Protein AF-V6JW39-F1 (afdb_monomer)

Mean predicted aligned error: 12.96 Å

Foldseek 3Di:
DDDDDDPPPPPPDPDPQPAAQQDAQDDADPPDFDPPVVLVVLLCCLDPPHPFQAAEEEAAQLQCLVNSVSNSLVVCVVSFVRGEEADEQPLQPPPDDGHALLVVLLVNVVSRRDDSVPADPDLQSSLVVQQVSCEPGQYEYEYEADPEQVRCVSVDHPHSNHHYYYYYLFDHVPHPRYDYDYGDADDLVRLLVLLCVLLVHDDPDVLLVVLSSLQCVLVLNRNLLSNQLSPVNNPDDCVVDGSNNSSVVLVPDPQNLVVSADPPRNPPLSSLVSLLVPDDPLLNLLLLLVLLQQFFKDFLLLSCLLSVHDSVVSVVSQVRCCRSNQWPDPDVRITGGRPSSSSSSPVVCVVPPDPVSSVSSLVSSLVLLLLLLLQLVVQQDLADAFPDDNRDDDPSHDDQPHNVSSLVVCVVCVRSLVSSLVVCVVPPLQSNLSSLLSCLSVCLVPHPLVVNLVSLVSQLVSCVVVVVLSSNLSSLQSNLSSCVSVVVLVSSLVSLVSSLVSCVVVVVLSSNLSSLQSNLVSCVVVVNLVSSQVSLVSSLVSCVVVVPPSSNVSSVVSNVVSCVVVVVPPDPDPPPDDDDDDDDDDDDDDDDDDDDDDDDDDDDDDDDDDDDDDDDDDDDDDDDDDDDDDDDDDDDDDDDDDDDDDD

Radius of gyration: 35.72 Å; Cα contacts (8 Å, |Δi|>4): 847; chains: 1; bounding box: 88×74×133 Å

Secondary structure (DSSP, 8-state):
-PPP--------PPPPPPPP--B-PPPP-TT--S-HHHHHHHHHTTSTT----EEEEEESTTS-HHHHHHHHHHHHGGG-TTEEEEEE--TT-TT-PPPPHHHHHHHHHHHTT--GGGS-SSHHHHHHHHHHHTTT--EEEEEEEE--HHHHTTT----TT-EEEEEESS--TT-TTEEEEEEPPPPHHHHHHHHHHHHT----SHHHHHHHHHHHHHTTT-HHHHHHHHHHHHHS-TTT--HHHHHHHHHH-S-HHHHHSBTTB-HHHHHHHHHHHTS-HHHHHHHHHHHT--SS-EEHHHHHHHHT--HHHHHHHHHHHHHTTSSEEEETTEEE--HHHHHHHHHHHHHHS-HHHHHHHHHHHHHHHHHHHHHHHHHH-SSPPTT-------TTSPP--SHHHHHHHHHHTHHHHHHHHHHHHHH-HHHHHHHHHHTHHHHHHH--HHHHHHHHHHHHHHHHHTT-HHHHHHHHHHHHHHHHHTT-HHHHHHHHHHHHHHHHHTT-HHHHHHHHHHHHHHHHHTT-HHHHHHHHHHHHHHHHHTT-HHHHHHHHHHHHHHHHHHT--S--PPPSS---------PPPP--PPPPPPPS-------PPPPPPPP-----------PPPPPPPPPPPP--PPP----

Sequence (647 aa):
MPARDLYLYRQEAPLPARPVVTRGLPQDVVGFTGRRRELERLLAAAGPGRVVNIHTVDGMPGVGKTALVTRAAHLLAEHFPDGQFFYDLHAHTPDLPTAQPVDVLAVLLTGLGIAPRHLPRSLEGRSHLWRDQLTGKRVLLVLDDAAGHAQIQPLVPASPGCLTLVTSRRRLIALDGADPVSLAPLTPDEAAELFTSRSRRAPTDSSEQDAVAETVCLCGYLPLAIVLLAGRLRHKDPATWSLARFAAEFAEAQDRLGELDDGDNRAVYTAFTLSYRDLPADQQRLFRRIGLHPGPDIDAYAAAALDDAPLAATRRRLEALYTAHLLDETAPGRYQSHDLLRAYARTLTTEHDTPDNRAQAIDRLLEYYQHTAQSADQHLARTSRPGSPPAERQATAPDLPDRAAALAWLRTERDNLLACIDTATHQQAPRAVHLTAAIAAFLLQDGPWPQAATLHQRAAATAHHNNDQLGEATALHDLGRVRYLAADYEQATRLQERALALYEGLGNRLGQANALNELGRVRYMAGDYVQATPLQERALALYEELGNRLGQANALNDLGRVRYLTGDYQLVQPPSGAGLGPVRGARIPARAGPRPPRSGPRAIRGWRLRASDPPSGAGPGPVRRARIPARAGPCPPRSGPCAVRDR

pLDDT: mean 81.3, std 21.7, range [23.61, 98.19]

Solvent-accessible surface area (backbone atoms only — not comparable to full-atom values): 37041 Å² total; per-residue (Å²): 138,79,87,81,84,79,84,72,82,72,74,75,70,78,74,78,77,64,79,64,61,45,76,48,68,74,84,73,62,84,86,78,65,68,62,62,68,62,47,51,55,62,55,56,53,73,45,93,85,68,89,52,47,32,37,36,33,23,30,39,75,52,49,45,54,69,54,52,54,47,44,46,48,64,76,44,41,83,80,20,79,72,17,33,45,54,44,78,30,34,50,76,41,88,100,48,77,56,58,51,52,57,57,54,47,49,54,54,44,36,26,72,48,48,57,78,91,74,54,55,90,49,52,67,52,37,32,49,52,52,34,58,77,37,58,94,36,25,30,36,39,37,40,34,43,41,79,48,47,85,53,45,64,62,71,60,69,81,32,91,53,29,40,37,42,33,26,23,47,36,64,63,84,83,41,85,72,50,51,78,46,74,48,66,58,49,53,74,67,41,29,39,51,46,29,27,66,59,29,72,48,77,67,88,51,70,64,30,44,50,22,43,52,50,44,32,53,76,40,53,24,26,51,47,49,36,50,45,48,17,47,56,56,47,76,46,59,69,93,82,50,45,61,44,59,51,28,52,56,56,69,69,43,90,55,52,71,58,69,54,18,65,88,88,46,49,63,66,61,49,46,49,48,44,63,49,66,76,41,56,73,70,46,43,50,44,51,28,46,56,30,69,52,70,30,77,56,44,38,43,46,57,47,11,40,34,59,72,44,61,53,74,60,34,43,55,40,52,53,50,37,34,41,47,41,61,27,45,73,83,46,98,72,32,37,27,53,52,65,68,55,30,52,51,20,40,52,50,33,65,75,73,44,56,72,66,63,51,52,53,24,51,49,37,32,53,49,49,52,34,53,52,32,40,54,30,27,68,55,60,43,87,59,88,67,69,92,63,71,82,74,74,84,57,95,68,59,85,89,61,92,44,49,67,51,21,51,52,48,53,64,72,40,40,63,35,53,53,32,46,33,56,54,22,54,79,77,38,52,71,56,19,35,52,39,53,58,23,42,41,46,54,36,70,74,70,46,63,50,71,61,45,37,52,51,25,51,51,26,21,54,50,19,52,78,69,70,34,59,68,51,19,23,50,23,28,38,54,30,13,53,39,29,44,75,69,69,37,43,69,61,15,44,56,30,21,53,53,17,27,54,42,19,57,77,67,67,36,58,62,42,32,22,55,27,30,36,51,43,14,52,42,32,42,76,72,67,40,52,80,68,12,50,64,29,22,52,55,16,27,53,44,19,57,76,69,66,36,61,64,50,31,53,50,27,51,52,54,45,51,55,48,29,66,73,73,66,55,81,78,77,86,72,73,78,92,82,73,95,74,81,88,85,85,87,79,89,80,86,86,89,80,83,88,78,82,84,80,89,75,93,73,87,80,76,82,85,79,82,84,78,85,83,81,89,88,82,90,84,92,82,91,81,82,91,79,89,81,84,84,85,84,81,86,82,84,88,86,86,84,87,84,89,79,89,85,137

Nearest PDB structures (foldseek):
  4a1s-assembly1_B  TM=4.987E-01  e=1.065E-06  Drosophila melanogaster
  5a7d-assembly4_D  TM=5.130E-01  e=2.273E-06  Drosophila melanogaster
  3sf4-assembly2_B  TM=4.438E-01  e=1.371E-06  Homo sapiens
  3sf4-assembly3_C  TM=4.220E-01  e=1.111E-06  Homo sapiens
  6hc2-assembly4_S  TM=4.145E-01  e=3.051E-06  Homo sapiens

Structure (mmCIF, N/CA/C/O backbone):
data_AF-V6JW39-F1
#
_entry.id   AF-V6JW39-F1
#
loop_
_atom_site.group_PDB
_atom_site.id
_atom_site.type_symbol
_atom_site.label_atom_id
_atom_site.label_alt_id
_atom_site.label_comp_id
_atom_site.label_asym_id
_atom_site.label_entity_id
_atom_site.label_seq_id
_atom_site.pdbx_PDB_ins_code
_atom_site.Cartn_x
_atom_site.Cartn_y
_atom_site.Cartn_z
_atom_site.occupancy
_atom_site.B_iso_or_equiv
_atom_site.auth_seq_id
_atom_site.auth_comp_id
_atom_site.auth_asym_id
_atom_site.auth_atom_id
_atom_site.pdbx_PDB_model_num
ATOM 1 N N . MET A 1 1 ? 33.779 27.671 -85.781 1.00 38.88 1 MET A N 1
ATOM 2 C CA . MET A 1 1 ? 34.057 26.263 -85.430 1.00 38.88 1 MET A CA 1
ATOM 3 C C . MET A 1 1 ? 34.553 26.216 -83.992 1.00 38.88 1 MET A C 1
ATOM 5 O O . MET A 1 1 ? 35.622 26.764 -83.752 1.00 38.88 1 MET A O 1
ATOM 9 N N . PRO A 1 2 ? 33.775 25.670 -83.042 1.00 49.56 2 PRO A N 1
ATOM 10 C CA . PRO A 1 2 ? 34.191 25.502 -81.656 1.00 49.56 2 PRO A CA 1
ATOM 11 C C . PRO A 1 2 ? 34.794 24.111 -81.402 1.00 49.56 2 PRO A C 1
ATOM 13 O O . PRO A 1 2 ? 34.637 23.186 -82.200 1.00 49.56 2 PRO A O 1
ATOM 16 N N . ALA A 1 3 ? 35.516 24.017 -80.287 1.00 37.28 3 ALA A N 1
ATOM 17 C CA . ALA A 1 3 ? 36.207 22.839 -79.787 1.00 37.28 3 ALA A CA 1
ATOM 18 C C . ALA A 1 3 ? 35.264 21.635 -79.613 1.00 37.28 3 ALA A C 1
ATOM 20 O O . ALA A 1 3 ? 34.188 21.756 -79.032 1.00 37.28 3 ALA A O 1
ATOM 21 N N . ARG A 1 4 ? 35.695 20.478 -80.125 1.00 42.97 4 ARG A N 1
ATOM 22 C CA . ARG A 1 4 ? 35.029 19.186 -79.950 1.00 42.97 4 ARG A CA 1
ATOM 23 C C . ARG A 1 4 ? 35.234 18.657 -78.531 1.00 42.97 4 ARG A C 1
ATOM 25 O O . ARG A 1 4 ? 36.365 18.472 -78.093 1.00 42.97 4 ARG A O 1
ATOM 32 N N . ASP A 1 5 ? 34.100 18.416 -77.888 1.00 47.91 5 ASP A N 1
ATOM 33 C CA . ASP A 1 5 ? 33.760 17.351 -76.946 1.00 47.91 5 ASP A CA 1
ATOM 34 C C . ASP A 1 5 ? 34.879 16.413 -76.478 1.00 47.91 5 ASP A C 1
ATOM 36 O O . ASP A 1 5 ? 35.378 15.569 -77.222 1.00 47.91 5 ASP A O 1
ATOM 40 N N . LEU A 1 6 ? 35.138 16.467 -75.172 1.00 40.25 6 LEU A N 1
ATOM 41 C CA . LEU A 1 6 ? 35.666 15.356 -74.383 1.00 40.25 6 LEU A CA 1
ATOM 42 C C . LEU A 1 6 ? 34.997 15.387 -72.999 1.00 40.25 6 LEU A C 1
ATOM 44 O O . LEU A 1 6 ? 35.626 15.613 -71.969 1.00 40.25 6 LEU A O 1
ATOM 48 N N . TYR A 1 7 ? 33.679 15.159 -72.977 1.00 40.34 7 TYR A N 1
ATOM 49 C CA . TYR A 1 7 ? 32.986 14.712 -71.767 1.00 40.34 7 TYR A CA 1
ATOM 50 C C . TYR A 1 7 ? 33.394 13.261 -71.495 1.00 40.34 7 TYR A C 1
ATOM 52 O O . TYR A 1 7 ? 32.717 12.308 -71.878 1.00 40.34 7 TYR A O 1
ATOM 60 N N . LEU A 1 8 ? 34.542 13.089 -70.842 1.00 41.84 8 LEU A N 1
ATOM 61 C CA . LEU A 1 8 ? 34.873 11.839 -70.175 1.00 41.84 8 LEU A CA 1
ATOM 62 C C . LEU A 1 8 ? 33.843 11.634 -69.061 1.00 41.84 8 LEU A C 1
ATOM 64 O O . LEU A 1 8 ? 33.876 12.323 -68.041 1.00 41.84 8 LEU A O 1
ATOM 68 N N . TYR A 1 9 ? 32.932 10.681 -69.269 1.00 40.50 9 TYR A N 1
ATOM 69 C CA . TYR A 1 9 ? 32.177 10.029 -68.203 1.00 40.50 9 TYR A CA 1
ATOM 70 C C . TYR A 1 9 ? 33.195 9.490 -67.192 1.00 40.50 9 TYR A C 1
ATOM 72 O O . TYR A 1 9 ? 33.740 8.396 -67.340 1.00 40.50 9 TYR A O 1
ATOM 80 N N . ARG A 1 10 ? 33.507 10.288 -66.169 1.00 40.94 10 ARG A N 1
ATOM 81 C CA . ARG A 1 10 ? 34.193 9.804 -64.981 1.00 40.94 10 ARG A CA 1
ATOM 82 C C . ARG A 1 10 ? 33.183 8.869 -64.324 1.00 40.94 10 ARG A C 1
ATOM 84 O O . ARG A 1 10 ? 32.227 9.344 -63.722 1.00 40.94 10 ARG A O 1
ATOM 91 N N . GLN A 1 11 ? 33.344 7.559 -64.532 1.00 40.38 11 GLN A N 1
ATOM 92 C CA . GLN A 1 11 ? 32.691 6.548 -63.707 1.00 40.38 11 GLN A CA 1
ATOM 93 C C . GLN A 1 11 ? 32.885 6.997 -62.260 1.00 40.38 11 GLN A C 1
ATOM 95 O O . GLN A 1 11 ? 34.022 7.076 -61.789 1.00 40.38 11 GLN A O 1
ATOM 100 N N . GLU A 1 12 ? 31.797 7.390 -61.595 1.00 40.19 12 GLU A N 1
ATOM 101 C CA . GLU A 1 12 ? 31.817 7.582 -60.154 1.00 40.19 12 GLU A CA 1
ATOM 102 C C . GLU A 1 12 ? 32.308 6.259 -59.580 1.00 40.19 12 GLU A C 1
ATOM 104 O O . GLU A 1 12 ? 31.637 5.231 -59.699 1.00 40.19 12 GLU A O 1
ATOM 109 N N . ALA A 1 13 ? 33.532 6.263 -59.049 1.00 45.44 13 ALA A N 1
ATOM 110 C CA . ALA A 1 13 ? 34.050 5.123 -58.319 1.00 45.44 13 ALA A CA 1
ATOM 111 C C . ALA A 1 13 ? 32.979 4.732 -57.288 1.00 45.44 13 ALA A C 1
ATOM 113 O O . ALA A 1 13 ? 32.455 5.633 -56.620 1.00 45.44 13 ALA A O 1
ATOM 114 N N . PRO A 1 14 ? 32.598 3.444 -57.184 1.00 49.69 14 PRO A N 1
ATOM 115 C CA . PRO A 1 14 ? 31.572 3.033 -56.242 1.00 49.69 14 PRO A CA 1
ATOM 116 C C . PRO A 1 14 ? 31.973 3.553 -54.866 1.00 49.69 14 PRO A C 1
ATOM 118 O O . PRO A 1 14 ? 33.063 3.249 -54.376 1.00 49.69 14 PRO A O 1
ATOM 121 N N . LEU A 1 15 ? 31.117 4.405 -54.288 1.00 53.22 15 LEU A N 1
ATOM 122 C CA . LEU A 1 15 ? 31.298 4.909 -52.930 1.00 53.22 15 LEU A CA 1
ATOM 123 C C . LEU A 1 15 ? 31.639 3.710 -52.036 1.00 53.22 15 LEU A C 1
ATOM 125 O O . LEU A 1 15 ? 30.957 2.685 -52.156 1.00 53.22 15 LEU A O 1
ATOM 129 N N . PRO A 1 16 ? 32.671 3.801 -51.178 1.00 53.78 16 PRO A N 1
ATOM 130 C CA . PRO A 1 16 ? 33.055 2.684 -50.328 1.00 53.78 16 PRO A CA 1
ATOM 131 C C . PRO A 1 16 ? 31.818 2.171 -49.589 1.00 53.78 16 PRO A C 1
ATOM 133 O O . PRO A 1 16 ? 31.065 2.958 -49.003 1.00 53.78 16 PRO A O 1
ATOM 136 N N . ALA A 1 17 ? 31.571 0.860 -49.690 1.00 59.22 17 ALA A N 1
ATOM 137 C CA . ALA A 1 17 ? 30.429 0.221 -49.055 1.00 59.22 17 ALA A CA 1
ATOM 138 C C . ALA A 1 17 ? 30.438 0.577 -47.565 1.00 59.22 17 ALA A C 1
ATOM 140 O O . ALA A 1 17 ? 31.460 0.428 -46.890 1.00 59.22 17 ALA A O 1
ATOM 141 N N . ARG A 1 18 ? 29.319 1.110 -47.062 1.00 57.38 18 ARG A N 1
ATOM 142 C CA . ARG A 1 18 ? 29.229 1.480 -45.649 1.00 57.38 18 ARG A CA 1
ATOM 143 C C . ARG A 1 18 ? 29.439 0.230 -44.788 1.00 57.38 18 ARG A C 1
ATOM 145 O O . ARG A 1 18 ? 28.856 -0.807 -45.107 1.00 57.38 18 ARG A O 1
ATOM 152 N N . PRO A 1 19 ? 30.239 0.318 -43.710 1.00 63.06 19 PRO A N 1
ATOM 153 C CA . PRO A 1 19 ? 30.405 -0.798 -42.794 1.00 63.06 19 PRO A CA 1
ATOM 154 C C . PRO A 1 19 ? 29.047 -1.151 -42.184 1.00 63.06 19 PRO A C 1
ATOM 156 O O . PRO A 1 19 ? 28.332 -0.277 -41.691 1.00 63.06 19 PRO A O 1
ATOM 159 N N . VAL A 1 20 ? 28.687 -2.430 -42.256 1.00 71.69 20 VAL A N 1
ATOM 160 C CA . VAL A 1 20 ? 27.447 -2.953 -41.680 1.00 71.69 20 VAL A CA 1
ATOM 161 C C . VAL A 1 20 ? 27.673 -3.155 -40.184 1.00 71.69 20 VAL A C 1
ATOM 163 O O . VAL A 1 20 ? 28.605 -3.854 -39.785 1.00 71.69 20 VAL A O 1
ATOM 166 N N . VAL A 1 21 ? 26.825 -2.552 -39.354 1.00 73.25 21 VAL A N 1
ATOM 167 C CA . VAL A 1 21 ? 26.879 -2.710 -37.895 1.00 73.25 21 VAL A CA 1
ATOM 168 C C . VAL A 1 21 ? 25.768 -3.666 -37.491 1.00 73.25 21 VAL A C 1
ATOM 170 O O . VAL A 1 21 ? 24.625 -3.260 -37.328 1.00 73.25 21 VAL A O 1
ATOM 173 N N . THR A 1 22 ? 26.097 -4.951 -37.355 1.00 75.81 22 THR A N 1
ATOM 174 C CA . THR A 1 22 ? 25.141 -6.001 -36.949 1.00 75.81 22 THR A CA 1
ATOM 175 C C . THR A 1 22 ? 25.308 -6.450 -35.499 1.00 75.81 22 THR A C 1
ATOM 177 O O . THR A 1 22 ? 24.537 -7.284 -35.038 1.00 75.81 22 THR A O 1
ATOM 180 N N . ARG A 1 23 ? 26.297 -5.920 -34.768 1.00 83.19 23 ARG A N 1
ATOM 181 C CA . ARG A 1 23 ? 26.553 -6.231 -33.352 1.00 83.19 23 ARG A CA 1
ATOM 182 C C . ARG A 1 23 ? 26.644 -4.940 -32.547 1.00 83.19 23 ARG A C 1
ATOM 184 O O . ARG A 1 23 ? 27.714 -4.350 -32.447 1.00 83.19 23 ARG A O 1
ATOM 191 N N . GLY A 1 24 ? 25.506 -4.494 -32.027 1.00 83.12 24 GLY A N 1
ATOM 192 C CA . GLY A 1 24 ? 25.363 -3.230 -31.303 1.00 83.12 24 GLY A CA 1
ATOM 193 C C . GLY A 1 24 ? 25.006 -3.382 -29.826 1.00 83.12 24 GLY A C 1
ATOM 194 O O . GLY A 1 24 ? 24.490 -2.433 -29.250 1.00 83.12 24 GLY A O 1
ATOM 195 N N . LEU A 1 25 ? 25.209 -4.559 -29.219 1.00 89.69 25 LEU A N 1
ATOM 196 C CA . LEU A 1 25 ? 24.878 -4.760 -27.804 1.00 89.69 25 LEU A CA 1
ATOM 197 C C . LEU A 1 25 ? 25.806 -3.934 -26.889 1.00 89.69 25 LEU A C 1
ATOM 199 O O . LEU A 1 25 ? 27.017 -3.902 -27.130 1.00 89.69 25 LEU A O 1
ATOM 203 N N . PRO A 1 26 ? 25.269 -3.301 -25.827 1.00 89.75 26 PRO A N 1
ATOM 204 C CA . PRO A 1 26 ? 26.069 -2.596 -24.830 1.00 89.75 26 PRO A CA 1
ATOM 205 C C . PRO A 1 26 ? 26.906 -3.576 -23.995 1.00 89.75 26 PRO A C 1
ATOM 207 O O . PRO A 1 26 ? 26.754 -4.797 -24.090 1.00 89.75 26 PRO A O 1
ATOM 210 N N . GLN A 1 27 ? 27.797 -3.047 -23.152 1.00 87.69 27 GLN A N 1
ATOM 211 C CA . GLN A 1 27 ? 28.616 -3.863 -22.253 1.00 87.69 27 GLN A CA 1
ATOM 212 C C . GLN A 1 27 ? 27.744 -4.767 -21.363 1.00 87.69 27 GLN A C 1
ATOM 214 O O . GLN A 1 27 ? 26.728 -4.325 -20.829 1.00 87.69 27 GLN A O 1
ATOM 219 N N . ASP A 1 28 ? 28.153 -6.030 -21.193 1.00 86.88 28 ASP A N 1
ATOM 220 C CA . ASP A 1 28 ? 27.436 -6.972 -20.328 1.00 86.88 28 ASP A CA 1
ATOM 221 C C . ASP A 1 28 ? 27.482 -6.549 -18.848 1.00 86.88 28 ASP A C 1
ATOM 223 O O . ASP A 1 28 ? 28.427 -5.911 -18.368 1.00 86.88 28 ASP A O 1
ATOM 227 N N . VAL A 1 29 ? 26.455 -6.950 -18.103 1.00 82.88 29 VAL A N 1
ATOM 228 C CA . VAL A 1 29 ? 26.284 -6.632 -16.687 1.00 82.88 29 VAL A CA 1
ATOM 229 C C . VAL A 1 29 ? 27.099 -7.609 -15.841 1.00 82.88 29 VAL A C 1
ATOM 231 O O . VAL A 1 29 ? 26.647 -8.693 -15.469 1.00 82.88 29 VAL A O 1
ATOM 234 N N . VAL A 1 30 ? 28.324 -7.210 -15.495 1.00 70.81 30 VAL A N 1
ATOM 235 C CA . VAL A 1 30 ? 29.192 -7.985 -14.595 1.00 70.81 30 VAL A CA 1
ATOM 236 C C . VAL A 1 30 ? 28.604 -7.992 -13.178 1.00 70.81 30 VAL A C 1
ATOM 238 O O . VAL A 1 30 ? 28.354 -6.930 -12.600 1.00 70.81 30 VAL A O 1
ATOM 241 N N . GLY A 1 31 ? 28.410 -9.182 -12.598 1.00 70.88 31 GLY A N 1
ATOM 242 C CA . GLY A 1 31 ? 27.833 -9.353 -11.257 1.00 70.88 31 GLY A CA 1
ATOM 243 C C . GLY A 1 31 ? 26.315 -9.147 -11.222 1.00 70.88 31 GLY A C 1
ATOM 244 O O . GLY A 1 31 ? 25.822 -8.359 -10.413 1.00 70.88 31 GLY A O 1
ATOM 245 N N . PHE A 1 32 ? 25.598 -9.787 -12.149 1.00 85.31 32 PHE A N 1
ATOM 246 C CA . PHE A 1 32 ? 24.137 -9.866 -12.159 1.00 85.31 32 PHE A CA 1
ATOM 247 C C . PHE A 1 32 ? 23.654 -10.822 -11.055 1.00 85.31 32 PHE A C 1
ATOM 249 O O . PHE A 1 32 ? 24.063 -11.984 -11.033 1.00 85.31 32 PHE A O 1
ATOM 256 N N . THR A 1 33 ? 22.801 -10.333 -10.153 1.00 87.44 33 THR A N 1
ATOM 257 C CA . THR A 1 33 ? 22.320 -11.066 -8.969 1.00 87.44 33 THR A CA 1
ATOM 258 C C . THR A 1 33 ? 20.806 -11.250 -9.033 1.00 87.44 33 THR A C 1
ATOM 260 O O . THR A 1 33 ? 20.080 -10.318 -9.380 1.00 87.44 33 THR A O 1
ATOM 263 N N . GLY A 1 34 ? 20.333 -12.443 -8.664 1.00 87.50 34 GLY A N 1
ATOM 264 C CA . GLY A 1 34 ? 18.910 -12.786 -8.645 1.00 87.50 34 GLY A CA 1
ATOM 265 C C . GLY A 1 34 ? 18.270 -12.939 -10.030 1.00 87.50 34 GLY A C 1
ATOM 266 O O . GLY A 1 34 ? 18.961 -13.104 -11.037 1.00 87.50 34 GLY A O 1
ATOM 267 N N . ARG A 1 35 ? 16.929 -12.910 -10.080 1.00 91.25 35 ARG A N 1
ATOM 268 C CA . ARG A 1 35 ? 16.115 -12.896 -11.325 1.00 91.25 35 ARG A CA 1
ATOM 269 C C . ARG A 1 35 ? 16.257 -14.112 -12.229 1.00 91.25 35 ARG A C 1
ATOM 271 O O . ARG A 1 35 ? 16.070 -14.031 -13.445 1.00 91.25 35 ARG A O 1
ATOM 278 N N . ARG A 1 36 ? 16.601 -15.262 -11.650 1.00 89.56 36 ARG A N 1
ATOM 279 C CA . ARG A 1 36 ? 16.825 -16.488 -12.424 1.00 89.56 36 ARG A CA 1
ATOM 280 C C . ARG A 1 36 ? 15.578 -16.897 -13.209 1.00 89.56 36 ARG A C 1
ATOM 282 O O . ARG A 1 36 ? 15.699 -17.249 -14.373 1.00 89.56 36 ARG A O 1
ATOM 289 N N . ARG A 1 37 ? 14.395 -16.802 -12.595 1.00 90.62 37 ARG A N 1
ATOM 290 C CA . ARG A 1 37 ? 13.124 -17.208 -13.215 1.00 90.62 37 ARG A CA 1
ATOM 291 C C . ARG A 1 37 ? 12.759 -16.314 -14.397 1.00 90.62 37 ARG A C 1
ATOM 293 O O . ARG A 1 37 ? 12.374 -16.810 -15.451 1.00 90.62 37 ARG A O 1
ATOM 300 N N . GLU A 1 38 ? 12.885 -15.003 -14.225 1.00 93.69 38 GLU A N 1
ATOM 301 C CA . GLU A 1 38 ? 12.602 -14.014 -15.263 1.00 93.69 38 GLU A CA 1
ATOM 302 C C . GLU A 1 38 ? 13.596 -14.145 -16.420 1.00 93.69 38 GLU A C 1
ATOM 304 O O . GLU A 1 38 ? 13.191 -14.131 -17.581 1.00 93.69 38 GLU A O 1
ATOM 309 N N . LEU A 1 39 ? 14.880 -14.358 -16.113 1.00 92.44 39 LEU A N 1
ATOM 310 C CA . LEU A 1 39 ? 15.902 -14.617 -17.121 1.00 92.44 39 LEU A CA 1
ATOM 311 C C . LEU A 1 39 ? 15.623 -15.919 -17.882 1.00 92.44 39 LEU A C 1
ATOM 313 O O . LEU A 1 39 ? 15.605 -15.904 -19.105 1.00 92.44 39 LEU A O 1
ATOM 317 N N . GLU A 1 40 ? 15.345 -17.026 -17.191 1.00 90.75 40 GLU A N 1
ATOM 318 C CA . GLU A 1 40 ? 14.989 -18.309 -17.815 1.00 90.75 40 GLU A CA 1
ATOM 319 C C . GLU A 1 40 ? 13.773 -18.181 -18.741 1.00 90.75 40 GLU A C 1
ATOM 321 O O . GLU A 1 40 ? 13.785 -18.738 -19.838 1.00 90.75 40 GLU A O 1
ATOM 326 N N . ARG A 1 41 ? 12.759 -17.395 -18.356 1.00 90.38 41 ARG A N 1
ATOM 327 C CA . ARG A 1 41 ? 1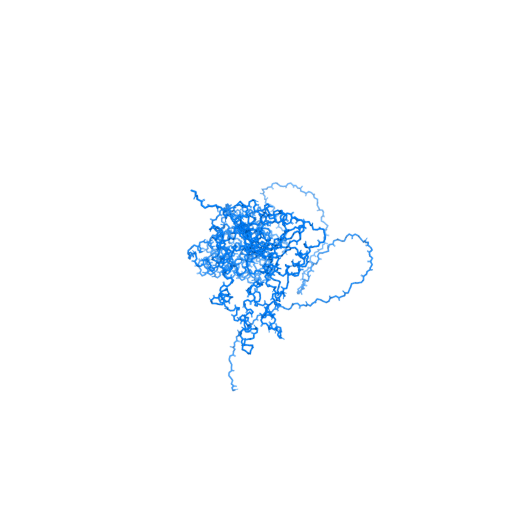1.590 -17.119 -19.206 1.00 90.38 41 ARG A CA 1
ATOM 328 C C . ARG A 1 41 ? 11.971 -16.373 -20.487 1.00 90.38 41 ARG A C 1
ATOM 330 O O . ARG A 1 41 ? 11.513 -16.755 -21.560 1.00 90.38 41 ARG A O 1
ATOM 337 N N . LEU A 1 42 ? 12.835 -15.359 -20.395 1.00 90.56 42 LEU A N 1
ATOM 338 C CA . LEU A 1 42 ? 13.348 -14.644 -21.571 1.00 90.56 42 LEU A CA 1
ATOM 339 C C . LEU A 1 42 ? 14.233 -15.534 -22.454 1.00 90.56 42 LEU A C 1
ATOM 341 O O . LEU A 1 42 ? 14.192 -15.422 -23.675 1.00 90.56 42 LEU A O 1
ATOM 345 N N . LEU A 1 43 ? 15.016 -16.438 -21.863 1.00 89.75 43 LEU A N 1
ATOM 346 C CA . LEU A 1 43 ? 15.856 -17.374 -22.615 1.00 89.75 43 LEU A CA 1
ATOM 347 C C . LEU A 1 43 ? 15.027 -18.456 -23.318 1.00 89.75 43 LEU A C 1
ATOM 349 O O . LEU A 1 43 ? 15.339 -18.832 -24.449 1.00 89.75 43 LEU A O 1
ATOM 353 N N . ALA A 1 44 ? 13.943 -18.918 -22.691 1.00 85.31 44 ALA A N 1
ATOM 354 C CA . ALA A 1 44 ? 13.017 -19.880 -23.284 1.00 85.31 44 ALA A CA 1
ATOM 355 C C . ALA A 1 44 ? 12.374 -19.354 -24.580 1.00 85.31 44 ALA A C 1
ATOM 357 O O . ALA A 1 44 ? 12.080 -20.147 -25.476 1.00 85.31 44 ALA A O 1
ATOM 358 N N . ALA A 1 45 ? 12.253 -18.028 -24.732 1.00 76.44 45 ALA A N 1
ATOM 359 C CA . ALA A 1 45 ? 11.796 -17.378 -25.961 1.00 76.44 45 ALA A CA 1
ATOM 360 C C . ALA A 1 45 ? 12.640 -17.741 -27.194 1.00 76.44 45 ALA A C 1
ATOM 362 O O . ALA A 1 45 ? 12.167 -17.661 -28.326 1.00 76.44 45 ALA A O 1
ATOM 363 N N . ALA A 1 46 ? 13.894 -18.158 -26.995 1.00 72.56 46 ALA A N 1
ATOM 364 C CA . ALA A 1 46 ? 14.780 -18.546 -28.078 1.00 72.56 46 ALA A CA 1
ATOM 365 C C . ALA A 1 46 ? 14.722 -20.042 -28.454 1.00 72.56 46 ALA A C 1
ATOM 367 O O . ALA A 1 46 ? 15.367 -20.427 -29.434 1.00 72.56 46 ALA A O 1
ATOM 368 N N . GLY A 1 47 ? 13.944 -20.873 -27.749 1.00 66.81 47 GLY A N 1
ATOM 369 C CA . GLY A 1 47 ? 13.852 -22.322 -27.979 1.00 66.81 47 GLY A CA 1
ATOM 370 C C . GLY A 1 47 ? 13.125 -22.737 -29.276 1.00 66.81 47 GLY A C 1
ATOM 371 O O . GLY A 1 47 ? 12.481 -21.910 -29.921 1.00 66.81 47 GLY A O 1
ATOM 372 N N . PRO A 1 48 ? 13.225 -24.013 -29.701 1.00 54.34 48 PRO A N 1
ATOM 373 C CA . PRO A 1 48 ? 12.504 -24.535 -30.868 1.00 54.34 48 PRO A CA 1
ATOM 374 C C . PRO A 1 48 ? 10.981 -24.588 -30.624 1.00 54.34 48 PRO A C 1
ATOM 376 O O . PRO A 1 48 ? 10.542 -25.037 -29.569 1.00 54.34 48 PRO A O 1
ATOM 379 N N . GLY A 1 49 ? 10.176 -24.157 -31.608 1.00 57.56 49 GLY A N 1
ATOM 380 C CA . GLY A 1 49 ? 8.703 -24.104 -31.509 1.00 57.56 49 GLY A CA 1
ATOM 381 C C . GLY A 1 49 ? 8.118 -22.758 -31.049 1.00 57.56 49 GLY A C 1
ATOM 382 O O . GLY A 1 49 ? 7.034 -22.735 -30.473 1.00 57.56 49 GLY A O 1
ATOM 383 N N . ARG A 1 50 ? 8.835 -21.645 -31.280 1.00 63.88 50 ARG A N 1
ATOM 384 C CA . ARG A 1 50 ? 8.455 -20.285 -30.848 1.00 63.88 50 ARG A CA 1
ATOM 385 C C . ARG A 1 50 ? 7.046 -19.894 -31.309 1.00 63.88 50 ARG A C 1
ATOM 387 O O . ARG A 1 50 ? 6.757 -19.914 -32.502 1.00 63.88 50 ARG A O 1
ATOM 394 N N . VAL A 1 51 ? 6.209 -19.484 -30.355 1.00 57.44 51 VAL A N 1
ATOM 395 C CA . VAL A 1 51 ? 4.872 -18.905 -30.602 1.00 57.44 51 VAL A CA 1
ATOM 396 C C . VAL A 1 51 ? 4.875 -17.384 -30.382 1.00 57.44 51 VAL A C 1
ATOM 398 O O . VAL A 1 51 ? 4.058 -16.679 -30.967 1.00 57.44 51 VAL A O 1
ATOM 401 N N . VAL A 1 52 ? 5.818 -16.868 -29.583 1.00 61.28 52 VAL A N 1
ATOM 402 C CA . VAL A 1 52 ? 5.918 -15.453 -29.194 1.00 61.28 52 VAL A CA 1
ATOM 403 C C . VAL A 1 52 ? 7.273 -14.881 -29.604 1.00 61.28 52 VAL A C 1
ATOM 405 O O . VAL A 1 52 ? 8.309 -15.467 -29.304 1.00 61.28 52 VAL A O 1
ATOM 408 N N . ASN A 1 53 ? 7.255 -13.718 -30.263 1.00 82.00 53 ASN A N 1
ATOM 409 C CA . ASN A 1 53 ? 8.454 -13.037 -30.775 1.00 82.00 53 ASN A CA 1
ATOM 410 C C . ASN A 1 53 ? 8.719 -11.686 -30.091 1.00 82.00 53 ASN A C 1
ATOM 412 O O . ASN A 1 53 ? 9.679 -10.997 -30.440 1.00 82.00 53 ASN A O 1
ATOM 416 N N . ILE A 1 54 ? 7.867 -11.284 -29.145 1.00 89.06 54 ILE A N 1
ATOM 417 C CA . ILE A 1 54 ? 7.935 -9.993 -28.462 1.00 89.06 54 ILE A CA 1
ATOM 418 C C . ILE A 1 54 ? 7.803 -10.245 -26.962 1.00 89.06 54 ILE A C 1
ATOM 420 O O . ILE A 1 54 ? 6.786 -10.764 -26.510 1.00 89.06 54 ILE A O 1
ATOM 424 N N . HIS A 1 55 ? 8.810 -9.855 -26.188 1.00 91.81 55 HIS A N 1
ATOM 425 C CA . HIS A 1 55 ? 8.748 -9.863 -24.729 1.00 91.81 55 HIS A CA 1
ATOM 426 C C . HIS A 1 55 ? 8.877 -8.440 -24.210 1.00 91.81 55 HIS A C 1
ATOM 428 O O . HIS A 1 55 ? 9.811 -7.722 -24.575 1.00 91.81 55 HIS A O 1
ATOM 434 N N . THR A 1 56 ? 7.954 -8.039 -23.344 1.00 94.12 56 THR A N 1
ATOM 435 C CA . THR A 1 56 ? 7.985 -6.723 -22.701 1.00 94.12 56 THR A CA 1
ATOM 436 C C . THR A 1 56 ? 8.365 -6.887 -21.241 1.00 94.12 56 THR A C 1
ATOM 438 O O . THR A 1 56 ? 7.727 -7.642 -20.518 1.00 94.12 56 THR A O 1
ATOM 441 N N . VAL A 1 57 ? 9.392 -6.175 -20.800 1.00 95.31 57 VAL A N 1
ATOM 442 C CA . VAL A 1 57 ? 9.877 -6.151 -19.424 1.00 95.31 57 VAL A CA 1
ATOM 443 C C . VAL A 1 57 ? 9.482 -4.820 -18.800 1.00 95.31 57 VAL A C 1
ATOM 445 O O . VAL A 1 57 ? 10.048 -3.773 -19.123 1.00 95.31 57 VAL A O 1
ATOM 448 N N . ASP A 1 58 ? 8.500 -4.861 -17.910 1.00 94.06 58 ASP A N 1
ATOM 449 C CA . ASP A 1 58 ? 7.970 -3.694 -17.206 1.00 94.06 58 ASP A CA 1
ATOM 450 C C . ASP A 1 58 ? 8.314 -3.727 -15.710 1.00 94.06 58 ASP A C 1
ATOM 452 O O . ASP A 1 58 ? 8.832 -4.716 -15.191 1.00 94.06 58 ASP A O 1
ATOM 456 N N . GLY A 1 59 ? 8.134 -2.602 -15.020 1.00 91.75 59 GLY A N 1
ATOM 457 C CA . GLY A 1 59 ? 8.470 -2.472 -13.604 1.00 91.75 59 GLY A CA 1
ATOM 458 C C . GLY A 1 59 ? 8.844 -1.052 -13.191 1.00 91.75 59 GLY A C 1
ATOM 459 O O . GLY A 1 59 ? 9.143 -0.188 -14.025 1.00 91.75 59 GLY A O 1
ATOM 460 N N . MET A 1 60 ? 8.905 -0.831 -11.879 1.00 90.69 60 MET A N 1
ATOM 461 C CA . MET A 1 60 ? 9.233 0.460 -11.262 1.00 90.69 60 MET A CA 1
ATOM 462 C C . MET A 1 60 ? 10.614 0.995 -11.714 1.00 90.69 60 MET A C 1
ATOM 464 O O . MET A 1 60 ? 11.509 0.216 -12.083 1.00 90.69 60 MET A O 1
ATOM 468 N N . PRO A 1 61 ? 10.843 2.323 -11.728 1.00 88.06 61 PRO A N 1
ATOM 469 C CA . PRO A 1 61 ? 12.175 2.879 -11.963 1.00 88.06 61 PRO A CA 1
ATOM 470 C C . PRO A 1 61 ? 13.215 2.293 -10.994 1.00 88.06 61 PRO A C 1
ATOM 472 O O . PRO A 1 61 ? 12.942 2.116 -9.813 1.00 88.06 61 PRO A O 1
ATOM 475 N N . GLY A 1 62 ? 14.405 1.950 -11.500 1.00 88.06 62 GLY A N 1
ATOM 476 C CA . GLY A 1 62 ? 15.487 1.379 -10.684 1.00 88.06 62 GLY A CA 1
ATOM 477 C C . GLY A 1 62 ? 15.381 -0.121 -10.359 1.00 88.06 62 GLY A C 1
ATOM 478 O O . GLY A 1 62 ? 16.290 -0.657 -9.727 1.00 88.06 62 GLY A O 1
ATOM 479 N N . VAL A 1 63 ? 14.338 -0.827 -10.826 1.00 92.69 63 VAL A N 1
ATOM 480 C CA . VAL A 1 63 ? 14.149 -2.275 -10.568 1.00 92.69 63 VAL A CA 1
ATOM 481 C C . VAL A 1 63 ? 15.113 -3.196 -11.338 1.00 92.69 63 VAL A C 1
ATOM 483 O O . VAL A 1 63 ? 15.197 -4.387 -11.054 1.00 92.69 63 VAL A O 1
ATOM 486 N N . GLY A 1 64 ? 15.868 -2.656 -12.303 1.00 92.25 64 GLY A N 1
ATOM 487 C CA . GLY A 1 64 ? 16.879 -3.408 -13.061 1.00 92.25 64 GLY A CA 1
ATOM 488 C C . GLY A 1 64 ? 16.427 -3.960 -14.420 1.00 92.25 64 GLY A C 1
ATOM 489 O O . GLY A 1 64 ? 17.044 -4.898 -14.918 1.00 92.25 64 GLY A O 1
ATOM 490 N N . LYS A 1 65 ? 15.393 -3.378 -15.049 1.00 94.38 65 LYS A N 1
ATOM 491 C CA . LYS A 1 65 ? 14.877 -3.797 -16.374 1.00 94.38 65 LYS A CA 1
ATOM 492 C C . LYS A 1 65 ? 15.963 -3.856 -17.456 1.00 94.38 65 LYS A C 1
ATOM 494 O O . LYS A 1 65 ? 16.184 -4.915 -18.039 1.00 94.38 65 LYS A O 1
ATOM 499 N N . THR A 1 66 ? 16.678 -2.746 -17.665 1.00 92.62 66 THR A N 1
ATOM 500 C CA . THR A 1 66 ? 17.773 -2.639 -18.645 1.00 92.62 66 THR A CA 1
ATOM 501 C C . THR A 1 66 ? 18.865 -3.672 -18.372 1.00 92.62 66 THR A C 1
ATOM 503 O O . THR A 1 66 ? 19.366 -4.307 -19.297 1.00 92.62 66 THR A O 1
ATOM 506 N N . ALA A 1 67 ? 19.195 -3.909 -17.097 1.00 93.00 67 ALA A N 1
ATOM 507 C CA . ALA A 1 67 ? 20.203 -4.891 -16.710 1.00 93.00 67 ALA A CA 1
ATOM 508 C C . ALA A 1 67 ? 19.780 -6.333 -17.045 1.00 93.00 67 ALA A C 1
ATOM 510 O O . ALA A 1 67 ? 20.583 -7.089 -17.591 1.00 93.00 67 ALA A O 1
ATOM 511 N N . LEU A 1 68 ? 18.522 -6.703 -16.770 1.00 94.50 68 LEU A N 1
ATOM 512 C CA . LEU A 1 68 ? 17.974 -8.020 -17.109 1.00 94.50 68 LEU A CA 1
ATOM 513 C C . LEU A 1 68 ? 17.980 -8.255 -18.623 1.00 94.50 68 LEU A C 1
ATOM 515 O O . LEU A 1 68 ? 18.466 -9.288 -19.078 1.00 94.50 68 LEU A O 1
ATOM 519 N N . VAL A 1 69 ? 17.466 -7.300 -19.402 1.00 94.62 69 VAL A N 1
ATOM 520 C CA . VAL A 1 69 ? 17.375 -7.442 -20.861 1.00 94.62 69 VAL A CA 1
ATOM 521 C C . VAL A 1 69 ? 18.754 -7.443 -21.514 1.00 94.62 69 VAL A C 1
ATOM 523 O O . VAL A 1 69 ? 18.989 -8.242 -22.415 1.00 94.62 69 VAL A O 1
ATOM 526 N N . THR A 1 70 ? 19.693 -6.631 -21.024 1.00 94.31 70 THR A N 1
ATOM 527 C CA . THR A 1 70 ? 21.084 -6.642 -21.506 1.00 94.31 70 THR A CA 1
ATOM 528 C C . THR A 1 70 ? 21.735 -7.998 -21.247 1.00 94.31 70 THR A C 1
ATOM 530 O O . THR A 1 70 ? 22.319 -8.590 -22.155 1.00 94.31 70 THR A O 1
ATOM 533 N N . ARG A 1 71 ? 21.569 -8.545 -20.035 1.00 94.31 71 ARG A N 1
ATOM 534 C CA . ARG A 1 71 ? 22.089 -9.870 -19.684 1.00 94.31 71 ARG A CA 1
ATOM 535 C C . ARG A 1 71 ? 21.457 -10.977 -20.531 1.00 94.31 71 ARG A C 1
ATOM 537 O O . ARG A 1 71 ? 22.166 -11.857 -21.017 1.00 94.31 71 ARG A O 1
ATOM 544 N N . ALA A 1 72 ? 20.140 -10.931 -20.732 1.00 93.62 72 ALA A N 1
ATOM 545 C CA . ALA A 1 72 ? 19.432 -11.867 -21.600 1.00 93.62 72 ALA A CA 1
ATOM 546 C C . ALA A 1 72 ? 19.935 -11.769 -23.048 1.00 93.62 72 ALA A C 1
ATOM 548 O O . ALA A 1 72 ? 20.196 -12.793 -23.672 1.00 93.62 72 ALA A O 1
ATOM 549 N N . ALA A 1 73 ? 20.145 -10.556 -23.562 1.00 93.38 73 ALA A N 1
ATOM 550 C CA . ALA A 1 73 ? 20.616 -10.334 -24.922 1.00 93.38 73 ALA A CA 1
ATOM 551 C C . ALA A 1 73 ? 21.999 -10.947 -25.175 1.00 93.38 73 ALA A C 1
ATOM 553 O O . ALA A 1 73 ? 22.192 -11.597 -26.201 1.00 93.38 73 ALA A O 1
ATOM 554 N N . HIS A 1 74 ? 22.930 -10.821 -24.223 1.00 93.25 74 HIS A N 1
ATOM 555 C CA . HIS A 1 74 ? 24.248 -11.462 -24.313 1.00 93.25 74 HIS A CA 1
ATOM 556 C C . HIS A 1 74 ? 24.163 -12.990 -24.322 1.00 93.25 74 HIS A C 1
ATOM 558 O O . HIS A 1 74 ? 24.827 -13.635 -25.128 1.00 93.25 74 HIS A O 1
ATOM 564 N N . LEU A 1 75 ? 23.307 -13.580 -23.485 1.00 92.00 75 LEU A N 1
ATOM 565 C CA . LEU A 1 75 ? 23.103 -15.035 -23.453 1.00 92.00 75 LEU A CA 1
ATOM 566 C C . LEU A 1 75 ? 22.380 -15.567 -24.703 1.00 92.00 75 LEU A C 1
ATOM 568 O O . LEU A 1 75 ? 22.557 -16.722 -25.086 1.00 92.00 75 LEU A O 1
ATOM 572 N N . LEU A 1 76 ? 21.572 -14.729 -25.351 1.00 91.38 76 LEU A N 1
ATOM 573 C CA . LEU A 1 76 ? 20.845 -15.069 -26.571 1.00 91.38 76 LEU A CA 1
ATOM 574 C C . LEU A 1 76 ? 21.640 -14.808 -27.850 1.00 91.38 76 LEU A C 1
ATOM 576 O O . LEU A 1 76 ? 21.289 -15.367 -28.886 1.00 91.38 76 LEU A O 1
ATOM 580 N N . ALA A 1 77 ? 22.700 -14.001 -27.792 1.00 90.44 77 ALA A N 1
ATOM 581 C CA . ALA A 1 77 ? 23.438 -13.486 -28.943 1.00 90.44 77 ALA A CA 1
ATOM 582 C C . ALA A 1 77 ? 23.802 -14.565 -29.983 1.00 90.44 77 ALA A C 1
ATOM 584 O O . ALA A 1 77 ? 23.604 -14.363 -31.183 1.00 90.44 77 ALA A O 1
ATOM 585 N N . GLU A 1 78 ? 24.271 -15.735 -29.541 1.00 89.25 78 GLU A N 1
ATOM 586 C CA . GLU A 1 78 ? 24.674 -16.840 -30.428 1.00 89.25 78 GLU A CA 1
ATOM 587 C C . GLU A 1 78 ? 23.511 -17.441 -31.238 1.00 89.25 78 GLU A C 1
ATOM 589 O O . GLU A 1 78 ? 23.713 -17.956 -32.338 1.00 89.25 78 GLU A O 1
ATOM 594 N N . HIS A 1 79 ? 22.275 -17.327 -30.745 1.00 89.19 79 HIS A N 1
ATOM 595 C CA . HIS A 1 79 ? 21.077 -17.828 -31.424 1.00 89.19 79 HIS A CA 1
ATOM 596 C C . HIS A 1 79 ? 20.598 -16.903 -32.559 1.00 89.19 79 HIS A C 1
ATOM 598 O O . HIS A 1 79 ? 19.791 -17.329 -33.392 1.00 89.19 79 HIS A O 1
ATOM 604 N N . PHE A 1 80 ? 21.104 -15.664 -32.614 1.00 90.62 80 PHE A N 1
ATOM 605 C CA . PHE A 1 80 ? 20.719 -14.621 -33.572 1.00 90.62 80 PHE A CA 1
ATOM 606 C C . PHE A 1 80 ? 21.956 -14.062 -34.304 1.00 90.62 80 PHE A C 1
ATOM 608 O O . PHE A 1 80 ? 22.394 -12.940 -34.039 1.00 90.62 80 PHE A O 1
ATOM 615 N N . PRO A 1 81 ? 22.567 -14.847 -35.212 1.00 88.69 81 PRO A N 1
ATOM 616 C CA . PRO A 1 81 ? 23.820 -14.466 -35.865 1.00 88.69 81 PRO A CA 1
ATOM 617 C C . PRO A 1 81 ? 23.662 -13.368 -36.923 1.00 88.69 81 PRO A C 1
ATOM 619 O O . PRO A 1 81 ? 24.652 -12.718 -37.259 1.00 88.69 81 PRO A O 1
ATOM 622 N N . ASP A 1 82 ? 22.450 -13.155 -37.445 1.00 87.12 82 ASP A N 1
ATOM 623 C CA . ASP A 1 82 ? 22.216 -12.225 -38.555 1.00 87.12 82 ASP A CA 1
ATOM 624 C C . ASP A 1 82 ? 22.112 -10.764 -38.084 1.00 87.12 82 ASP A C 1
ATOM 626 O O . ASP A 1 82 ? 22.229 -9.842 -38.893 1.00 87.12 82 ASP A O 1
ATOM 630 N N . GLY A 1 83 ? 21.915 -10.531 -36.780 1.00 88.38 83 GLY A N 1
ATOM 631 C CA . GLY A 1 83 ? 21.915 -9.191 -36.200 1.00 88.38 83 GLY A CA 1
ATOM 632 C C . GLY A 1 83 ? 21.520 -9.145 -34.725 1.00 88.38 83 GLY A C 1
ATOM 633 O O . GLY A 1 83 ? 20.638 -9.873 -34.277 1.00 88.38 83 GLY A O 1
ATOM 634 N N . GLN A 1 84 ? 22.166 -8.255 -33.980 1.00 92.56 84 GLN A N 1
ATOM 635 C CA . GLN A 1 84 ? 21.947 -7.979 -32.564 1.00 92.56 84 GLN A CA 1
ATOM 636 C C . GLN A 1 84 ? 21.935 -6.459 -32.386 1.00 92.56 84 GLN A C 1
ATOM 638 O O . GLN A 1 84 ? 22.986 -5.810 -32.391 1.00 92.56 84 GLN A O 1
ATOM 643 N N . PHE A 1 85 ? 20.742 -5.886 -32.276 1.00 92.25 85 PHE A N 1
ATOM 644 C CA . PHE A 1 85 ? 20.538 -4.443 -32.204 1.00 92.25 85 PHE A CA 1
ATOM 645 C C . PHE A 1 85 ? 20.051 -4.056 -30.816 1.00 92.25 85 PHE A C 1
ATOM 647 O O . PHE A 1 85 ? 19.108 -4.653 -30.308 1.00 92.25 85 PHE A O 1
ATOM 654 N N . PHE A 1 86 ? 20.673 -3.038 -30.232 1.00 93.06 86 PHE A N 1
ATOM 655 C CA . PHE A 1 86 ? 20.207 -2.384 -29.018 1.00 93.06 86 PHE A CA 1
ATOM 656 C C . PHE A 1 86 ? 19.938 -0.920 -29.339 1.00 93.06 86 PHE A C 1
ATOM 658 O O . PHE A 1 86 ? 20.769 -0.265 -29.971 1.00 93.06 86 PHE A O 1
ATOM 665 N N . TYR A 1 87 ? 18.783 -0.419 -28.920 1.00 93.25 87 TYR A N 1
ATOM 666 C CA . TYR A 1 87 ? 18.416 0.974 -29.103 1.00 93.25 87 TYR A CA 1
ATOM 667 C C . TYR A 1 87 ? 17.723 1.507 -27.851 1.00 93.25 87 TYR A C 1
ATOM 669 O O . TYR A 1 87 ? 16.740 0.924 -27.400 1.00 93.25 87 TYR A O 1
ATOM 677 N N . ASP A 1 88 ? 18.229 2.620 -27.325 1.00 91.38 88 ASP A N 1
ATOM 678 C CA . ASP A 1 88 ? 17.599 3.374 -26.241 1.00 91.38 88 ASP A CA 1
ATOM 679 C C . ASP A 1 88 ? 16.575 4.354 -26.835 1.00 91.38 88 ASP A C 1
ATOM 681 O O . ASP A 1 88 ? 16.896 5.180 -27.695 1.00 91.38 88 ASP A O 1
ATOM 685 N N . LEU A 1 89 ? 15.313 4.205 -26.438 1.00 91.19 89 LEU A N 1
ATOM 686 C CA . LEU A 1 89 ? 14.189 4.996 -26.926 1.00 91.19 89 LEU A CA 1
ATOM 687 C C . LEU A 1 89 ? 14.009 6.320 -26.170 1.00 91.19 89 LEU A C 1
ATOM 689 O O . LEU A 1 89 ? 13.191 7.144 -26.600 1.00 91.19 89 LEU A O 1
ATOM 693 N N . HIS A 1 90 ? 14.784 6.546 -25.105 1.00 87.25 90 HIS A N 1
ATOM 694 C CA . HIS A 1 90 ? 14.851 7.787 -24.336 1.00 87.25 90 HIS A CA 1
ATOM 695 C C . HIS A 1 90 ? 13.478 8.315 -23.885 1.00 87.25 90 HIS A C 1
ATOM 697 O O . HIS A 1 90 ? 13.236 9.524 -23.907 1.00 87.25 90 HIS A O 1
ATOM 703 N N . ALA A 1 91 ? 12.533 7.439 -23.529 1.00 82.00 91 ALA A N 1
ATOM 704 C CA . ALA A 1 91 ? 11.235 7.895 -23.030 1.00 82.00 91 ALA A CA 1
ATOM 705 C C . ALA A 1 91 ? 11.372 8.678 -21.719 1.00 82.00 91 ALA A C 1
ATOM 707 O O . ALA A 1 91 ? 10.656 9.647 -21.507 1.00 82.00 91 ALA A O 1
ATOM 708 N N . HIS A 1 92 ? 12.322 8.286 -20.876 1.00 77.81 92 HIS A N 1
ATOM 709 C CA . HIS A 1 92 ? 12.554 8.814 -19.541 1.00 77.81 92 HIS A CA 1
ATOM 710 C C . HIS A 1 92 ? 14.052 9.072 -19.329 1.00 77.81 92 HIS A C 1
ATOM 712 O O . HIS A 1 92 ? 14.619 8.683 -18.297 1.00 77.81 92 HIS A O 1
ATOM 718 N N . THR A 1 93 ? 14.682 9.733 -20.303 1.00 79.94 93 THR A N 1
ATOM 719 C CA . THR A 1 93 ? 16.071 10.201 -20.223 1.00 79.94 93 THR A CA 1
ATOM 720 C C . THR A 1 93 ? 16.084 11.728 -20.110 1.00 79.94 93 THR A C 1
ATOM 722 O O . THR A 1 93 ? 15.431 12.392 -20.916 1.00 79.94 93 THR A O 1
ATOM 725 N N . PRO A 1 94 ? 16.782 12.315 -19.115 1.00 73.31 94 PRO A N 1
ATOM 726 C CA . PRO A 1 94 ? 16.839 13.766 -18.952 1.00 73.31 94 PRO A CA 1
ATOM 727 C C . PRO A 1 94 ? 17.327 14.471 -20.218 1.00 73.31 94 PRO A C 1
ATOM 729 O O . PRO A 1 94 ? 18.268 14.012 -20.861 1.00 73.31 94 PRO A O 1
ATOM 732 N N . ASP A 1 95 ? 16.692 15.599 -20.541 1.00 77.25 95 ASP A N 1
ATOM 733 C CA . ASP A 1 95 ? 17.116 16.551 -21.577 1.00 77.25 95 ASP A CA 1
ATOM 734 C C . ASP A 1 95 ? 17.193 16.003 -23.017 1.00 77.25 95 ASP A C 1
ATOM 736 O O . ASP A 1 95 ? 17.615 16.715 -23.931 1.00 77.25 95 ASP A O 1
ATOM 740 N N . LEU A 1 96 ? 16.724 14.771 -23.252 1.00 79.56 96 LEU A N 1
ATOM 741 C CA . LEU A 1 96 ? 16.623 14.160 -24.574 1.00 79.56 96 LEU A CA 1
ATOM 742 C C . LEU A 1 96 ? 15.154 13.969 -24.974 1.00 79.56 96 LEU A C 1
ATOM 744 O O . LEU A 1 96 ? 14.360 13.461 -24.182 1.00 79.56 96 LEU A O 1
ATOM 748 N N . PRO A 1 97 ? 14.758 14.352 -26.203 1.00 81.19 97 PRO A N 1
ATOM 749 C CA . PRO A 1 97 ? 13.421 14.056 -26.691 1.00 81.19 97 PRO A CA 1
ATOM 750 C C . PRO A 1 97 ? 13.259 12.549 -26.920 1.00 81.19 97 PRO A C 1
ATOM 752 O O . PRO A 1 97 ? 14.166 11.884 -27.426 1.00 81.19 97 PRO A O 1
ATOM 755 N N . THR A 1 98 ? 12.067 12.030 -26.625 1.00 85.06 98 THR A N 1
ATOM 756 C CA . THR A 1 98 ? 11.711 10.635 -26.901 1.00 85.06 98 THR A CA 1
ATOM 757 C C . THR A 1 98 ? 11.935 10.293 -28.374 1.00 85.06 98 THR A C 1
ATOM 759 O O . THR A 1 98 ? 11.465 11.004 -29.275 1.00 85.06 98 THR A O 1
ATOM 762 N N . ALA A 1 99 ? 12.621 9.177 -28.622 1.00 89.81 99 ALA A N 1
ATOM 763 C CA . ALA A 1 99 ? 13.006 8.764 -29.963 1.00 89.81 99 ALA A CA 1
ATOM 764 C C . ALA A 1 99 ? 11.773 8.488 -30.836 1.00 89.81 99 ALA A C 1
ATOM 766 O O . ALA A 1 99 ? 10.928 7.646 -30.512 1.00 89.81 99 ALA A O 1
ATOM 767 N N . GLN A 1 100 ? 11.674 9.173 -31.977 1.00 92.44 100 GLN A N 1
ATOM 768 C CA . GLN A 1 100 ? 10.580 8.948 -32.917 1.00 92.44 100 GLN A CA 1
ATOM 769 C C . GLN A 1 100 ? 10.832 7.662 -33.716 1.00 92.44 100 GLN A C 1
ATOM 771 O O . GLN A 1 100 ? 11.932 7.489 -34.247 1.00 92.44 100 GLN A O 1
ATOM 776 N N . PRO A 1 101 ? 9.833 6.773 -33.896 1.00 93.25 101 PRO A N 1
ATOM 777 C CA . PRO A 1 101 ? 10.027 5.491 -34.585 1.00 93.25 101 PRO A CA 1
ATOM 778 C C . PRO A 1 101 ? 10.632 5.623 -35.987 1.00 93.25 101 PRO A C 1
ATOM 780 O O . PRO A 1 101 ? 11.399 4.773 -36.434 1.00 93.25 101 PRO A O 1
ATOM 783 N N . VAL A 1 102 ? 10.321 6.721 -36.679 1.00 94.00 102 VAL A N 1
ATOM 784 C CA . VAL A 1 102 ? 10.850 7.026 -38.011 1.00 94.00 102 VAL A CA 1
ATOM 785 C C . VAL A 1 102 ? 12.374 7.193 -38.001 1.00 94.00 102 VAL A C 1
ATOM 787 O O . VAL A 1 102 ? 13.037 6.726 -38.932 1.00 94.00 102 VAL A O 1
ATOM 790 N N . ASP A 1 103 ? 12.933 7.794 -36.950 1.00 92.62 103 ASP A N 1
ATOM 791 C CA . ASP A 1 103 ? 14.368 8.042 -36.791 1.00 92.62 103 ASP A CA 1
ATOM 792 C C . ASP A 1 103 ? 15.093 6.779 -36.330 1.00 92.62 103 ASP A C 1
ATOM 794 O O . ASP A 1 103 ? 16.147 6.441 -36.871 1.00 92.62 103 ASP A O 1
ATOM 798 N N . VAL A 1 104 ? 14.474 6.010 -35.429 1.00 93.50 104 VAL A N 1
ATOM 799 C CA . VAL A 1 104 ? 14.980 4.694 -35.011 1.00 93.50 104 VAL A CA 1
ATOM 800 C C . VAL A 1 104 ? 15.132 3.771 -36.222 1.00 93.50 104 VAL A C 1
ATOM 802 O O . VAL A 1 104 ? 16.203 3.207 -36.449 1.00 93.50 104 VAL A O 1
ATOM 805 N N . LEU A 1 105 ? 14.102 3.676 -37.073 1.00 93.69 105 LEU A N 1
ATOM 806 C CA . LEU A 1 105 ? 14.169 2.881 -38.303 1.00 93.69 105 LEU A CA 1
ATOM 807 C C . LEU A 1 105 ? 15.225 3.399 -39.277 1.00 93.69 105 LEU A C 1
ATOM 809 O O . LEU A 1 105 ? 15.838 2.597 -39.975 1.00 93.69 105 LEU A O 1
ATOM 813 N N . ALA A 1 106 ? 15.468 4.713 -39.332 1.00 92.50 106 ALA A N 1
ATOM 814 C CA . ALA A 1 106 ? 16.543 5.256 -40.159 1.00 92.50 106 ALA A CA 1
ATOM 815 C C . ALA A 1 106 ? 17.902 4.720 -39.712 1.00 92.50 106 ALA A C 1
ATOM 817 O O . ALA A 1 106 ? 18.689 4.290 -40.555 1.00 92.50 106 ALA A O 1
ATOM 818 N N . VAL A 1 107 ? 18.161 4.722 -38.401 1.00 90.25 107 VAL A N 1
ATOM 819 C CA . VAL A 1 107 ? 19.409 4.213 -37.824 1.00 90.25 107 VAL A CA 1
ATOM 820 C C . VAL A 1 107 ? 19.541 2.712 -38.074 1.00 90.25 107 VAL A C 1
ATOM 822 O O . VAL A 1 107 ? 20.570 2.282 -38.593 1.00 90.25 107 VAL A O 1
ATOM 825 N N . LEU A 1 108 ? 18.494 1.928 -37.801 1.00 90.94 108 LEU A N 1
ATOM 826 C CA . LEU A 1 108 ? 18.499 0.474 -37.999 1.00 90.94 108 LEU A CA 1
ATOM 827 C C . LEU A 1 108 ? 18.715 0.085 -39.472 1.00 90.94 108 LEU A C 1
ATOM 829 O O . LEU A 1 108 ? 19.596 -0.716 -39.784 1.00 90.94 108 LEU A O 1
ATOM 833 N N . LEU A 1 109 ? 17.969 0.695 -40.399 1.00 91.62 109 LEU A N 1
ATOM 834 C CA . LEU A 1 109 ? 18.103 0.438 -41.839 1.00 91.62 109 LEU A CA 1
ATOM 835 C C . LEU A 1 109 ? 19.464 0.889 -42.375 1.00 91.62 109 LEU A C 1
ATOM 837 O O . LEU A 1 109 ? 20.069 0.201 -43.197 1.00 91.62 109 LEU A O 1
ATOM 841 N N . THR A 1 110 ? 19.976 2.022 -41.890 1.00 89.00 110 THR A N 1
ATOM 842 C CA . THR A 1 110 ? 21.312 2.491 -42.271 1.00 89.00 110 THR A CA 1
ATOM 843 C C . THR A 1 110 ? 22.403 1.559 -41.739 1.00 89.00 110 THR A C 1
ATOM 845 O O . THR A 1 110 ? 23.373 1.304 -42.451 1.00 89.00 110 THR A O 1
ATOM 848 N N . GLY A 1 111 ? 22.234 1.009 -40.532 1.00 84.62 111 GLY A N 1
ATOM 849 C CA . GLY A 1 111 ? 23.128 0.007 -39.944 1.00 84.62 111 GLY A CA 1
ATOM 850 C C . GLY A 1 111 ? 23.184 -1.298 -40.744 1.00 84.62 111 GLY A C 1
ATOM 851 O O . GLY A 1 111 ? 24.245 -1.915 -40.824 1.00 84.62 111 GLY A O 1
ATOM 852 N N . LEU A 1 112 ? 22.085 -1.659 -41.420 1.00 86.12 112 LEU A N 1
ATOM 853 C CA . LEU A 1 112 ? 22.018 -2.758 -42.393 1.00 86.12 112 LEU A CA 1
ATOM 854 C C . LEU A 1 112 ? 22.633 -2.420 -43.767 1.00 86.12 112 LEU A C 1
ATOM 856 O O . LEU A 1 112 ? 22.611 -3.254 -44.669 1.00 86.12 112 LEU A O 1
ATOM 860 N N . GLY A 1 113 ? 23.186 -1.216 -43.946 1.00 85.62 113 GLY A N 1
ATOM 861 C CA . GLY A 1 113 ? 23.844 -0.785 -45.181 1.00 85.62 113 GLY A CA 1
ATOM 862 C C . GLY A 1 113 ? 22.937 -0.053 -46.178 1.00 85.62 113 GLY A C 1
ATOM 863 O O . GLY A 1 113 ? 23.400 0.300 -47.265 1.00 85.62 113 GLY A O 1
ATOM 864 N N . ILE A 1 114 ? 21.673 0.232 -45.836 1.00 88.38 114 ILE A N 1
ATOM 865 C CA . ILE A 1 114 ? 20.784 1.013 -46.707 1.00 88.38 114 ILE A CA 1
ATOM 866 C C . ILE A 1 114 ? 21.234 2.478 -46.721 1.00 88.38 114 ILE A C 1
ATOM 868 O O . ILE A 1 114 ? 21.330 3.143 -45.689 1.00 88.38 114 ILE A O 1
ATOM 872 N N . ALA A 1 115 ? 21.518 3.012 -47.909 1.00 87.00 115 ALA A N 1
ATOM 873 C CA . ALA A 1 115 ? 21.917 4.408 -48.045 1.00 87.00 115 ALA A CA 1
ATOM 874 C C . ALA A 1 115 ? 20.756 5.351 -47.652 1.00 87.00 115 ALA A C 1
ATOM 876 O O . ALA A 1 115 ? 19.635 5.131 -48.115 1.00 87.00 115 ALA A O 1
ATOM 877 N N . PRO A 1 116 ? 21.004 6.453 -46.911 1.00 87.50 116 PRO A N 1
ATOM 878 C CA . PRO A 1 116 ? 19.953 7.377 -46.466 1.00 87.50 116 PRO A CA 1
ATOM 879 C C . PRO A 1 116 ? 19.054 7.920 -47.586 1.00 87.50 116 PRO A C 1
ATOM 881 O O . PRO A 1 116 ? 17.868 8.146 -47.377 1.00 87.50 116 PRO A O 1
ATOM 884 N N . ARG A 1 117 ? 19.598 8.071 -48.802 1.00 87.69 117 ARG A N 1
ATOM 885 C CA . ARG A 1 117 ? 18.858 8.494 -50.006 1.00 87.69 117 ARG A CA 1
ATOM 886 C C . ARG A 1 117 ? 17.781 7.505 -50.471 1.00 87.69 117 ARG A C 1
ATOM 888 O O . ARG A 1 117 ? 16.879 7.906 -51.192 1.00 87.69 117 ARG A O 1
ATOM 895 N N . HIS A 1 118 ? 17.889 6.232 -50.091 1.00 89.81 118 HIS A N 1
ATOM 896 C CA . HIS A 1 118 ? 16.925 5.184 -50.435 1.00 89.81 118 HIS A CA 1
ATOM 897 C C . HIS A 1 118 ? 15.896 4.952 -49.319 1.00 89.81 118 HIS A C 1
ATOM 899 O O . HIS A 1 118 ? 15.021 4.105 -49.470 1.00 89.81 118 HIS A O 1
ATOM 905 N N . LEU A 1 119 ? 15.987 5.678 -48.198 1.00 92.25 119 LEU A N 1
ATOM 906 C CA . LEU A 1 119 ? 15.024 5.542 -47.113 1.00 92.25 119 LEU A CA 1
ATOM 907 C C . LEU A 1 119 ? 13.696 6.211 -47.501 1.00 92.25 119 LEU A C 1
ATOM 909 O O . LEU A 1 119 ? 13.686 7.404 -47.823 1.00 92.25 119 LEU A O 1
ATOM 913 N N . PRO A 1 120 ? 12.560 5.495 -47.409 1.00 93.06 120 PRO A N 1
ATOM 914 C CA . PRO A 1 120 ? 11.243 6.104 -47.544 1.00 93.06 120 PRO A CA 1
ATOM 915 C C . PRO A 1 120 ? 11.062 7.269 -46.562 1.00 93.06 120 PRO A C 1
ATOM 917 O O . PRO A 1 120 ? 11.618 7.263 -45.461 1.00 93.06 120 PRO A O 1
ATOM 920 N N . ARG A 1 121 ? 10.281 8.285 -46.944 1.00 90.88 121 ARG A N 1
ATOM 921 C CA . ARG A 1 121 ? 10.016 9.451 -46.077 1.00 90.88 121 ARG A CA 1
ATOM 922 C C . ARG A 1 121 ? 8.972 9.162 -44.996 1.00 90.88 121 ARG A C 1
ATOM 924 O O . ARG A 1 121 ? 9.045 9.730 -43.916 1.00 90.88 121 ARG A O 1
ATOM 931 N N . SER A 1 122 ? 8.017 8.284 -45.289 1.00 94.19 122 SER A N 1
ATOM 932 C CA . SER A 1 122 ? 6.949 7.883 -44.372 1.00 94.19 122 SER A CA 1
ATOM 933 C C . SER A 1 122 ? 7.421 6.829 -43.372 1.00 94.19 122 SER A C 1
ATOM 935 O O . SER A 1 122 ? 8.160 5.917 -43.754 1.00 94.19 122 SER A O 1
ATOM 937 N N . LEU A 1 123 ? 6.889 6.883 -42.149 1.00 93.94 123 LEU A N 1
ATOM 938 C CA . LEU A 1 123 ? 7.053 5.835 -41.139 1.00 93.94 123 LEU A CA 1
ATOM 939 C C . LEU A 1 123 ? 6.641 4.457 -41.676 1.00 93.94 123 LEU A C 1
ATOM 941 O O . LEU A 1 123 ? 7.435 3.526 -41.629 1.00 93.94 123 LEU A O 1
ATOM 945 N N . GLU A 1 124 ? 5.450 4.359 -42.2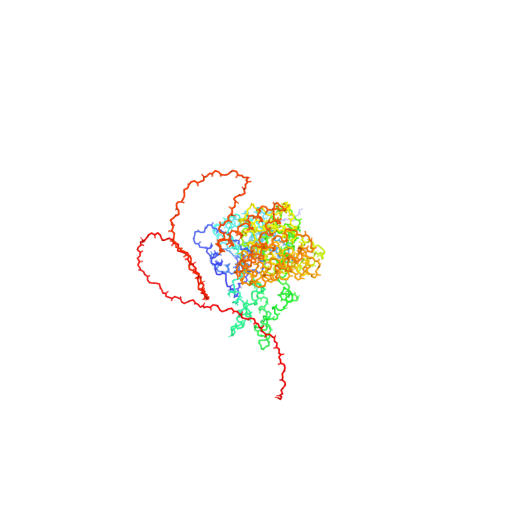68 1.00 94.44 124 GLU A N 1
ATOM 946 C CA . GLU A 1 124 ? 4.922 3.112 -42.835 1.00 94.44 124 GLU A CA 1
ATOM 947 C C . GLU A 1 124 ? 5.877 2.497 -43.868 1.00 94.44 124 GLU A C 1
ATOM 949 O O . GLU A 1 124 ? 6.263 1.336 -43.749 1.00 94.44 124 GLU A O 1
ATOM 954 N N . GLY A 1 125 ? 6.351 3.299 -44.827 1.00 94.62 125 GLY A N 1
ATOM 955 C CA . GLY A 1 125 ? 7.338 2.855 -45.812 1.00 94.62 125 GLY A CA 1
ATOM 956 C C . GLY A 1 125 ? 8.646 2.352 -45.187 1.00 94.62 125 GLY A C 1
ATOM 957 O O . GLY A 1 125 ? 9.180 1.338 -45.637 1.00 94.62 125 GLY A O 1
ATOM 958 N N . ARG A 1 126 ? 9.158 3.006 -44.131 1.00 95.31 126 ARG A N 1
ATOM 959 C CA . ARG A 1 126 ? 10.351 2.522 -43.409 1.00 95.31 126 ARG A CA 1
ATOM 960 C C . ARG A 1 126 ? 10.068 1.227 -42.650 1.00 95.31 126 ARG A C 1
ATOM 962 O O . ARG A 1 126 ? 10.916 0.342 -42.665 1.00 95.31 126 ARG A O 1
ATOM 969 N N . SER A 1 127 ? 8.892 1.083 -42.043 1.00 93.81 127 SER A N 1
ATOM 970 C CA . SER A 1 127 ? 8.475 -0.152 -41.368 1.00 93.81 127 SER A CA 1
ATOM 971 C C . SER A 1 127 ? 8.334 -1.319 -42.345 1.00 93.81 127 SER A C 1
ATOM 973 O O . SER A 1 127 ? 8.767 -2.427 -42.038 1.00 93.81 127 SER A O 1
ATOM 975 N N . HIS A 1 128 ? 7.774 -1.087 -43.536 1.00 92.81 128 HIS A N 1
ATOM 976 C CA . HIS A 1 128 ? 7.691 -2.104 -44.589 1.00 92.81 128 HIS A CA 1
ATOM 977 C C . HIS A 1 128 ? 9.078 -2.527 -45.069 1.00 92.81 128 HIS A C 1
ATOM 979 O O . HIS A 1 128 ? 9.363 -3.721 -45.104 1.00 92.81 128 HIS A O 1
ATOM 985 N N . LEU A 1 129 ? 9.963 -1.564 -45.345 1.00 93.06 129 LEU A N 1
ATOM 986 C CA . LEU A 1 129 ? 11.341 -1.856 -45.738 1.00 93.06 129 LEU A CA 1
ATOM 987 C C . LEU A 1 129 ? 12.104 -2.608 -44.636 1.00 93.06 129 LEU A C 1
ATOM 989 O O . LEU A 1 129 ? 12.842 -3.542 -44.924 1.00 93.06 129 LEU A O 1
ATOM 993 N N . TRP A 1 130 ? 11.907 -2.241 -43.370 1.00 92.56 130 TRP A N 1
ATOM 994 C CA . TRP A 1 130 ? 12.506 -2.939 -42.233 1.00 92.56 130 TRP A CA 1
ATOM 995 C C . TRP A 1 130 ? 12.067 -4.400 -42.152 1.00 92.56 130 TRP A C 1
ATOM 997 O O . TRP A 1 130 ? 12.909 -5.288 -42.045 1.00 92.56 130 TRP A O 1
ATOM 1007 N N . ARG A 1 131 ? 10.763 -4.668 -42.268 1.00 91.38 131 ARG A N 1
ATOM 1008 C CA . ARG A 1 131 ? 10.235 -6.040 -42.255 1.00 91.38 131 ARG A CA 1
ATOM 1009 C C . ARG A 1 131 ? 10.739 -6.851 -43.445 1.00 91.38 131 ARG A C 1
ATOM 1011 O O . ARG A 1 131 ? 11.160 -7.985 -43.245 1.00 91.38 131 ARG A O 1
ATOM 1018 N N . ASP A 1 132 ? 10.758 -6.257 -44.637 1.00 91.25 132 ASP A N 1
ATOM 1019 C CA . ASP A 1 132 ? 11.293 -6.878 -45.852 1.00 91.25 132 ASP A CA 1
ATOM 1020 C C . ASP A 1 132 ? 12.760 -7.301 -45.667 1.00 91.25 132 ASP A C 1
ATOM 1022 O O . ASP A 1 132 ? 13.095 -8.474 -45.841 1.00 91.25 132 ASP A O 1
ATOM 1026 N N . GLN A 1 133 ? 13.609 -6.393 -45.171 1.00 90.06 133 GLN A N 1
ATOM 1027 C CA . GLN A 1 133 ? 15.033 -6.654 -44.934 1.00 90.06 133 GLN A CA 1
ATOM 1028 C C . GLN A 1 133 ? 15.318 -7.725 -43.872 1.00 90.06 133 GLN A C 1
ATOM 1030 O O . GLN A 1 133 ? 16.433 -8.257 -43.839 1.00 90.06 133 GLN A O 1
ATOM 1035 N N . LEU A 1 134 ? 14.352 -8.034 -43.005 1.00 89.62 134 LEU A N 1
ATOM 1036 C CA . LEU A 1 134 ? 14.461 -9.053 -41.959 1.00 89.62 134 LEU A CA 1
ATOM 1037 C C . LEU A 1 134 ? 13.829 -10.400 -42.334 1.00 89.62 134 LEU A C 1
ATOM 1039 O O . LEU A 1 134 ? 13.908 -11.357 -41.556 1.00 89.62 134 LEU A O 1
ATOM 1043 N N . THR A 1 135 ? 13.238 -10.509 -43.523 1.00 89.06 135 THR A N 1
ATOM 1044 C CA . THR A 1 135 ? 12.653 -11.760 -44.014 1.00 89.06 135 THR A CA 1
ATOM 1045 C C . THR A 1 135 ? 13.710 -12.866 -44.054 1.00 89.06 135 THR A C 1
ATOM 1047 O O . THR A 1 135 ? 14.776 -12.704 -44.644 1.00 89.06 135 THR A O 1
ATOM 1050 N N . GLY A 1 136 ? 13.430 -13.995 -43.394 1.00 85.25 136 GLY A N 1
ATOM 1051 C CA . GLY A 1 136 ? 14.332 -15.153 -43.345 1.00 85.25 136 GLY A CA 1
ATOM 1052 C C . GLY A 1 136 ? 15.576 -14.991 -42.460 1.00 85.25 136 GLY A C 1
ATOM 1053 O O . GLY A 1 136 ? 16.366 -15.927 -42.376 1.00 85.25 136 GLY A O 1
ATOM 1054 N N . LYS A 1 137 ? 15.750 -13.848 -41.781 1.00 89.25 137 LYS A N 1
ATOM 1055 C CA . LYS A 1 137 ? 16.884 -13.593 -40.879 1.00 89.25 137 LYS A CA 1
ATOM 1056 C C . LYS A 1 137 ? 16.544 -13.900 -39.423 1.00 89.25 137 LYS A C 1
ATOM 1058 O O . LYS A 1 137 ? 15.389 -13.810 -38.999 1.00 89.25 137 LYS A O 1
ATOM 1063 N N . ARG A 1 138 ? 17.577 -14.209 -38.640 1.00 90.19 138 ARG A N 1
ATOM 1064 C CA . ARG A 1 138 ? 17.533 -14.362 -37.184 1.00 90.19 138 ARG A CA 1
ATOM 1065 C C . ARG A 1 138 ? 18.181 -13.168 -36.506 1.00 90.19 138 ARG A C 1
ATOM 1067 O O . ARG A 1 138 ? 19.399 -13.123 -36.333 1.00 90.19 138 ARG A O 1
ATOM 1074 N N . VAL A 1 139 ? 17.341 -12.216 -36.113 1.00 91.38 139 VAL A N 1
ATOM 1075 C CA . VAL A 1 139 ? 17.765 -10.954 -35.495 1.00 91.38 139 VAL A CA 1
ATOM 1076 C C . VAL A 1 139 ? 17.204 -10.807 -34.086 1.00 91.38 139 VAL A C 1
ATOM 1078 O O . VAL A 1 139 ? 16.016 -11.034 -33.863 1.00 91.38 139 VAL A O 1
ATOM 1081 N N . LEU A 1 140 ? 18.055 -10.384 -33.156 1.00 92.81 140 LEU A N 1
ATOM 1082 C CA . LEU A 1 140 ? 17.670 -9.924 -31.829 1.00 92.81 140 LEU A CA 1
ATOM 1083 C C . LEU A 1 140 ? 17.571 -8.395 -31.836 1.00 92.81 140 LEU A C 1
ATOM 1085 O O . LEU A 1 140 ? 18.540 -7.711 -32.171 1.00 92.81 140 LEU A O 1
ATOM 1089 N N . LEU A 1 141 ? 16.415 -7.867 -31.451 1.00 93.62 141 LEU A N 1
ATOM 1090 C CA . LEU A 1 141 ? 16.166 -6.440 -31.288 1.00 93.62 141 LEU A CA 1
ATOM 1091 C C . LEU A 1 141 ? 15.869 -6.144 -29.818 1.00 93.62 141 LEU A C 1
ATOM 1093 O O . LEU A 1 141 ? 14.941 -6.706 -29.247 1.00 93.62 141 LEU A O 1
ATOM 1097 N N . VAL A 1 142 ? 16.636 -5.245 -29.217 1.00 95.31 142 VAL A N 1
ATOM 1098 C CA . VAL A 1 142 ? 16.408 -4.726 -27.871 1.00 95.31 142 VAL A CA 1
ATOM 1099 C C . VAL A 1 142 ? 16.011 -3.259 -27.974 1.00 95.31 142 VAL A C 1
ATOM 1101 O O . VAL A 1 142 ? 16.768 -2.451 -28.511 1.00 95.31 142 VAL A O 1
ATOM 1104 N N . LEU A 1 143 ? 14.829 -2.931 -27.462 1.00 95.31 143 LEU A N 1
ATOM 1105 C CA . LEU A 1 143 ? 14.286 -1.579 -27.381 1.00 95.31 143 LEU A CA 1
ATOM 1106 C C . LEU A 1 143 ? 14.191 -1.188 -25.904 1.00 95.31 143 LEU A C 1
ATOM 1108 O O . LEU A 1 143 ? 13.288 -1.641 -25.199 1.00 95.31 143 LEU A O 1
ATOM 1112 N N . ASP A 1 144 ? 15.150 -0.404 -25.424 1.00 94.69 144 ASP A N 1
ATOM 1113 C CA . ASP A 1 144 ? 15.214 0.017 -24.025 1.00 94.69 144 ASP A CA 1
ATOM 1114 C C . ASP A 1 144 ? 14.442 1.325 -23.808 1.00 94.69 144 ASP A C 1
ATOM 1116 O O . ASP A 1 144 ? 14.415 2.183 -24.684 1.00 94.69 144 ASP A O 1
ATOM 1120 N N . ASP A 1 145 ? 13.801 1.457 -22.649 1.00 91.00 145 ASP A N 1
ATOM 1121 C CA . ASP A 1 145 ? 13.088 2.649 -22.182 1.00 91.00 145 ASP A CA 1
ATOM 1122 C C . ASP A 1 145 ? 11.983 3.158 -23.127 1.00 91.00 145 ASP A C 1
ATOM 1124 O O . ASP A 1 145 ? 11.957 4.308 -23.559 1.00 91.00 145 ASP A O 1
ATOM 1128 N N . ALA A 1 146 ? 11.027 2.284 -23.442 1.00 92.31 146 ALA A N 1
ATOM 1129 C CA . ALA A 1 146 ? 9.889 2.597 -24.299 1.00 92.31 146 ALA A CA 1
ATOM 1130 C C . ALA A 1 146 ? 8.795 3.420 -23.596 1.00 92.31 146 ALA A C 1
ATOM 1132 O O . ALA A 1 146 ? 8.390 3.107 -22.469 1.00 92.31 146 ALA A O 1
ATOM 1133 N N . ALA A 1 147 ? 8.218 4.393 -24.313 1.00 88.50 147 ALA A N 1
ATOM 1134 C CA . ALA A 1 147 ? 7.127 5.243 -23.822 1.00 88.50 147 ALA A CA 1
ATOM 1135 C C . ALA A 1 147 ? 5.741 4.577 -23.929 1.00 88.50 147 ALA A C 1
ATOM 1137 O O . ALA A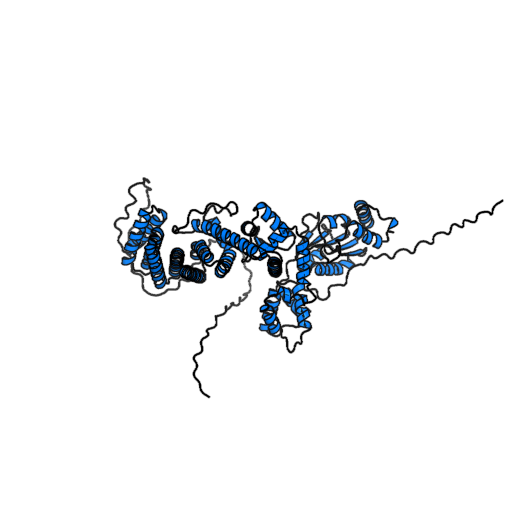 1 147 ? 4.849 4.835 -23.114 1.00 88.50 147 ALA A O 1
ATOM 1138 N N . GLY A 1 148 ? 5.530 3.735 -24.948 1.00 88.69 148 GLY A N 1
ATOM 1139 C CA . GLY A 1 148 ? 4.230 3.116 -25.207 1.00 88.69 148 GLY A CA 1
ATOM 1140 C C . GLY A 1 148 ? 4.160 2.283 -26.489 1.00 88.69 148 GLY A C 1
ATOM 1141 O O . GLY A 1 148 ? 5.083 2.265 -27.302 1.00 88.69 148 GLY A O 1
ATOM 1142 N N . HIS A 1 149 ? 3.022 1.612 -26.692 1.00 88.75 149 HIS A N 1
ATOM 1143 C CA . HIS A 1 149 ? 2.812 0.676 -27.806 1.00 88.75 149 HIS A CA 1
ATOM 1144 C C . HIS A 1 149 ? 2.977 1.327 -29.193 1.00 88.75 149 HIS A C 1
ATOM 1146 O O . HIS A 1 149 ? 3.582 0.723 -30.075 1.00 88.75 149 HIS A O 1
ATOM 1152 N N . ALA A 1 150 ? 2.514 2.571 -29.376 1.00 88.31 150 ALA A N 1
ATOM 1153 C CA . ALA A 1 150 ? 2.594 3.289 -30.652 1.00 88.31 150 ALA A CA 1
ATOM 1154 C C . ALA A 1 150 ? 4.042 3.544 -31.111 1.00 88.31 150 ALA A C 1
ATOM 1156 O O . ALA A 1 150 ? 4.307 3.632 -32.309 1.00 88.31 150 ALA A O 1
ATOM 1157 N N . GLN A 1 151 ? 4.986 3.628 -30.166 1.00 90.81 151 GLN A N 1
ATOM 1158 C CA . GLN A 1 151 ? 6.412 3.754 -30.466 1.00 90.81 151 GLN A CA 1
ATOM 1159 C C . GLN A 1 151 ? 7.011 2.413 -30.914 1.00 90.81 151 GLN A C 1
ATOM 1161 O O . GLN A 1 151 ? 7.858 2.376 -31.801 1.00 90.81 151 GLN A O 1
ATOM 1166 N N . ILE A 1 152 ? 6.552 1.313 -30.312 1.00 92.25 152 ILE A N 1
ATOM 1167 C CA . ILE A 1 152 ? 7.095 -0.034 -30.514 1.00 92.25 152 ILE A CA 1
ATOM 1168 C C . ILE A 1 152 ? 6.558 -0.679 -31.790 1.00 92.25 152 ILE A C 1
ATOM 1170 O O . ILE A 1 152 ? 7.335 -1.206 -32.582 1.00 92.25 152 ILE A O 1
ATOM 1174 N N . GLN A 1 153 ? 5.245 -0.631 -32.019 1.00 91.00 153 GLN A N 1
ATOM 1175 C CA . GLN A 1 153 ? 4.566 -1.373 -33.088 1.00 91.00 153 GLN A CA 1
ATOM 1176 C C . GLN A 1 153 ? 5.183 -1.182 -34.496 1.00 91.00 153 GLN A C 1
ATOM 1178 O O . GLN A 1 153 ? 5.319 -2.173 -35.222 1.00 91.00 153 GLN A O 1
ATOM 1183 N N . PRO A 1 154 ? 5.628 0.026 -34.908 1.00 91.56 154 PRO A N 1
ATOM 1184 C CA . PRO A 1 154 ? 6.282 0.223 -36.205 1.00 91.56 154 PRO A CA 1
ATOM 1185 C C . PRO A 1 154 ? 7.685 -0.402 -36.313 1.00 91.56 154 PRO A C 1
ATOM 1187 O O . PRO A 1 154 ? 8.164 -0.605 -37.431 1.00 91.56 154 PRO A O 1
ATOM 1190 N N . LEU A 1 155 ? 8.342 -0.676 -35.180 1.00 91.94 155 LEU A N 1
ATOM 1191 C CA . LEU A 1 155 ? 9.712 -1.199 -35.077 1.00 91.94 155 LEU A CA 1
ATOM 1192 C C . LEU A 1 155 ? 9.762 -2.731 -35.045 1.00 91.94 155 LEU A C 1
ATOM 1194 O O . LEU A 1 155 ? 10.806 -3.324 -35.323 1.00 91.94 155 LEU A O 1
ATOM 1198 N N . VAL A 1 156 ? 8.641 -3.374 -34.713 1.00 89.06 156 VAL A N 1
ATOM 1199 C CA . VAL A 1 156 ? 8.564 -4.826 -34.543 1.00 89.06 156 VAL A CA 1
ATOM 1200 C C . VAL A 1 156 ? 8.777 -5.556 -35.885 1.00 89.06 156 VAL A C 1
ATOM 1202 O O . VAL A 1 156 ? 8.053 -5.294 -36.859 1.00 89.06 156 VAL A O 1
ATOM 1205 N N . PRO A 1 157 ? 9.736 -6.501 -35.952 1.00 86.00 157 PRO A N 1
ATOM 1206 C CA . PRO A 1 157 ? 9.903 -7.405 -37.088 1.00 86.00 157 PRO A CA 1
ATOM 1207 C C . PRO A 1 157 ? 8.719 -8.369 -37.245 1.00 86.00 157 PRO A C 1
ATOM 1209 O O . PRO A 1 157 ? 8.185 -8.868 -36.261 1.00 86.00 157 PRO A O 1
ATOM 1212 N N . ALA A 1 158 ? 8.359 -8.715 -38.483 1.00 75.06 158 ALA A N 1
ATOM 1213 C CA . ALA A 1 158 ? 7.294 -9.689 -38.768 1.00 75.06 158 ALA A CA 1
ATOM 1214 C C . ALA A 1 158 ? 7.801 -11.139 -38.957 1.00 75.06 158 ALA A C 1
ATOM 1216 O O . ALA A 1 158 ? 7.009 -12.044 -39.202 1.00 75.06 158 ALA A O 1
ATOM 1217 N N . SER A 1 159 ? 9.118 -11.369 -38.879 1.00 79.25 159 SER A N 1
ATOM 1218 C CA . SER A 1 159 ? 9.739 -12.671 -39.164 1.00 79.25 159 SER A CA 1
ATOM 1219 C C . SER A 1 159 ? 9.796 -13.561 -37.911 1.00 79.25 159 SER A C 1
ATOM 1221 O O . SER A 1 159 ? 10.254 -13.090 -36.869 1.00 79.25 159 SER A O 1
ATOM 1223 N N . PRO A 1 160 ? 9.435 -14.858 -37.995 1.00 77.44 160 PRO A N 1
ATOM 1224 C CA . PRO A 1 160 ? 9.501 -15.797 -36.866 1.00 77.44 160 PRO A CA 1
ATOM 1225 C C . PRO A 1 160 ? 10.935 -16.094 -36.392 1.00 77.44 160 PRO A C 1
ATOM 1227 O O . PRO A 1 160 ? 11.139 -16.642 -35.310 1.00 77.44 160 PRO A O 1
ATOM 1230 N N . GLY A 1 161 ? 11.945 -15.736 -37.192 1.00 83.81 161 GLY A N 1
ATOM 1231 C CA . GLY A 1 161 ? 13.352 -15.814 -36.797 1.00 83.81 161 GLY A CA 1
ATOM 1232 C C . GLY A 1 161 ? 13.794 -14.684 -35.861 1.00 83.81 161 GLY A C 1
ATOM 1233 O O . GLY A 1 161 ? 14.865 -14.788 -35.261 1.00 83.81 161 GLY A O 1
ATOM 1234 N N . CYS A 1 162 ? 12.998 -13.622 -35.721 1.00 89.75 162 CYS A N 1
ATOM 1235 C CA . CYS A 1 162 ? 13.347 -12.437 -34.947 1.00 89.75 162 CYS A CA 1
ATOM 1236 C C . CYS A 1 162 ? 12.776 -12.481 -33.527 1.00 89.75 162 CYS A C 1
ATOM 1238 O O . CYS A 1 162 ? 11.662 -12.949 -33.313 1.00 89.75 162 CYS A O 1
ATOM 1240 N N . LEU A 1 163 ? 13.526 -11.940 -32.569 1.00 91.69 163 LEU A N 1
ATOM 1241 C CA . LEU A 1 163 ? 13.087 -11.751 -31.188 1.00 91.69 163 LEU A CA 1
ATOM 1242 C C . LEU A 1 163 ? 13.226 -10.279 -30.813 1.00 91.69 163 LEU A C 1
ATOM 1244 O O . LEU A 1 163 ? 14.286 -9.691 -31.014 1.00 91.69 163 LEU A O 1
ATOM 1248 N N . THR A 1 164 ? 12.165 -9.700 -30.257 1.00 93.44 164 THR A N 1
ATOM 1249 C CA . THR A 1 164 ? 12.146 -8.321 -29.763 1.00 93.44 164 THR A CA 1
ATOM 1250 C C . THR A 1 164 ? 12.001 -8.319 -28.247 1.00 93.44 164 THR A C 1
ATOM 1252 O O . THR A 1 164 ? 11.004 -8.809 -27.722 1.00 93.44 164 THR A O 1
ATOM 1255 N N . LEU A 1 165 ? 12.983 -7.761 -27.544 1.00 94.69 165 LEU A N 1
ATOM 1256 C CA . LEU A 1 165 ? 12.927 -7.494 -26.111 1.00 94.69 165 LEU A CA 1
ATOM 1257 C C . LEU A 1 165 ? 12.698 -5.999 -25.911 1.00 94.69 165 LEU A C 1
ATOM 1259 O O . LEU A 1 165 ? 13.451 -5.183 -26.434 1.00 94.69 165 LEU A O 1
ATOM 1263 N N . VAL A 1 166 ? 11.669 -5.636 -25.159 1.00 95.25 166 VAL A N 1
ATOM 1264 C CA . VAL A 1 166 ? 11.316 -4.239 -24.899 1.00 95.25 166 VAL A CA 1
ATOM 1265 C C . VAL A 1 166 ? 11.382 -3.994 -23.406 1.00 95.25 166 VAL A C 1
ATOM 1267 O O . VAL A 1 166 ? 10.792 -4.770 -22.663 1.00 95.25 166 VAL A O 1
ATOM 1270 N N . THR A 1 167 ? 12.026 -2.926 -22.943 1.00 95.31 167 THR A N 1
ATOM 1271 C CA . THR A 1 167 ? 11.841 -2.464 -21.560 1.00 95.31 167 THR A CA 1
ATOM 1272 C C . THR A 1 167 ? 10.932 -1.243 -21.528 1.00 95.31 167 THR A C 1
ATOM 1274 O O . THR A 1 167 ? 10.959 -0.399 -22.422 1.00 95.31 167 THR A O 1
ATOM 1277 N N . SER A 1 168 ? 10.098 -1.134 -20.498 1.00 92.94 168 SER A N 1
ATOM 1278 C CA . SER A 1 168 ? 9.297 0.068 -20.264 1.00 92.94 168 SER A CA 1
ATOM 1279 C C . SER A 1 168 ? 9.088 0.300 -18.776 1.00 92.94 168 SER A C 1
ATOM 1281 O O . SER A 1 168 ? 9.137 -0.618 -17.962 1.00 92.94 168 SER A O 1
ATOM 1283 N N . ARG A 1 169 ? 8.858 1.553 -18.392 1.00 89.75 169 ARG A N 1
ATOM 1284 C CA . ARG A 1 169 ? 8.402 1.903 -17.038 1.00 89.75 169 ARG A CA 1
ATOM 1285 C C . ARG A 1 169 ? 6.885 1.828 -16.900 1.00 89.75 169 ARG A C 1
ATOM 1287 O O . ARG A 1 169 ? 6.369 2.135 -15.834 1.00 89.75 169 ARG A O 1
ATOM 1294 N N . ARG A 1 170 ? 6.175 1.446 -17.966 1.00 88.75 170 ARG A N 1
ATOM 1295 C CA . ARG A 1 170 ? 4.720 1.295 -17.999 1.00 88.75 170 ARG A CA 1
ATOM 1296 C C . ARG A 1 170 ? 4.355 -0.112 -18.455 1.00 88.75 170 ARG A C 1
ATOM 1298 O O . ARG A 1 170 ? 5.063 -0.707 -19.267 1.00 88.75 170 ARG A O 1
ATOM 1305 N N . ARG A 1 171 ? 3.209 -0.612 -18.001 1.00 89.00 171 ARG A N 1
ATOM 1306 C CA . ARG A 1 171 ? 2.636 -1.862 -18.516 1.00 89.00 171 ARG A CA 1
ATOM 1307 C C . ARG A 1 171 ? 2.129 -1.642 -19.947 1.00 89.00 171 ARG A C 1
ATOM 1309 O O . ARG A 1 171 ? 1.237 -0.826 -20.182 1.00 89.00 171 ARG A O 1
ATOM 1316 N N . LEU A 1 172 ? 2.693 -2.361 -20.919 1.00 86.00 172 LEU A N 1
ATOM 1317 C CA . LEU A 1 172 ? 2.362 -2.235 -22.348 1.00 86.00 172 LEU A CA 1
ATOM 1318 C C . LEU A 1 172 ? 1.174 -3.131 -22.746 1.00 86.00 172 LEU A C 1
ATOM 1320 O O . LEU A 1 172 ? 1.300 -4.011 -23.590 1.00 86.00 172 LEU A O 1
ATOM 1324 N N . ILE A 1 173 ? 0.006 -2.888 -22.145 1.00 79.62 173 ILE A N 1
ATOM 1325 C CA . ILE A 1 173 ? -1.187 -3.760 -22.236 1.00 79.62 173 ILE A CA 1
ATOM 1326 C C . ILE A 1 173 ? -1.730 -3.900 -23.677 1.00 79.62 173 ILE A C 1
ATOM 1328 O O . ILE A 1 173 ? -2.322 -4.916 -24.019 1.00 79.62 173 ILE A O 1
ATOM 1332 N N . ALA A 1 174 ? -1.524 -2.893 -24.531 1.00 79.19 174 ALA A N 1
ATOM 1333 C CA . ALA A 1 174 ? -2.094 -2.820 -25.882 1.00 79.19 174 ALA A CA 1
ATOM 1334 C C . ALA A 1 174 ? -1.166 -3.339 -27.004 1.00 79.19 174 ALA A C 1
ATOM 1336 O O . ALA A 1 174 ? -1.400 -3.033 -28.171 1.00 79.19 174 ALA A O 1
ATOM 1337 N N . LEU A 1 175 ? -0.075 -4.042 -26.676 1.00 82.12 175 LEU A N 1
ATOM 1338 C CA . LEU A 1 175 ? 0.857 -4.563 -27.680 1.00 82.12 175 LEU A CA 1
ATOM 1339 C C . LEU A 1 175 ? 0.504 -6.011 -28.053 1.00 82.12 175 LEU A C 1
ATOM 1341 O O . LEU A 1 175 ? 0.755 -6.939 -27.285 1.00 82.12 175 LEU A O 1
ATOM 1345 N N . ASP A 1 176 ? -0.058 -6.198 -29.247 1.00 78.81 176 ASP A N 1
ATOM 1346 C CA . ASP A 1 176 ? -0.487 -7.511 -29.736 1.00 78.81 176 ASP A CA 1
ATOM 1347 C C . ASP A 1 176 ? 0.673 -8.513 -29.830 1.00 78.81 176 ASP A C 1
ATOM 1349 O O . ASP A 1 176 ? 1.739 -8.220 -30.376 1.00 78.81 176 ASP A O 1
ATOM 1353 N N . GLY A 1 177 ? 0.444 -9.730 -29.328 1.00 79.62 177 GLY A N 1
ATOM 1354 C CA . GLY A 1 177 ? 1.413 -10.827 -29.402 1.00 79.62 177 GLY A CA 1
ATOM 1355 C C . GLY A 1 177 ? 2.639 -10.666 -28.496 1.00 79.62 177 GLY A C 1
ATOM 1356 O O . GLY A 1 177 ? 3.612 -11.396 -28.686 1.00 79.62 177 GLY A O 1
ATOM 1357 N N . ALA A 1 178 ? 2.609 -9.735 -27.538 1.00 86.19 178 ALA A N 1
ATOM 1358 C CA . ALA A 1 178 ? 3.657 -9.569 -26.538 1.00 86.19 178 ALA A CA 1
ATOM 1359 C C . ALA A 1 178 ? 3.417 -10.435 -25.290 1.00 86.19 178 ALA A C 1
ATOM 1361 O O . ALA A 1 178 ? 2.300 -10.497 -24.778 1.00 86.19 178 ALA A O 1
ATOM 1362 N N . ASP A 1 179 ? 4.475 -11.069 -24.776 1.00 88.81 179 ASP A N 1
ATOM 1363 C CA . ASP A 1 179 ? 4.465 -11.750 -23.476 1.00 88.81 179 ASP A CA 1
ATOM 1364 C C . ASP A 1 179 ? 5.096 -10.850 -22.395 1.00 88.81 179 ASP A C 1
ATOM 1366 O O . ASP A 1 179 ? 6.309 -10.594 -22.445 1.00 88.81 179 ASP A O 1
ATOM 1370 N N . PRO A 1 180 ? 4.307 -10.340 -21.429 1.00 91.12 180 PRO A N 1
ATOM 1371 C CA . PRO A 1 180 ? 4.811 -9.439 -20.406 1.00 91.12 180 PRO A CA 1
ATOM 1372 C C . PRO A 1 180 ? 5.545 -10.173 -19.278 1.00 91.12 180 PRO A C 1
ATOM 1374 O O . PRO A 1 180 ? 5.105 -11.200 -18.749 1.00 91.12 180 PRO A O 1
ATOM 1377 N N . VAL A 1 181 ? 6.659 -9.579 -18.860 1.00 92.88 181 VAL A N 1
ATOM 1378 C CA . VAL A 1 181 ? 7.483 -9.973 -17.720 1.00 92.88 181 VAL A CA 1
ATOM 1379 C C . VAL A 1 181 ? 7.602 -8.767 -16.789 1.00 92.88 181 VAL A C 1
ATOM 1381 O O . VAL A 1 181 ? 8.482 -7.922 -16.944 1.00 92.88 181 VAL A O 1
ATOM 1384 N N . SER A 1 182 ? 6.697 -8.689 -15.814 1.00 92.00 182 SER A N 1
ATOM 1385 C CA . SER A 1 182 ? 6.694 -7.615 -14.818 1.00 92.00 182 SER A CA 1
ATOM 1386 C C . SER A 1 182 ? 7.705 -7.895 -13.707 1.00 92.00 182 SER A C 1
ATOM 1388 O O . SER A 1 182 ? 7.677 -8.961 -13.087 1.00 92.00 182 SER A O 1
ATOM 1390 N N . LEU A 1 183 ? 8.607 -6.947 -13.452 1.00 93.62 183 LEU A N 1
ATOM 1391 C CA . LEU A 1 183 ? 9.632 -7.064 -12.418 1.00 93.62 183 LEU A CA 1
ATOM 1392 C C . LEU A 1 183 ? 9.164 -6.415 -11.110 1.00 93.62 183 LEU A C 1
ATOM 1394 O O . LEU A 1 183 ? 9.034 -5.194 -11.021 1.00 93.62 183 LEU A O 1
ATOM 1398 N N . ALA A 1 184 ? 8.981 -7.235 -10.073 1.00 91.12 184 ALA A N 1
ATOM 1399 C CA . ALA A 1 184 ? 8.870 -6.785 -8.678 1.00 91.12 184 ALA A CA 1
ATOM 1400 C C . ALA A 1 184 ? 10.247 -6.348 -8.135 1.00 91.12 184 ALA A C 1
ATOM 1402 O O . ALA A 1 184 ? 11.231 -6.646 -8.797 1.00 91.12 184 ALA A O 1
ATOM 1403 N N . PRO A 1 185 ? 10.397 -5.714 -6.957 1.00 92.19 185 PRO A N 1
ATOM 1404 C CA . PRO A 1 185 ? 11.690 -5.584 -6.259 1.00 92.19 185 PRO A CA 1
ATOM 1405 C C . PRO A 1 185 ? 12.381 -6.938 -5.989 1.00 92.19 185 PRO A C 1
ATOM 1407 O O . PRO A 1 185 ? 11.791 -7.994 -6.228 1.00 92.19 185 PRO A O 1
ATOM 1410 N N . LEU A 1 186 ? 13.658 -6.934 -5.582 1.00 94.19 186 LEU A N 1
ATOM 1411 C CA . LEU A 1 186 ? 14.374 -8.187 -5.289 1.00 94.19 186 LEU A CA 1
ATOM 1412 C C . LEU A 1 186 ? 13.803 -8.872 -4.045 1.00 94.19 186 LEU A C 1
ATOM 1414 O O . LEU A 1 186 ? 13.234 -8.225 -3.167 1.00 94.19 186 LEU A O 1
ATOM 1418 N N . THR A 1 187 ? 13.995 -10.186 -3.942 1.00 95.06 187 THR A N 1
ATOM 1419 C CA . THR A 1 187 ? 13.741 -10.876 -2.670 1.00 95.06 187 THR A CA 1
ATOM 1420 C C . THR A 1 187 ? 14.757 -10.433 -1.606 1.00 95.06 187 THR A C 1
ATOM 1422 O O . THR A 1 187 ? 15.856 -10.001 -1.965 1.00 95.06 187 THR A O 1
ATOM 1425 N N . PRO A 1 188 ? 14.444 -10.551 -0.299 1.00 95.69 188 PRO A N 1
ATOM 1426 C CA . PRO A 1 188 ? 15.373 -10.160 0.764 1.00 95.69 188 PRO A CA 1
ATOM 1427 C C . PRO A 1 188 ? 16.762 -10.802 0.638 1.00 95.69 188 PRO A C 1
ATOM 1429 O O . PRO A 1 188 ? 17.769 -10.116 0.806 1.00 95.69 188 PRO A O 1
ATOM 1432 N N . ASP A 1 189 ? 16.817 -12.083 0.262 1.00 94.38 189 ASP A N 1
ATOM 1433 C CA . ASP A 1 189 ? 18.072 -12.823 0.101 1.00 94.38 189 ASP A CA 1
ATOM 1434 C C . ASP A 1 189 ? 18.880 -12.321 -1.110 1.00 94.38 189 ASP A C 1
ATOM 1436 O O . ASP A 1 189 ? 20.074 -12.045 -0.989 1.00 94.38 189 ASP A O 1
ATOM 1440 N N . GLU A 1 190 ? 18.231 -12.128 -2.266 1.00 95.25 190 GLU A N 1
ATOM 1441 C CA . GLU A 1 190 ? 18.884 -11.582 -3.468 1.00 95.25 190 GLU A CA 1
ATOM 1442 C C . GLU A 1 190 ? 19.363 -10.138 -3.249 1.00 95.25 190 GLU A C 1
ATOM 1444 O O . GLU A 1 190 ? 20.417 -9.738 -3.744 1.00 95.25 190 GLU A O 1
ATOM 1449 N N . ALA A 1 191 ? 18.595 -9.343 -2.502 1.00 95.88 191 ALA A N 1
ATOM 1450 C CA . ALA A 1 191 ? 18.940 -7.971 -2.161 1.00 95.88 191 ALA A CA 1
ATOM 1451 C C . ALA A 1 191 ? 20.169 -7.911 -1.239 1.00 95.88 191 ALA A C 1
ATOM 1453 O O . ALA A 1 191 ? 21.082 -7.115 -1.481 1.00 95.88 191 ALA A O 1
ATOM 1454 N N . ALA A 1 192 ? 20.228 -8.777 -0.222 1.00 95.62 192 ALA A N 1
ATOM 1455 C CA . ALA A 1 192 ? 21.385 -8.908 0.660 1.00 95.62 192 ALA A CA 1
ATOM 1456 C C . ALA A 1 192 ? 22.636 -9.385 -0.103 1.00 95.62 192 ALA A C 1
ATOM 1458 O O . ALA A 1 192 ? 23.729 -8.848 0.095 1.00 95.62 192 ALA A O 1
ATOM 1459 N N . GLU A 1 193 ? 22.488 -10.343 -1.023 1.00 95.00 193 GLU A N 1
ATOM 1460 C CA . GLU A 1 193 ? 23.573 -10.804 -1.901 1.00 95.00 193 GLU A CA 1
ATOM 1461 C C . GLU A 1 193 ? 24.087 -9.674 -2.813 1.00 95.00 193 GLU A C 1
ATOM 1463 O O . GLU A 1 193 ? 25.298 -9.470 -2.963 1.00 95.00 193 GLU A O 1
ATOM 1468 N N . LEU A 1 194 ? 23.183 -8.875 -3.387 1.00 94.69 194 LEU A N 1
ATOM 1469 C CA . LEU A 1 194 ? 23.561 -7.720 -4.198 1.00 94.69 194 LEU A CA 1
ATOM 1470 C C . LEU A 1 194 ? 24.315 -6.671 -3.363 1.00 94.69 194 LEU A C 1
ATOM 1472 O O . LEU A 1 194 ? 25.332 -6.140 -3.813 1.00 94.69 194 LEU A O 1
ATOM 1476 N N . PHE A 1 195 ? 23.863 -6.390 -2.139 1.00 95.12 195 PHE A N 1
ATOM 1477 C CA . PHE A 1 195 ? 24.508 -5.413 -1.259 1.00 95.12 195 PHE A CA 1
ATOM 1478 C C . PHE A 1 195 ? 25.926 -5.842 -0.855 1.00 95.12 195 PHE A C 1
ATOM 1480 O O . PHE A 1 195 ? 26.878 -5.060 -0.964 1.00 95.12 195 PHE A O 1
ATOM 1487 N N . THR A 1 196 ? 26.099 -7.094 -0.427 1.00 94.44 196 THR A N 1
ATOM 1488 C CA . THR A 1 196 ? 27.400 -7.622 0.021 1.00 94.44 196 THR A CA 1
ATOM 1489 C C . THR A 1 196 ? 28.395 -7.739 -1.133 1.00 94.44 196 THR A C 1
ATOM 1491 O O . THR A 1 196 ? 29.551 -7.322 -1.009 1.00 94.44 196 THR A O 1
ATOM 1494 N N . SER A 1 197 ? 27.942 -8.201 -2.303 1.00 92.75 197 SER A N 1
ATOM 1495 C CA . SER A 1 197 ? 28.788 -8.294 -3.499 1.00 92.75 197 SER A CA 1
ATOM 1496 C C . SER A 1 197 ? 29.261 -6.924 -3.997 1.00 92.75 197 SER A C 1
ATOM 1498 O O . SER A 1 197 ? 30.434 -6.761 -4.349 1.00 92.75 197 SER A O 1
ATOM 1500 N N . ARG A 1 198 ? 28.388 -5.907 -3.989 1.00 92.75 198 ARG A N 1
ATOM 1501 C CA . ARG A 1 198 ? 28.715 -4.552 -4.470 1.00 92.75 198 ARG A CA 1
ATOM 1502 C C . ARG A 1 198 ? 29.553 -3.750 -3.482 1.00 92.75 198 ARG A C 1
ATOM 1504 O O . ARG A 1 198 ? 30.465 -3.041 -3.914 1.00 92.75 198 ARG A O 1
ATOM 1511 N N . SER A 1 199 ? 29.302 -3.901 -2.182 1.00 92.25 199 SER A N 1
ATOM 1512 C CA . SER A 1 199 ? 30.118 -3.275 -1.132 1.00 92.25 199 SER A CA 1
ATOM 1513 C C . SER A 1 199 ? 31.489 -3.943 -0.978 1.00 92.25 199 SER A C 1
ATOM 1515 O O . SER A 1 199 ? 32.416 -3.312 -0.471 1.00 92.25 199 SER A O 1
ATOM 1517 N N . ARG A 1 200 ? 31.636 -5.190 -1.461 1.00 91.88 200 ARG A N 1
ATOM 1518 C CA . ARG A 1 200 ? 32.789 -6.079 -1.229 1.00 91.88 200 ARG A CA 1
ATOM 1519 C C . ARG A 1 200 ? 33.021 -6.351 0.260 1.00 91.88 200 ARG A C 1
ATOM 1521 O O . ARG A 1 200 ? 34.162 -6.462 0.704 1.00 91.88 200 ARG A O 1
ATOM 1528 N N . ARG A 1 201 ? 31.931 -6.438 1.024 1.00 91.19 201 ARG A N 1
ATOM 1529 C CA . ARG A 1 201 ? 31.934 -6.694 2.466 1.00 91.19 201 ARG A CA 1
ATOM 1530 C C . ARG A 1 201 ? 30.915 -7.779 2.777 1.00 91.19 201 ARG A C 1
ATOM 1532 O O . ARG A 1 201 ? 29.750 -7.655 2.411 1.00 91.19 201 ARG A O 1
ATOM 1539 N N . ALA A 1 202 ? 31.367 -8.838 3.435 1.00 90.00 202 ALA A N 1
ATOM 1540 C CA . ALA A 1 202 ? 30.505 -9.915 3.901 1.00 90.00 202 ALA A CA 1
ATOM 1541 C C . ALA A 1 202 ? 30.255 -9.748 5.407 1.00 90.00 202 ALA A C 1
ATOM 1543 O O . ALA A 1 202 ? 31.199 -9.395 6.118 1.00 90.00 202 ALA A O 1
ATOM 1544 N N . PRO A 1 203 ? 29.026 -9.992 5.893 1.00 91.19 203 PRO A N 1
ATOM 1545 C CA . PRO A 1 203 ? 28.737 -9.942 7.318 1.00 91.19 203 PRO A CA 1
ATOM 1546 C C . PRO A 1 203 ? 29.501 -11.051 8.046 1.00 91.19 203 PRO A C 1
ATOM 1548 O O . PRO A 1 203 ? 29.537 -12.197 7.590 1.00 91.19 203 PRO A O 1
ATOM 1551 N N . THR A 1 204 ? 30.120 -10.700 9.168 1.00 90.25 204 THR A N 1
ATOM 1552 C CA . THR A 1 204 ? 30.965 -11.608 9.956 1.00 90.25 204 THR A CA 1
ATOM 1553 C C . THR A 1 204 ? 30.202 -12.328 11.068 1.00 90.25 204 THR A C 1
ATOM 1555 O O . THR A 1 204 ? 30.574 -13.441 11.441 1.00 90.25 204 THR A O 1
ATOM 1558 N N . ASP A 1 205 ? 29.104 -11.742 11.551 1.00 92.62 205 ASP A N 1
ATOM 1559 C CA . ASP A 1 205 ? 28.247 -12.288 12.604 1.00 92.62 205 ASP A CA 1
ATOM 1560 C C . ASP A 1 205 ? 26.745 -12.075 12.315 1.00 92.62 205 ASP A C 1
ATOM 1562 O O . ASP A 1 205 ? 26.360 -11.530 11.277 1.00 92.62 205 ASP A O 1
ATOM 1566 N N . SER A 1 206 ? 25.874 -12.536 13.223 1.00 92.75 206 SER A N 1
ATOM 1567 C CA . SER A 1 206 ? 24.418 -12.393 13.080 1.00 92.75 206 SER A CA 1
ATOM 1568 C C . SER A 1 206 ? 23.940 -10.943 13.180 1.00 92.75 206 SER A C 1
ATOM 1570 O O . SER A 1 206 ? 22.955 -10.591 12.545 1.00 92.75 206 SER A O 1
ATOM 1572 N N . SER A 1 207 ? 24.635 -10.089 13.937 1.00 92.50 207 SER A N 1
ATOM 1573 C CA . SER A 1 207 ? 24.266 -8.676 14.055 1.00 92.50 207 SER A CA 1
ATOM 1574 C C . SER A 1 207 ? 24.524 -7.929 12.749 1.00 92.50 207 SER A C 1
ATOM 1576 O O . SER A 1 207 ? 23.726 -7.080 12.363 1.00 92.50 207 SER A O 1
ATOM 1578 N N . GLU A 1 208 ? 25.620 -8.233 12.053 1.00 93.31 208 GLU A N 1
ATOM 1579 C CA . GLU A 1 208 ? 25.899 -7.670 10.732 1.00 93.31 208 GLU A CA 1
ATOM 1580 C C . GLU A 1 208 ? 24.964 -8.236 9.656 1.00 93.31 208 GLU A C 1
ATOM 1582 O O . GLU A 1 208 ? 24.625 -7.522 8.714 1.00 93.31 208 GLU A O 1
ATOM 1587 N N . GLN A 1 209 ? 24.506 -9.485 9.796 1.00 94.56 209 GLN A N 1
ATOM 1588 C CA . GLN A 1 209 ? 23.459 -10.043 8.930 1.00 94.56 209 GLN A CA 1
ATOM 1589 C C . GLN A 1 209 ? 22.136 -9.293 9.101 1.00 94.56 209 GLN A C 1
ATOM 1591 O O . GLN A 1 209 ? 21.544 -8.882 8.101 1.00 94.56 209 GLN A O 1
ATOM 1596 N N . ASP A 1 210 ? 21.714 -9.057 10.345 1.00 94.50 210 ASP A N 1
ATOM 1597 C CA . ASP A 1 210 ? 20.509 -8.283 10.653 1.00 94.50 210 ASP A CA 1
ATOM 1598 C C . ASP A 1 210 ? 20.636 -6.839 10.142 1.00 94.50 210 ASP A C 1
ATOM 1600 O O . ASP A 1 210 ? 19.708 -6.320 9.526 1.00 94.50 210 ASP A O 1
ATOM 1604 N N . ALA A 1 211 ? 21.814 -6.222 10.286 1.00 94.56 211 ALA A N 1
ATOM 1605 C CA . ALA A 1 211 ? 22.099 -4.886 9.764 1.00 94.56 211 ALA A CA 1
ATOM 1606 C C . ALA A 1 211 ? 22.010 -4.807 8.230 1.00 94.56 211 ALA A C 1
ATOM 1608 O O . ALA A 1 211 ? 21.462 -3.846 7.682 1.00 94.56 211 ALA A O 1
ATOM 1609 N N . VAL A 1 212 ? 22.523 -5.813 7.510 1.00 96.19 212 VAL A N 1
ATOM 1610 C CA . VAL A 1 212 ? 22.372 -5.895 6.047 1.00 96.19 212 VAL A CA 1
ATOM 1611 C C . VAL A 1 212 ? 20.901 -6.068 5.679 1.00 96.19 212 VAL A C 1
ATOM 1613 O O . VAL A 1 212 ? 20.422 -5.354 4.799 1.00 96.19 212 VAL A O 1
ATOM 1616 N N . ALA A 1 213 ? 20.183 -6.968 6.357 1.00 95.94 213 ALA A N 1
ATOM 1617 C CA . ALA A 1 213 ? 18.765 -7.220 6.116 1.00 95.94 213 ALA A CA 1
ATOM 1618 C C . ALA A 1 213 ? 17.911 -5.960 6.337 1.00 95.94 213 ALA A C 1
ATOM 1620 O O . ALA A 1 213 ? 17.061 -5.636 5.506 1.00 95.94 213 ALA A O 1
ATOM 1621 N N . GLU A 1 214 ? 18.177 -5.215 7.411 1.00 94.12 214 GLU A N 1
ATOM 1622 C CA . GLU A 1 214 ? 17.548 -3.926 7.695 1.00 94.12 214 GLU A CA 1
ATOM 1623 C C . GLU A 1 214 ? 17.881 -2.893 6.612 1.00 94.12 214 GLU A C 1
ATOM 1625 O O . GLU A 1 214 ? 16.979 -2.274 6.052 1.00 94.12 214 GLU A O 1
ATOM 1630 N N . THR A 1 215 ? 19.154 -2.764 6.232 1.00 93.12 215 THR A N 1
ATOM 1631 C CA . THR A 1 215 ? 19.597 -1.810 5.202 1.00 93.12 215 THR A CA 1
ATOM 1632 C C . THR A 1 215 ? 18.894 -2.042 3.863 1.00 93.12 215 THR A C 1
ATOM 1634 O O . THR A 1 215 ? 18.388 -1.100 3.246 1.00 93.12 215 THR A O 1
ATOM 1637 N N . VAL A 1 216 ? 18.829 -3.293 3.395 1.00 95.06 216 VAL A N 1
ATOM 1638 C CA . VAL A 1 216 ? 18.176 -3.604 2.113 1.00 95.06 216 VAL A CA 1
ATOM 1639 C C . VAL A 1 216 ? 16.653 -3.496 2.193 1.00 95.06 216 VAL A C 1
ATOM 1641 O O . VAL A 1 216 ? 16.029 -3.114 1.202 1.00 95.06 216 VAL A O 1
ATOM 1644 N N . CYS A 1 217 ? 16.063 -3.751 3.367 1.00 93.06 217 CYS A N 1
ATOM 1645 C CA . CYS A 1 217 ? 14.649 -3.492 3.645 1.00 93.06 217 CYS A CA 1
ATOM 1646 C C . CYS A 1 217 ? 14.330 -1.995 3.539 1.00 93.06 217 CYS A C 1
ATOM 1648 O O . CYS A 1 217 ? 13.395 -1.610 2.841 1.00 93.06 217 CYS A O 1
ATOM 1650 N N . LEU A 1 218 ? 15.164 -1.134 4.130 1.00 89.81 218 LEU A N 1
ATOM 1651 C CA . LEU A 1 218 ? 15.030 0.324 4.046 1.00 89.81 218 LEU A CA 1
ATOM 1652 C C . LEU A 1 218 ? 15.213 0.865 2.618 1.00 89.81 218 LEU A C 1
ATOM 1654 O O . LEU A 1 218 ? 14.634 1.891 2.267 1.00 89.81 218 LEU A O 1
ATOM 1658 N N . CYS A 1 219 ? 15.960 0.155 1.767 1.00 90.06 219 CYS A N 1
ATOM 1659 C CA . CYS A 1 219 ? 16.042 0.432 0.329 1.00 90.06 219 CYS A CA 1
ATOM 1660 C C . CYS A 1 219 ? 14.804 -0.051 -0.459 1.00 90.06 219 CYS A C 1
ATOM 1662 O O . CYS A 1 219 ? 14.790 0.040 -1.689 1.00 90.06 219 CYS A O 1
ATOM 1664 N N . GLY A 1 220 ? 13.801 -0.635 0.208 1.00 89.38 220 GLY A N 1
ATOM 1665 C CA . GLY A 1 220 ? 12.657 -1.304 -0.415 1.00 89.38 220 GLY A CA 1
ATOM 1666 C C . GLY A 1 220 ? 13.064 -2.428 -1.371 1.00 89.38 220 GLY A C 1
ATOM 1667 O O . GLY A 1 220 ? 12.392 -2.691 -2.362 1.00 89.38 220 GLY A O 1
ATOM 1668 N N . TYR A 1 221 ? 14.219 -3.056 -1.135 1.00 93.69 221 TYR A N 1
ATOM 1669 C CA . TYR A 1 221 ? 14.784 -4.094 -2.002 1.00 93.69 221 TYR A CA 1
ATOM 1670 C C . TYR A 1 221 ? 14.993 -3.658 -3.471 1.00 93.69 221 TYR A C 1
ATOM 1672 O O . TYR A 1 221 ? 15.040 -4.491 -4.384 1.00 93.69 221 TYR A O 1
ATOM 1680 N N . LEU A 1 222 ? 15.129 -2.349 -3.717 1.00 92.75 222 LEU A N 1
ATOM 1681 C CA . LEU A 1 222 ? 15.328 -1.784 -5.049 1.00 92.75 222 LEU A CA 1
ATOM 1682 C C . LEU A 1 222 ? 16.808 -1.880 -5.472 1.00 92.75 222 LEU A C 1
ATOM 1684 O O . LEU A 1 222 ? 17.654 -1.254 -4.828 1.00 92.75 222 LEU A O 1
ATOM 1688 N N . PRO A 1 223 ? 17.157 -2.577 -6.574 1.00 92.94 223 PRO A N 1
ATOM 1689 C CA . PRO A 1 223 ? 18.547 -2.749 -7.003 1.00 92.94 223 PRO A CA 1
ATOM 1690 C C . PRO A 1 223 ? 19.338 -1.452 -7.157 1.00 92.94 223 PRO A C 1
ATOM 1692 O O . PRO A 1 223 ? 20.482 -1.391 -6.716 1.00 92.94 223 PRO A O 1
ATOM 1695 N N . LEU A 1 224 ? 18.745 -0.411 -7.754 1.00 90.06 224 LEU A N 1
ATOM 1696 C CA . LEU A 1 224 ? 19.421 0.877 -7.926 1.00 90.06 224 LEU A CA 1
ATOM 1697 C C . LEU A 1 224 ? 19.820 1.497 -6.577 1.00 90.06 224 LEU A C 1
ATOM 1699 O O . LEU A 1 224 ? 20.977 1.872 -6.404 1.00 90.06 224 LEU A O 1
ATOM 1703 N N . ALA A 1 225 ? 18.894 1.538 -5.614 1.00 90.00 225 ALA A N 1
ATOM 1704 C CA . ALA A 1 225 ? 19.152 2.063 -4.273 1.00 90.00 225 ALA A CA 1
ATOM 1705 C C . ALA A 1 225 ? 20.243 1.251 -3.553 1.00 90.00 225 ALA A C 1
ATOM 1707 O O . ALA A 1 225 ? 21.190 1.817 -3.011 1.00 90.00 225 ALA A O 1
ATOM 1708 N N . ILE A 1 226 ? 20.161 -0.081 -3.634 1.00 92.38 226 ILE A N 1
ATOM 1709 C CA . ILE A 1 226 ? 21.140 -0.997 -3.035 1.00 92.38 226 ILE A CA 1
ATOM 1710 C C . ILE A 1 226 ? 22.539 -0.768 -3.614 1.00 92.38 226 ILE A C 1
ATOM 1712 O O . ILE A 1 226 ? 23.508 -0.694 -2.862 1.00 92.38 226 ILE A O 1
ATOM 1716 N N . VAL A 1 227 ? 22.666 -0.652 -4.939 1.00 91.19 227 VAL A N 1
ATOM 1717 C CA . VAL A 1 227 ? 23.962 -0.463 -5.608 1.00 91.19 227 VAL A CA 1
ATOM 1718 C C . VAL A 1 227 ? 24.593 0.876 -5.232 1.00 91.19 227 VAL A C 1
ATOM 1720 O O . VAL A 1 227 ? 25.797 0.912 -4.975 1.00 91.19 227 VAL A O 1
ATOM 1723 N N . LEU A 1 228 ? 23.807 1.955 -5.171 1.00 88.62 228 LEU A N 1
ATOM 1724 C CA . LEU A 1 228 ? 24.293 3.279 -4.770 1.00 88.62 228 LEU A CA 1
ATOM 1725 C C . LEU A 1 228 ? 24.788 3.262 -3.323 1.00 88.62 228 LEU A C 1
ATOM 1727 O O . LEU A 1 228 ? 25.929 3.642 -3.051 1.00 88.62 228 LEU A O 1
ATOM 1731 N N . LEU A 1 229 ? 23.979 2.727 -2.408 1.00 89.62 229 LEU A N 1
ATOM 1732 C CA . LEU A 1 229 ? 24.307 2.676 -0.988 1.00 89.62 229 LEU A CA 1
ATOM 1733 C C . LEU A 1 229 ? 25.508 1.751 -0.703 1.00 89.62 229 LEU A C 1
ATOM 1735 O O . LEU A 1 229 ? 26.430 2.123 0.025 1.00 89.62 229 LEU A O 1
ATOM 1739 N N . ALA A 1 230 ? 25.562 0.579 -1.344 1.00 91.12 230 ALA A N 1
ATOM 1740 C CA . ALA A 1 230 ? 26.710 -0.325 -1.277 1.00 91.12 230 ALA A CA 1
ATOM 1741 C C . ALA A 1 230 ? 27.980 0.313 -1.869 1.00 91.12 230 ALA A C 1
ATOM 1743 O O . ALA A 1 230 ? 29.080 0.120 -1.346 1.00 91.12 230 ALA A O 1
ATOM 1744 N N . GLY A 1 231 ? 27.833 1.101 -2.939 1.00 88.88 231 GLY A N 1
ATOM 1745 C CA . GLY A 1 231 ? 28.898 1.904 -3.533 1.00 88.88 231 GLY A CA 1
ATOM 1746 C C . GLY A 1 231 ? 29.452 2.954 -2.568 1.00 88.88 231 GLY A C 1
ATOM 1747 O O . GLY A 1 231 ? 30.674 3.063 -2.445 1.00 88.88 231 GLY A O 1
ATOM 1748 N N . ARG A 1 232 ? 28.590 3.665 -1.825 1.00 87.94 232 ARG A N 1
ATOM 1749 C CA . ARG A 1 232 ? 29.003 4.603 -0.761 1.00 87.94 232 ARG A CA 1
ATOM 1750 C C . ARG A 1 232 ? 29.785 3.878 0.336 1.00 87.94 232 ARG A C 1
ATOM 1752 O O . ARG A 1 232 ? 30.885 4.299 0.689 1.00 87.94 232 ARG A O 1
ATOM 1759 N N . LEU A 1 233 ? 29.270 2.748 0.830 1.00 90.44 233 LEU A N 1
ATOM 1760 C CA . LEU A 1 233 ? 29.948 1.952 1.859 1.00 90.44 233 LEU A CA 1
ATOM 1761 C C . LEU A 1 233 ? 31.322 1.443 1.395 1.00 90.44 233 LEU A C 1
ATOM 1763 O O . LEU A 1 233 ? 32.275 1.437 2.174 1.00 90.44 233 LEU A O 1
ATOM 1767 N N . ARG A 1 234 ? 31.454 1.058 0.120 1.00 90.75 234 ARG A N 1
ATOM 1768 C CA . ARG A 1 234 ? 32.719 0.575 -0.453 1.00 90.75 234 ARG A CA 1
ATOM 1769 C C . ARG A 1 234 ? 33.857 1.599 -0.357 1.00 90.75 234 ARG A C 1
ATOM 1771 O O . ARG A 1 234 ? 35.006 1.186 -0.235 1.00 90.75 234 ARG A O 1
ATOM 1778 N N . HIS A 1 235 ? 33.553 2.896 -0.413 1.00 88.69 235 HIS A N 1
ATOM 1779 C CA . HIS A 1 235 ? 34.554 3.969 -0.342 1.00 88.69 235 HIS A CA 1
ATOM 1780 C C . HIS A 1 235 ? 34.867 4.423 1.091 1.00 88.69 235 HIS A C 1
ATOM 1782 O O . HIS A 1 235 ? 35.801 5.195 1.294 1.00 88.69 235 HIS A O 1
ATOM 1788 N N . LYS A 1 236 ? 34.118 3.946 2.091 1.00 89.00 236 LYS A N 1
ATOM 1789 C CA . LYS A 1 236 ? 34.408 4.210 3.504 1.00 89.00 236 LYS A CA 1
ATOM 1790 C C . LYS A 1 236 ? 35.506 3.271 4.001 1.00 89.00 236 LYS A C 1
ATOM 1792 O O . LYS A 1 236 ? 35.642 2.152 3.510 1.00 89.00 236 LYS A O 1
ATOM 1797 N N . ASP A 1 237 ? 36.269 3.700 5.000 1.00 89.94 237 ASP A N 1
ATOM 1798 C CA . ASP A 1 237 ? 37.297 2.864 5.628 1.00 89.94 237 ASP A CA 1
ATOM 1799 C C . ASP A 1 237 ? 36.641 1.703 6.413 1.00 89.94 237 ASP A C 1
ATOM 1801 O O . ASP A 1 237 ? 35.819 1.960 7.300 1.00 89.94 237 ASP A O 1
ATOM 1805 N N . PRO A 1 238 ? 36.955 0.427 6.105 1.00 86.44 238 PRO A N 1
ATOM 1806 C CA . PRO A 1 238 ? 36.425 -0.726 6.833 1.00 86.44 238 PRO A CA 1
ATOM 1807 C C . PRO A 1 238 ? 36.742 -0.733 8.334 1.00 86.44 238 PRO A C 1
ATOM 1809 O O . PRO A 1 238 ? 35.975 -1.314 9.095 1.00 86.44 238 PRO A O 1
ATOM 1812 N N . ALA A 1 239 ? 37.837 -0.097 8.773 1.00 86.19 239 ALA A N 1
ATOM 1813 C CA . ALA A 1 239 ? 38.232 -0.082 10.183 1.00 86.19 239 ALA A CA 1
ATOM 1814 C C . ALA A 1 239 ? 37.323 0.803 11.053 1.00 86.19 239 ALA A C 1
ATOM 1816 O O . ALA A 1 239 ? 37.172 0.554 12.247 1.00 86.19 239 ALA A O 1
ATOM 1817 N N . THR A 1 240 ? 36.715 1.834 10.463 1.00 89.81 240 THR A N 1
ATOM 1818 C CA . THR A 1 240 ? 35.863 2.803 11.176 1.00 89.81 240 THR A CA 1
ATOM 1819 C C . THR A 1 240 ? 34.377 2.620 10.875 1.00 89.81 240 THR A C 1
ATOM 1821 O O . THR A 1 240 ? 33.532 2.937 11.713 1.00 89.81 240 THR A O 1
ATOM 1824 N N . TRP A 1 241 ? 34.042 2.074 9.706 1.00 91.00 241 TRP A N 1
ATOM 1825 C CA . TRP A 1 241 ? 32.668 1.861 9.263 1.00 91.00 241 TRP A CA 1
ATOM 1826 C C . TRP A 1 241 ? 32.356 0.374 9.149 1.00 91.00 241 TRP A C 1
ATOM 1828 O O . TRP A 1 241 ? 32.587 -0.217 8.099 1.00 91.00 241 TRP A O 1
ATOM 1838 N N . SER A 1 242 ? 31.797 -0.223 10.202 1.00 91.69 242 SER A N 1
ATOM 1839 C CA . SER A 1 242 ? 31.214 -1.570 10.134 1.00 91.69 242 SER A CA 1
ATOM 1840 C C . SER A 1 242 ? 29.858 -1.568 9.418 1.00 91.69 242 SER A C 1
ATOM 1842 O O . SER A 1 242 ? 29.249 -0.510 9.224 1.00 91.69 242 SER A O 1
ATOM 1844 N N . LEU A 1 243 ? 29.364 -2.756 9.047 1.00 92.50 243 LEU A N 1
ATOM 1845 C CA . LEU A 1 243 ? 28.027 -2.906 8.457 1.00 92.50 243 LEU A CA 1
ATOM 1846 C C . LEU A 1 243 ? 26.939 -2.435 9.429 1.00 92.50 243 LEU A C 1
ATOM 1848 O O . LEU A 1 243 ? 26.065 -1.666 9.042 1.00 92.50 243 LEU A O 1
ATOM 1852 N N . ALA A 1 244 ? 27.049 -2.825 10.702 1.00 91.88 244 ALA A N 1
ATOM 1853 C CA . ALA A 1 244 ? 26.108 -2.433 11.748 1.00 91.88 244 ALA A CA 1
ATOM 1854 C C . ALA A 1 244 ? 26.073 -0.916 11.981 1.00 91.88 244 ALA A C 1
ATOM 1856 O O . ALA A 1 244 ? 24.997 -0.328 12.059 1.00 91.88 244 ALA A O 1
ATOM 1857 N N . ARG A 1 245 ? 27.242 -0.260 12.038 1.00 92.06 245 ARG A N 1
ATOM 1858 C CA . ARG A 1 245 ? 27.312 1.199 12.212 1.00 92.06 245 ARG A CA 1
ATOM 1859 C C . ARG A 1 245 ? 26.663 1.930 11.040 1.00 92.06 245 ARG A C 1
ATOM 1861 O O . ARG A 1 245 ? 25.916 2.877 11.249 1.00 92.06 245 ARG A O 1
ATOM 1868 N N . PHE A 1 246 ? 26.965 1.495 9.820 1.00 90.81 246 PHE A N 1
ATOM 1869 C CA . PHE A 1 246 ? 26.416 2.105 8.617 1.00 90.81 246 PHE A CA 1
ATOM 1870 C C . PHE A 1 246 ? 24.892 1.929 8.526 1.00 90.81 246 PHE A C 1
ATOM 1872 O O . PHE A 1 246 ? 24.190 2.883 8.202 1.00 90.81 246 PHE A O 1
ATOM 1879 N N . ALA A 1 247 ? 24.382 0.740 8.861 1.00 91.69 247 ALA A N 1
ATOM 1880 C CA . ALA A 1 247 ? 22.947 0.468 8.902 1.00 91.69 247 ALA A CA 1
ATOM 1881 C C . ALA A 1 247 ? 22.223 1.351 9.928 1.00 91.69 247 ALA A C 1
ATOM 1883 O O . ALA A 1 247 ? 21.202 1.943 9.594 1.00 91.69 247 ALA A O 1
ATOM 1884 N N . ALA A 1 248 ? 22.779 1.496 11.136 1.00 90.75 248 ALA A N 1
ATOM 1885 C CA . ALA A 1 248 ? 22.204 2.344 12.180 1.00 90.75 248 ALA A CA 1
ATOM 1886 C C . ALA A 1 248 ? 22.103 3.814 11.739 1.00 90.75 248 ALA A C 1
ATOM 1888 O O . ALA A 1 248 ? 21.046 4.426 11.870 1.00 90.75 248 ALA A O 1
ATOM 1889 N N . GLU A 1 249 ? 23.165 4.361 11.141 1.00 89.88 249 GLU A N 1
ATOM 1890 C CA . GLU A 1 249 ? 23.165 5.741 10.640 1.00 89.88 249 GLU A CA 1
ATOM 1891 C C . GLU A 1 249 ? 22.126 5.952 9.529 1.00 89.88 249 GLU A C 1
ATOM 1893 O O . GLU A 1 249 ? 21.403 6.946 9.526 1.00 89.88 249 GLU A O 1
ATOM 1898 N N . PHE A 1 250 ? 21.989 4.985 8.618 1.00 88.56 250 PHE A N 1
ATOM 1899 C CA . PHE A 1 250 ? 20.974 5.043 7.568 1.00 88.56 250 PHE A CA 1
ATOM 1900 C C . PHE A 1 250 ? 19.543 4.884 8.114 1.00 88.56 250 PHE A C 1
ATOM 1902 O O . PHE A 1 250 ? 18.613 5.532 7.629 1.00 88.56 250 PHE A O 1
ATOM 1909 N N . ALA A 1 251 ? 19.347 4.051 9.138 1.00 87.31 251 ALA A N 1
ATOM 1910 C CA . ALA A 1 251 ? 18.050 3.848 9.774 1.00 87.31 251 ALA A CA 1
ATOM 1911 C C . ALA A 1 251 ? 17.548 5.112 10.495 1.00 87.31 251 ALA A C 1
ATOM 1913 O O . ALA A 1 251 ? 16.349 5.414 10.423 1.00 87.31 251 ALA A O 1
ATOM 1914 N N . GLU A 1 252 ? 18.460 5.857 11.130 1.00 87.88 252 GLU A N 1
ATOM 1915 C CA . GLU A 1 252 ? 18.197 7.103 11.866 1.00 87.88 252 GLU A CA 1
ATOM 1916 C C . GLU A 1 252 ? 18.009 8.336 10.963 1.00 87.88 252 GLU A C 1
ATOM 1918 O O . GLU A 1 252 ? 17.508 9.367 11.423 1.00 87.88 252 GLU A O 1
ATOM 1923 N N . ALA A 1 253 ? 18.365 8.247 9.679 1.00 82.88 253 ALA A N 1
ATOM 1924 C CA . ALA A 1 253 ? 18.245 9.360 8.745 1.00 82.88 253 ALA A CA 1
ATOM 1925 C C . ALA A 1 253 ? 16.787 9.834 8.581 1.00 82.88 253 ALA A C 1
ATOM 1927 O O . ALA A 1 253 ? 15.884 9.051 8.272 1.00 82.88 253 ALA A O 1
ATOM 1928 N N . GLN A 1 254 ? 16.567 11.146 8.738 1.00 73.56 254 GLN A N 1
ATOM 1929 C CA . GLN A 1 254 ? 15.247 11.770 8.569 1.00 73.56 254 GLN A CA 1
ATOM 1930 C C . GLN A 1 254 ? 14.797 11.801 7.100 1.00 73.56 254 GLN A C 1
ATOM 1932 O O . GLN A 1 254 ? 13.619 11.582 6.819 1.00 73.56 254 GLN A O 1
ATOM 1937 N N . ASP A 1 255 ? 15.730 12.035 6.169 1.00 78.19 255 ASP A N 1
ATOM 1938 C CA . ASP A 1 255 ? 15.494 11.998 4.723 1.00 78.19 255 ASP A CA 1
ATOM 1939 C C . ASP A 1 255 ? 16.277 10.849 4.076 1.00 78.19 255 ASP A C 1
ATOM 1941 O O . ASP A 1 255 ? 17.364 11.020 3.527 1.00 78.19 255 ASP A O 1
ATOM 1945 N N . ARG A 1 256 ? 15.712 9.641 4.144 1.00 78.50 256 ARG A N 1
ATOM 1946 C CA . ARG A 1 256 ? 16.337 8.442 3.562 1.00 78.50 256 ARG A CA 1
ATOM 1947 C C . ARG A 1 256 ? 16.458 8.505 2.045 1.00 78.50 256 ARG A C 1
ATOM 1949 O O . ARG A 1 256 ? 17.387 7.924 1.494 1.00 78.50 256 ARG A O 1
ATOM 1956 N N . LEU A 1 257 ? 15.515 9.162 1.364 1.00 80.69 257 LEU A N 1
ATOM 1957 C CA . LEU A 1 257 ? 15.591 9.311 -0.088 1.00 80.69 257 LEU A CA 1
ATOM 1958 C C . LEU A 1 257 ? 16.748 10.249 -0.450 1.00 80.69 257 LEU A C 1
ATOM 1960 O O . LEU A 1 257 ? 17.511 9.931 -1.356 1.00 80.69 257 LEU A O 1
ATOM 1964 N N . GLY A 1 258 ? 16.922 11.327 0.319 1.00 77.25 258 GLY A N 1
ATOM 1965 C CA . GLY A 1 258 ? 18.106 12.178 0.269 1.00 77.25 258 GLY A CA 1
ATOM 1966 C C . GLY A 1 258 ? 19.403 11.421 0.561 1.00 77.25 258 GLY A C 1
ATOM 1967 O O . GLY A 1 258 ? 20.378 11.625 -0.143 1.00 77.25 258 GLY A O 1
ATOM 1968 N N . GLU A 1 259 ? 19.423 10.486 1.515 1.00 78.31 259 GLU A N 1
ATOM 1969 C CA . GLU A 1 259 ? 20.616 9.663 1.781 1.00 78.31 259 GLU A CA 1
ATOM 1970 C C . GLU A 1 259 ? 20.969 8.684 0.648 1.00 78.31 259 GLU A C 1
ATOM 1972 O O . GLU A 1 259 ? 22.131 8.313 0.481 1.00 78.31 259 GLU A O 1
ATOM 1977 N N . LEU A 1 260 ? 20.001 8.221 -0.142 1.00 79.12 260 LEU A N 1
ATOM 1978 C CA . LEU A 1 260 ? 20.297 7.348 -1.287 1.00 79.12 260 LEU A CA 1
ATOM 1979 C C . LEU A 1 260 ? 20.988 8.098 -2.431 1.00 79.12 260 LEU A C 1
ATOM 1981 O O . LEU A 1 260 ? 21.708 7.489 -3.226 1.00 79.12 260 LEU A O 1
ATOM 1985 N N . ASP A 1 261 ? 20.776 9.405 -2.488 1.00 73.88 261 ASP A N 1
ATOM 1986 C CA . ASP A 1 261 ? 21.241 10.291 -3.532 1.00 73.88 261 ASP A CA 1
ATOM 1987 C C . ASP A 1 261 ? 22.445 11.101 -3.016 1.00 73.88 261 ASP A C 1
ATOM 1989 O O . ASP A 1 261 ? 22.326 11.978 -2.168 1.00 73.88 261 ASP A O 1
ATOM 1993 N N . ASP A 1 262 ? 23.647 10.789 -3.502 1.00 64.31 262 ASP A N 1
ATOM 1994 C CA . ASP A 1 262 ? 24.906 11.361 -3.006 1.00 64.31 262 ASP A CA 1
ATOM 1995 C C . ASP A 1 262 ? 25.075 12.821 -3.453 1.00 64.31 262 ASP A C 1
ATOM 1997 O O . ASP A 1 262 ? 25.783 13.062 -4.424 1.00 64.31 262 ASP A O 1
ATOM 2001 N N . GLY A 1 263 ? 24.373 13.760 -2.798 1.00 59.66 263 GLY A N 1
ATOM 2002 C CA . GLY A 1 263 ? 24.463 15.226 -2.930 1.00 59.66 263 GLY A CA 1
ATOM 2003 C C . GLY A 1 263 ? 24.314 15.774 -4.356 1.00 59.66 263 GLY A C 1
ATOM 2004 O O . GLY A 1 263 ? 23.294 16.374 -4.701 1.00 59.66 263 GLY A O 1
ATOM 2005 N N . ASP A 1 264 ? 25.334 15.530 -5.172 1.00 55.94 264 ASP A N 1
ATOM 2006 C CA . ASP A 1 264 ? 25.454 15.839 -6.594 1.00 55.94 264 ASP A CA 1
ATOM 2007 C C . ASP A 1 264 ? 24.794 14.781 -7.508 1.00 55.94 264 ASP A C 1
ATOM 2009 O O . ASP A 1 264 ? 24.420 15.095 -8.638 1.00 55.94 264 ASP A O 1
ATOM 2013 N N . ASN A 1 265 ? 24.611 13.532 -7.051 1.00 65.81 265 ASN A N 1
ATOM 2014 C CA . ASN A 1 265 ? 24.042 12.443 -7.859 1.00 65.81 265 ASN A CA 1
ATOM 2015 C C . ASN A 1 265 ? 22.686 11.956 -7.330 1.00 65.81 265 ASN A C 1
ATOM 2017 O O . ASN A 1 265 ? 22.603 11.009 -6.546 1.00 65.81 265 ASN A O 1
ATOM 2021 N N . ARG A 1 266 ? 21.608 12.581 -7.821 1.00 77.56 266 ARG A N 1
ATOM 2022 C CA . ARG A 1 266 ? 20.222 12.231 -7.474 1.00 77.56 266 ARG A CA 1
ATOM 2023 C C . ARG A 1 266 ? 19.618 11.133 -8.342 1.00 77.56 266 ARG A C 1
ATOM 2025 O O . ARG A 1 266 ? 18.591 11.348 -8.984 1.00 77.56 266 ARG A O 1
ATOM 2032 N N . ALA A 1 267 ? 20.265 9.978 -8.437 1.00 82.06 267 ALA A N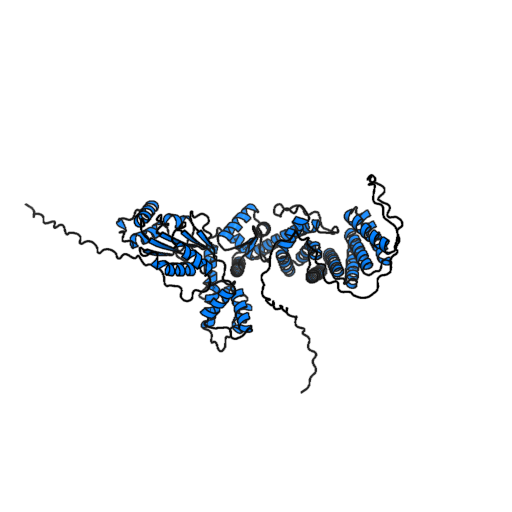 1
ATOM 2033 C CA . ALA A 1 267 ? 19.869 8.938 -9.384 1.00 82.06 267 ALA A CA 1
ATOM 2034 C C . ALA A 1 267 ? 18.474 8.347 -9.093 1.00 82.06 267 ALA A C 1
ATOM 2036 O O . ALA A 1 267 ? 17.691 8.153 -10.028 1.00 82.06 267 ALA A O 1
ATOM 2037 N N . VAL A 1 268 ? 18.132 8.085 -7.826 1.00 84.38 268 VAL A N 1
ATOM 2038 C CA . VAL A 1 268 ? 16.835 7.483 -7.465 1.00 84.38 268 VAL A CA 1
ATOM 2039 C C . VAL A 1 268 ? 15.721 8.518 -7.596 1.00 84.38 268 VAL A C 1
ATOM 2041 O O . VAL A 1 268 ? 14.724 8.266 -8.280 1.00 84.38 268 VAL A O 1
ATOM 2044 N N . TYR A 1 269 ? 15.908 9.709 -7.022 1.00 84.75 269 TYR A N 1
ATOM 2045 C CA . TYR A 1 269 ? 14.925 10.787 -7.111 1.00 84.75 269 TYR A CA 1
ATOM 2046 C C . TYR A 1 269 ? 14.690 11.235 -8.561 1.00 84.75 269 TYR A C 1
ATOM 2048 O O . TYR A 1 269 ? 13.541 11.426 -8.970 1.00 84.75 269 TYR A O 1
ATOM 2056 N N . THR A 1 270 ? 15.744 11.354 -9.377 1.00 85.00 270 THR A N 1
ATOM 2057 C CA . THR A 1 270 ? 15.620 11.696 -10.808 1.00 85.00 270 THR A CA 1
ATOM 2058 C C . THR A 1 270 ? 14.811 10.643 -11.557 1.00 85.00 270 THR A C 1
ATOM 2060 O O . THR A 1 270 ? 13.913 10.989 -12.327 1.00 85.00 270 THR A O 1
ATOM 2063 N N . ALA A 1 271 ? 15.058 9.355 -11.302 1.00 85.44 271 ALA A N 1
ATOM 2064 C CA . ALA A 1 271 ? 14.326 8.276 -11.958 1.00 85.44 271 ALA A CA 1
ATOM 2065 C C . ALA A 1 271 ? 12.816 8.315 -11.646 1.00 85.44 271 ALA A C 1
ATOM 2067 O O . ALA A 1 271 ? 11.992 8.136 -12.553 1.00 85.44 271 ALA A O 1
ATOM 2068 N N . PHE A 1 272 ? 12.437 8.598 -10.396 1.00 90.19 272 PHE A N 1
ATOM 2069 C CA . PHE A 1 272 ? 11.033 8.801 -10.026 1.00 90.19 272 PHE A CA 1
ATOM 2070 C C . PHE A 1 272 ? 10.456 10.082 -10.630 1.00 90.19 272 PHE A C 1
ATOM 2072 O O . PHE A 1 272 ? 9.352 10.051 -11.169 1.00 90.19 272 PHE A O 1
ATOM 2079 N N . THR A 1 273 ? 11.227 11.170 -10.642 1.00 89.88 273 THR A N 1
ATOM 2080 C CA . THR A 1 273 ? 10.801 12.467 -11.190 1.00 89.88 273 THR A CA 1
ATOM 2081 C C . THR A 1 273 ? 10.457 12.412 -12.665 1.00 89.88 273 THR A C 1
ATOM 2083 O O . THR A 1 273 ? 9.448 12.985 -13.067 1.00 89.88 273 THR A O 1
ATOM 2086 N N . LEU A 1 274 ? 11.235 11.693 -13.470 1.00 86.00 274 LEU A N 1
ATOM 2087 C CA . LEU A 1 274 ? 10.927 11.516 -14.892 1.00 86.00 274 LEU A CA 1
ATOM 2088 C C . LEU A 1 274 ? 9.598 10.773 -15.076 1.00 86.00 274 LEU A C 1
ATOM 2090 O O . LEU A 1 274 ? 8.725 11.232 -15.800 1.00 86.00 274 LEU A O 1
ATOM 2094 N N . SER A 1 275 ? 9.392 9.699 -14.311 1.00 87.31 275 SER A N 1
ATOM 2095 C CA . SER A 1 275 ? 8.159 8.899 -14.373 1.00 87.31 275 SER A CA 1
ATOM 2096 C C . SER A 1 275 ? 6.928 9.677 -13.879 1.00 87.31 275 SER A C 1
ATOM 2098 O O . SER A 1 275 ? 5.821 9.470 -14.364 1.00 87.31 275 SER A O 1
ATOM 2100 N N . TYR A 1 276 ? 7.116 10.590 -12.923 1.00 91.06 276 TYR A N 1
ATOM 2101 C CA . TYR A 1 276 ? 6.072 11.480 -12.416 1.00 91.06 276 TYR A CA 1
ATOM 2102 C C . TYR A 1 276 ? 5.726 12.611 -13.397 1.00 91.06 276 TYR A C 1
ATOM 2104 O O . TYR A 1 276 ? 4.548 12.921 -13.577 1.00 91.06 276 TYR A O 1
ATOM 2112 N N . ARG A 1 277 ? 6.724 13.223 -14.050 1.00 89.56 277 ARG A N 1
ATOM 2113 C CA . ARG A 1 277 ? 6.516 14.330 -15.003 1.00 89.56 277 ARG A CA 1
ATOM 2114 C C . ARG A 1 277 ? 5.688 13.919 -16.220 1.00 89.56 277 ARG A C 1
ATOM 2116 O O . ARG A 1 277 ? 4.910 14.736 -16.703 1.00 89.56 277 ARG A O 1
ATOM 2123 N N . ASP A 1 278 ? 5.792 12.663 -16.642 1.00 85.75 278 ASP A N 1
ATOM 2124 C CA . ASP A 1 278 ? 5.041 12.122 -17.782 1.00 85.75 278 ASP A CA 1
ATOM 2125 C C . ASP A 1 278 ? 3.557 11.860 -17.483 1.00 85.75 278 ASP A C 1
ATOM 2127 O O . ASP A 1 278 ? 2.763 11.568 -18.384 1.00 85.75 278 ASP A O 1
ATOM 2131 N N . LEU A 1 279 ? 3.150 11.961 -16.216 1.00 91.25 279 LEU A N 1
ATOM 2132 C CA . LEU A 1 279 ? 1.751 11.841 -15.840 1.00 91.25 279 LEU A CA 1
ATOM 2133 C C . LEU A 1 279 ? 0.960 13.116 -16.177 1.00 91.25 279 LEU A C 1
ATOM 2135 O O . LEU A 1 279 ? 1.438 14.226 -15.938 1.00 91.25 279 LEU A O 1
ATOM 2139 N N . PRO A 1 280 ? -0.310 12.986 -16.595 1.00 94.56 280 PRO A N 1
ATOM 2140 C CA . PRO A 1 280 ? -1.264 14.089 -16.594 1.00 94.56 280 PRO A CA 1
ATOM 2141 C C . PRO A 1 280 ? -1.408 14.748 -15.211 1.00 94.56 280 PRO A C 1
ATOM 2143 O O . PRO A 1 280 ? -1.294 14.091 -14.173 1.00 94.56 280 PRO A O 1
ATOM 2146 N N . ALA A 1 281 ? -1.734 16.044 -15.187 1.00 94.88 281 ALA A N 1
ATOM 2147 C CA . ALA A 1 281 ? -1.791 16.847 -13.960 1.00 94.88 281 ALA A CA 1
ATOM 2148 C C . ALA A 1 281 ? -2.738 16.286 -12.878 1.00 94.88 281 ALA A C 1
ATOM 2150 O O . ALA A 1 281 ? -2.485 16.433 -11.681 1.00 94.88 281 ALA A O 1
ATOM 2151 N N . ASP A 1 282 ? -3.828 15.627 -13.274 1.00 95.69 282 ASP A N 1
ATOM 2152 C CA . ASP A 1 282 ? -4.776 15.021 -12.342 1.00 95.69 282 ASP A CA 1
ATOM 2153 C C . ASP A 1 282 ? -4.254 13.719 -11.712 1.00 95.69 282 ASP A C 1
ATOM 2155 O O . ASP A 1 282 ? -4.541 13.457 -10.545 1.00 95.69 282 ASP A O 1
ATOM 2159 N N . GLN A 1 283 ? -3.445 12.945 -12.438 1.00 96.50 283 GLN A N 1
ATOM 2160 C CA . GLN A 1 283 ? -2.742 11.767 -11.917 1.00 96.50 283 GLN A CA 1
ATOM 2161 C C . GLN A 1 283 ? -1.568 12.170 -11.020 1.00 96.50 283 GLN A C 1
ATOM 2163 O O . GLN A 1 283 ? -1.395 11.583 -9.954 1.00 96.50 283 GLN A O 1
ATOM 2168 N N . GLN A 1 284 ? -0.819 13.215 -11.393 1.00 96.69 284 GLN A N 1
ATOM 2169 C CA . GLN A 1 284 ? 0.220 13.798 -10.538 1.00 96.69 284 GLN A CA 1
ATOM 2170 C C . GLN A 1 284 ? -0.355 14.234 -9.188 1.00 96.69 284 GLN A C 1
ATOM 2172 O O . GLN A 1 284 ? 0.199 13.904 -8.140 1.00 96.69 284 GLN A O 1
ATOM 2177 N N . ARG A 1 285 ? -1.494 14.942 -9.203 1.00 95.88 285 ARG A N 1
ATOM 2178 C CA . ARG A 1 285 ? -2.183 15.354 -7.976 1.00 95.88 285 ARG A CA 1
ATOM 2179 C C . ARG A 1 285 ? -2.592 14.144 -7.137 1.00 95.88 285 ARG A C 1
ATOM 2181 O O . ARG A 1 285 ? -2.261 14.118 -5.956 1.00 95.88 285 ARG A O 1
ATOM 2188 N N . LEU A 1 286 ? -3.242 13.135 -7.728 1.00 97.00 286 LEU A N 1
ATOM 2189 C CA . LEU A 1 286 ? -3.644 11.933 -6.988 1.00 97.00 286 LEU A CA 1
ATOM 2190 C C . LEU A 1 286 ? -2.437 11.202 -6.377 1.00 97.00 286 LEU A C 1
ATOM 2192 O O . LEU A 1 286 ? -2.502 10.789 -5.225 1.00 97.00 286 LEU A O 1
ATOM 2196 N N . PHE A 1 287 ? -1.325 11.080 -7.106 1.00 97.19 287 PHE A N 1
ATOM 2197 C CA . PHE A 1 287 ? -0.105 10.453 -6.592 1.00 97.19 287 PHE A CA 1
ATOM 2198 C C . PHE A 1 287 ? 0.442 11.186 -5.356 1.00 97.19 287 PHE A C 1
ATOM 2200 O O . PHE A 1 287 ? 0.721 10.552 -4.338 1.00 97.19 287 PHE A O 1
ATOM 2207 N N . ARG A 1 288 ? 0.502 12.527 -5.391 1.00 96.00 288 ARG A N 1
ATOM 2208 C CA . ARG A 1 288 ? 0.871 13.338 -4.214 1.00 96.00 288 ARG A CA 1
ATOM 2209 C C . ARG A 1 288 ? -0.108 13.136 -3.058 1.00 96.00 288 ARG A C 1
ATOM 2211 O O . ARG A 1 288 ? 0.306 12.882 -1.931 1.00 96.00 288 ARG A O 1
ATOM 2218 N N . ARG A 1 289 ? -1.416 13.148 -3.343 1.00 95.50 289 ARG A N 1
ATOM 2219 C CA . ARG A 1 289 ? -2.465 12.887 -2.346 1.00 95.50 289 ARG A CA 1
ATOM 2220 C C . ARG A 1 289 ? -2.285 11.534 -1.665 1.00 95.50 289 ARG A C 1
ATOM 2222 O O . ARG A 1 289 ? -2.308 11.495 -0.442 1.00 95.50 289 ARG A O 1
ATOM 2229 N N . ILE A 1 290 ? -2.016 10.463 -2.410 1.00 95.75 290 ILE A N 1
ATOM 2230 C CA . ILE A 1 290 ? -1.746 9.130 -1.843 1.00 95.75 290 ILE A CA 1
ATOM 2231 C C . ILE A 1 290 ? -0.513 9.144 -0.924 1.00 95.75 290 ILE A C 1
ATOM 2233 O O . ILE A 1 290 ? -0.507 8.442 0.084 1.00 95.75 290 ILE A O 1
ATOM 2237 N N . GLY A 1 291 ? 0.486 9.993 -1.185 1.00 92.88 291 GLY A N 1
ATOM 2238 C CA . GLY A 1 291 ? 1.620 10.208 -0.274 1.00 92.88 291 GLY A CA 1
ATOM 2239 C C . GLY A 1 291 ? 1.224 10.669 1.141 1.00 92.88 291 GLY A C 1
ATOM 2240 O O . GLY A 1 291 ? 1.941 10.371 2.102 1.00 92.88 291 GLY A O 1
ATOM 2241 N N . LEU A 1 292 ? 0.073 11.343 1.287 1.00 93.69 292 LEU A N 1
ATOM 2242 C CA . LEU A 1 292 ? -0.505 11.753 2.577 1.00 93.69 292 LEU A CA 1
ATOM 2243 C C . LEU A 1 292 ? -1.267 10.629 3.291 1.00 93.69 292 LEU A C 1
ATOM 2245 O O . LEU A 1 292 ? -1.562 10.769 4.477 1.00 93.69 292 LEU A O 1
ATOM 2249 N N . HIS A 1 293 ? -1.610 9.536 2.602 1.00 95.25 293 HIS A N 1
ATOM 2250 C CA . HIS A 1 293 ? -2.363 8.443 3.206 1.00 95.25 293 HIS A CA 1
ATOM 2251 C C . HIS A 1 293 ? -1.520 7.764 4.306 1.00 95.25 293 HIS A C 1
ATOM 2253 O O . HIS A 1 293 ? -0.390 7.335 4.040 1.00 95.25 293 HIS A O 1
ATOM 2259 N N . PRO A 1 294 ? -2.029 7.658 5.548 1.00 93.69 294 PRO A N 1
ATOM 2260 C CA . PRO A 1 294 ? -1.239 7.150 6.667 1.00 93.69 294 PRO A CA 1
ATOM 2261 C C . PRO A 1 294 ? -1.122 5.621 6.663 1.00 93.69 294 PRO A C 1
ATOM 2263 O O . PRO A 1 294 ? -0.140 5.080 7.166 1.00 93.69 294 PRO A O 1
ATOM 2266 N N . GLY A 1 295 ? -2.107 4.925 6.094 1.00 94.00 295 GLY A N 1
ATOM 2267 C CA . GLY A 1 295 ? -2.178 3.466 6.090 1.00 94.00 295 GLY A CA 1
ATOM 2268 C C . GLY A 1 295 ? -1.333 2.778 5.006 1.00 94.00 295 GLY A C 1
ATOM 2269 O O . GLY A 1 295 ? -0.809 3.445 4.102 1.00 94.00 295 GLY A O 1
ATOM 2270 N N . PRO A 1 296 ? -1.159 1.447 5.094 1.00 92.62 296 PRO A N 1
ATOM 2271 C CA . PRO A 1 296 ? -0.317 0.667 4.184 1.00 92.62 296 PRO A CA 1
ATOM 2272 C C . PRO A 1 296 ? -0.809 0.655 2.734 1.00 92.62 296 PRO A C 1
ATOM 2274 O O . PRO A 1 296 ? 0.024 0.716 1.832 1.00 92.62 296 PRO A O 1
ATOM 2277 N N . ASP A 1 297 ? -2.116 0.643 2.502 1.00 95.50 297 ASP A N 1
ATOM 2278 C CA . ASP A 1 297 ? -2.722 0.556 1.174 1.00 95.50 297 ASP A CA 1
ATOM 2279 C C . ASP A 1 297 ? -4.043 1.339 1.118 1.00 95.50 297 ASP A C 1
ATOM 2281 O O . ASP A 1 297 ? -4.565 1.773 2.143 1.00 95.50 297 ASP A O 1
ATOM 2285 N N . ILE A 1 298 ? -4.567 1.576 -0.081 1.00 96.19 298 ILE A N 1
ATOM 2286 C CA . ILE A 1 298 ? -5.730 2.436 -0.314 1.00 96.19 298 ILE A CA 1
ATOM 2287 C C . ILE A 1 298 ? -6.646 1.828 -1.380 1.00 96.19 298 ILE A C 1
ATOM 2289 O O . ILE A 1 298 ? -6.174 1.288 -2.384 1.00 96.19 298 ILE A O 1
ATOM 2293 N N . ASP A 1 299 ? -7.962 1.928 -1.190 1.00 96.00 299 ASP A N 1
ATOM 2294 C CA . ASP A 1 299 ? -8.934 1.640 -2.246 1.00 96.00 299 ASP A CA 1
ATOM 2295 C C . ASP A 1 299 ? -9.402 2.903 -2.979 1.00 96.00 299 ASP A C 1
ATOM 2297 O O . ASP A 1 299 ? -9.021 4.038 -2.686 1.00 96.00 299 ASP A O 1
ATOM 2301 N N . ALA A 1 300 ? -10.277 2.700 -3.961 1.00 96.44 300 ALA A N 1
ATOM 2302 C CA . ALA A 1 300 ? -10.852 3.787 -4.735 1.00 96.44 300 ALA A CA 1
ATOM 2303 C C . ALA A 1 300 ? -11.744 4.739 -3.919 1.00 96.44 300 ALA A C 1
ATOM 2305 O O . ALA A 1 300 ? -11.871 5.898 -4.311 1.00 96.44 300 ALA A O 1
ATOM 2306 N N . TYR A 1 301 ? -12.364 4.280 -2.828 1.00 96.69 301 TYR A N 1
ATOM 2307 C CA . TYR A 1 301 ? -13.259 5.096 -2.006 1.00 96.69 301 TYR A CA 1
ATOM 2308 C C . TYR A 1 301 ? -12.457 6.053 -1.118 1.00 96.69 301 TYR A C 1
ATOM 2310 O O . TYR A 1 301 ? -12.660 7.267 -1.179 1.00 96.69 301 TYR A O 1
ATOM 2318 N N . ALA A 1 302 ? -11.463 5.530 -0.398 1.00 96.56 302 ALA A N 1
ATOM 2319 C CA . ALA A 1 302 ? -10.522 6.320 0.386 1.00 96.56 302 ALA A CA 1
ATOM 2320 C C . ALA A 1 302 ? -9.721 7.287 -0.502 1.00 96.56 302 ALA A C 1
ATOM 2322 O O . ALA A 1 302 ? -9.575 8.463 -0.166 1.00 96.56 302 ALA A O 1
ATOM 2323 N N . ALA A 1 303 ? -9.264 6.838 -1.679 1.00 97.19 303 ALA A N 1
ATOM 2324 C CA . ALA A 1 303 ? -8.576 7.703 -2.637 1.00 97.19 303 ALA A CA 1
ATOM 2325 C C . ALA A 1 303 ? -9.481 8.826 -3.174 1.00 97.19 303 ALA A C 1
ATOM 2327 O O . ALA A 1 303 ? -9.012 9.944 -3.383 1.00 97.19 303 ALA A O 1
ATOM 2328 N N . ALA A 1 304 ? -10.773 8.551 -3.385 1.00 96.75 304 ALA A N 1
ATOM 2329 C CA . ALA A 1 304 ? -11.733 9.546 -3.858 1.00 96.75 304 ALA A CA 1
ATOM 2330 C C . ALA A 1 304 ? -12.012 10.614 -2.795 1.00 96.75 304 ALA A C 1
ATOM 2332 O O . ALA A 1 304 ? -12.037 11.797 -3.130 1.00 96.75 304 ALA A O 1
ATOM 2333 N N . ALA A 1 305 ? -12.148 10.214 -1.527 1.00 95.88 305 ALA A N 1
ATOM 2334 C CA . ALA A 1 305 ? -12.270 11.144 -0.405 1.00 95.88 305 ALA A CA 1
ATOM 2335 C C . ALA A 1 305 ? -11.014 12.024 -0.257 1.00 95.88 305 ALA A C 1
ATOM 2337 O O . ALA A 1 305 ? -11.101 13.244 -0.100 1.00 95.88 305 ALA A O 1
ATOM 2338 N N . LEU A 1 306 ? -9.833 11.416 -0.380 1.00 95.62 306 LEU A N 1
ATOM 2339 C CA . LEU A 1 306 ? -8.549 12.101 -0.250 1.00 95.62 306 LEU A CA 1
ATOM 2340 C C . LEU A 1 306 ? -8.310 13.133 -1.374 1.00 95.62 306 LEU A C 1
ATOM 2342 O O . LEU A 1 306 ? -7.915 14.272 -1.100 1.00 95.62 306 LEU A O 1
ATOM 2346 N N . ASP A 1 307 ? -8.575 12.761 -2.633 1.00 95.19 307 ASP A N 1
ATOM 2347 C CA .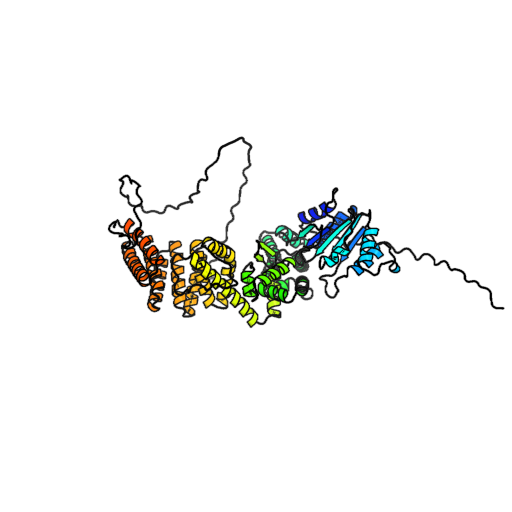 ASP A 1 307 ? -8.386 13.628 -3.814 1.00 95.19 307 ASP A CA 1
ATOM 2348 C C . ASP A 1 307 ? -9.543 14.609 -4.063 1.00 95.19 307 ASP A C 1
ATOM 2350 O O . ASP A 1 307 ? -9.368 15.532 -4.854 1.00 95.19 307 ASP A O 1
ATOM 2354 N N . ASP A 1 308 ? -10.686 14.439 -3.389 1.00 94.19 308 ASP A N 1
ATOM 2355 C CA . ASP A 1 308 ? -11.936 15.171 -3.659 1.00 94.19 308 ASP A CA 1
ATOM 2356 C C . ASP A 1 308 ? -12.386 15.034 -5.122 1.00 94.19 308 ASP A C 1
ATOM 2358 O O . ASP A 1 308 ? -12.526 15.997 -5.879 1.00 94.19 308 ASP A O 1
ATOM 2362 N N . ALA A 1 309 ? -12.528 13.784 -5.567 1.00 94.00 309 ALA A N 1
ATOM 2363 C CA . ALA A 1 309 ? -12.837 13.468 -6.955 1.00 94.00 309 ALA A CA 1
ATOM 2364 C C . ALA A 1 309 ? -13.927 12.394 -7.080 1.00 94.00 309 ALA A C 1
ATOM 2366 O O . ALA A 1 309 ? -14.023 11.499 -6.237 1.00 94.00 309 ALA A O 1
ATOM 2367 N N . PRO A 1 310 ? -14.726 12.407 -8.168 1.00 94.50 310 PRO A N 1
ATOM 2368 C CA . PRO A 1 310 ? -15.721 11.368 -8.407 1.00 94.50 310 PRO A CA 1
ATOM 2369 C C . PRO A 1 310 ? -15.090 9.974 -8.472 1.00 94.50 310 PRO A C 1
ATOM 2371 O O . PRO A 1 310 ? -14.122 9.760 -9.205 1.00 94.50 310 PRO A O 1
ATOM 2374 N N . LEU A 1 311 ? -15.705 8.996 -7.799 1.00 94.50 311 LEU A N 1
ATOM 2375 C CA . LEU A 1 311 ? -15.200 7.621 -7.676 1.00 94.50 311 LEU A CA 1
ATOM 2376 C C . LEU A 1 311 ? -14.794 6.987 -9.018 1.00 94.50 311 LEU A C 1
ATOM 2378 O O . LEU A 1 311 ? -13.753 6.342 -9.121 1.00 94.50 311 LEU A O 1
ATOM 2382 N N . ALA A 1 312 ? -15.591 7.187 -10.072 1.00 94.75 312 ALA A N 1
ATOM 2383 C CA . ALA A 1 312 ? -15.295 6.648 -11.400 1.00 94.75 312 ALA A CA 1
ATOM 2384 C C . ALA A 1 312 ? -14.034 7.266 -12.036 1.00 94.75 312 ALA A C 1
ATOM 2386 O O . ALA A 1 312 ? -13.290 6.570 -12.726 1.00 94.75 312 ALA A O 1
ATOM 2387 N N . ALA A 1 313 ? -13.781 8.559 -11.809 1.00 96.06 313 ALA A N 1
ATOM 2388 C CA . ALA A 1 313 ? -12.553 9.209 -12.257 1.00 96.06 313 ALA A CA 1
ATOM 2389 C C . ALA A 1 313 ? -11.354 8.727 -11.432 1.00 96.06 313 ALA A C 1
ATOM 2391 O O . ALA A 1 313 ? -10.323 8.390 -12.011 1.00 96.06 313 ALA A O 1
ATOM 2392 N N . THR A 1 314 ? -11.511 8.611 -10.112 1.00 96.88 314 THR A N 1
ATOM 2393 C CA . THR A 1 314 ? -10.467 8.106 -9.211 1.00 96.88 314 THR A CA 1
ATOM 2394 C C . THR A 1 314 ? -10.044 6.683 -9.566 1.00 96.88 314 THR A C 1
ATOM 2396 O O . THR A 1 314 ? -8.851 6.430 -9.677 1.00 96.88 314 THR A O 1
ATOM 2399 N N . ARG A 1 315 ? -10.989 5.774 -9.854 1.00 96.06 315 ARG A N 1
ATOM 2400 C CA . ARG A 1 315 ? -10.678 4.405 -10.317 1.00 96.06 315 ARG A CA 1
ATOM 2401 C C . ARG A 1 315 ? -9.789 4.400 -11.561 1.00 96.06 315 ARG A C 1
ATOM 2403 O O . ARG A 1 315 ? -8.783 3.705 -11.583 1.00 96.06 315 ARG A O 1
ATOM 2410 N N . ARG A 1 316 ? -10.115 5.219 -12.568 1.00 95.94 316 ARG A N 1
ATOM 2411 C CA . ARG A 1 316 ? -9.293 5.337 -13.787 1.00 95.94 316 ARG A CA 1
ATOM 2412 C C . ARG A 1 316 ? -7.902 5.904 -13.504 1.00 95.94 316 ARG A C 1
ATOM 2414 O O . ARG A 1 316 ? -6.940 5.487 -14.136 1.00 95.94 316 ARG A O 1
ATOM 2421 N N . ARG A 1 317 ? -7.788 6.859 -12.577 1.00 97.06 317 ARG A N 1
ATOM 2422 C CA . ARG A 1 317 ? -6.494 7.437 -12.187 1.00 97.06 317 ARG A CA 1
ATOM 2423 C C . ARG A 1 317 ? -5.640 6.445 -11.398 1.00 97.06 317 ARG A C 1
ATOM 2425 O O . ARG A 1 317 ? -4.451 6.370 -11.667 1.00 97.06 317 ARG A O 1
ATOM 2432 N N . LEU A 1 318 ? -6.229 5.673 -10.481 1.00 97.00 318 LEU A N 1
ATOM 2433 C CA . LEU A 1 318 ? -5.533 4.596 -9.768 1.00 97.00 318 LEU A CA 1
ATOM 2434 C C . LEU A 1 318 ? -5.010 3.539 -10.742 1.00 97.00 318 LEU A C 1
ATOM 2436 O O . LEU A 1 318 ? -3.833 3.208 -10.684 1.00 97.00 318 LEU A O 1
ATOM 2440 N N . GLU A 1 319 ? -5.835 3.109 -11.698 1.00 94.69 319 GLU A N 1
ATOM 2441 C CA . GLU A 1 319 ? -5.424 2.178 -12.757 1.00 94.69 319 GLU A CA 1
ATOM 2442 C C . GLU A 1 319 ? -4.281 2.745 -13.618 1.00 94.69 319 GLU A C 1
ATOM 2444 O O . GLU A 1 319 ? -3.347 2.035 -13.991 1.00 94.69 319 GLU A O 1
ATOM 2449 N N . ALA A 1 320 ? -4.311 4.047 -13.919 1.00 93.62 320 ALA A N 1
ATOM 2450 C CA . ALA A 1 320 ? -3.243 4.706 -14.667 1.00 93.62 320 ALA A CA 1
ATOM 2451 C C . ALA A 1 320 ? -1.929 4.791 -13.867 1.00 93.62 320 ALA A C 1
ATOM 2453 O O . ALA A 1 320 ? -0.857 4.550 -14.425 1.00 93.62 320 ALA A O 1
ATOM 2454 N N . LEU A 1 321 ? -2.005 5.089 -12.565 1.00 95.56 321 LEU A N 1
ATOM 2455 C CA . LEU A 1 321 ? -0.853 5.086 -11.656 1.00 95.56 321 LEU A CA 1
ATOM 2456 C C . LEU A 1 321 ? -0.293 3.674 -11.455 1.00 95.56 321 LEU A C 1
ATOM 2458 O O . LEU A 1 321 ? 0.926 3.500 -11.435 1.00 95.56 321 LEU A O 1
ATOM 2462 N N . TYR A 1 322 ? -1.172 2.672 -11.377 1.00 94.38 322 TYR A N 1
ATOM 2463 C CA . TYR A 1 322 ? -0.797 1.267 -11.418 1.00 94.38 322 TYR A CA 1
ATOM 2464 C C . TYR A 1 322 ? -0.051 0.978 -12.715 1.00 94.38 322 TYR A C 1
ATOM 2466 O O . TYR A 1 322 ? 1.116 0.614 -12.667 1.00 94.38 322 TYR A O 1
ATOM 2474 N N . THR A 1 323 ? -0.646 1.250 -13.878 1.00 91.31 323 THR A N 1
ATOM 2475 C CA . THR A 1 323 ? -0.023 1.063 -15.201 1.00 91.31 323 THR A CA 1
ATOM 2476 C C . THR A 1 323 ? 1.350 1.739 -15.318 1.00 91.31 323 THR A C 1
ATOM 2478 O O . THR A 1 323 ? 2.215 1.220 -16.018 1.00 91.31 323 THR A O 1
ATOM 2481 N N . ALA A 1 324 ? 1.579 2.860 -14.627 1.00 89.69 324 ALA A N 1
ATOM 2482 C CA . ALA A 1 324 ? 2.856 3.578 -14.578 1.00 89.69 324 ALA A CA 1
ATOM 2483 C C . ALA A 1 324 ? 3.870 3.050 -13.533 1.00 89.69 324 ALA A C 1
ATOM 2485 O O . ALA A 1 324 ? 4.905 3.679 -13.330 1.00 89.69 324 ALA A O 1
ATOM 2486 N N . HIS A 1 325 ? 3.581 1.936 -12.849 1.00 91.56 325 HIS A N 1
ATOM 2487 C CA . HIS A 1 325 ? 4.372 1.383 -11.737 1.00 91.56 325 HIS A CA 1
ATOM 2488 C C . HIS A 1 325 ? 4.662 2.381 -10.609 1.00 91.56 325 HIS A C 1
ATOM 2490 O O . HIS A 1 325 ? 5.708 2.319 -9.960 1.00 91.56 325 HIS A O 1
ATOM 2496 N N . LEU A 1 326 ? 3.734 3.311 -10.377 1.00 92.81 326 LEU A N 1
ATOM 2497 C CA . LEU A 1 326 ? 3.769 4.203 -9.220 1.00 92.81 326 LEU A CA 1
ATOM 2498 C C . LEU A 1 326 ? 2.947 3.656 -8.049 1.00 92.81 326 LEU A C 1
ATOM 2500 O O . LEU A 1 326 ? 3.135 4.079 -6.910 1.00 92.81 326 LEU A O 1
ATOM 2504 N N . LEU A 1 327 ? 2.056 2.708 -8.340 1.00 94.19 327 LEU A N 1
ATOM 2505 C CA . LEU A 1 327 ? 1.318 1.903 -7.378 1.00 94.19 327 LEU A CA 1
ATOM 2506 C C . LEU A 1 327 ? 1.369 0.437 -7.811 1.00 94.19 327 LEU A C 1
ATOM 2508 O O . LEU A 1 327 ? 1.377 0.132 -9.005 1.00 94.19 327 LEU A O 1
ATOM 2512 N N . ASP A 1 328 ? 1.322 -0.454 -6.834 1.00 91.50 328 ASP A N 1
ATOM 2513 C CA . ASP A 1 328 ? 1.105 -1.881 -7.032 1.00 91.50 328 ASP A CA 1
ATOM 2514 C C . ASP A 1 328 ? -0.279 -2.272 -6.522 1.00 91.50 328 ASP A C 1
ATOM 2516 O O . ASP A 1 328 ? -0.786 -1.686 -5.567 1.00 91.50 328 ASP A O 1
ATOM 2520 N N . GLU A 1 329 ? -0.897 -3.262 -7.162 1.00 92.31 329 GLU A N 1
ATOM 2521 C CA . GLU A 1 329 ? -2.180 -3.815 -6.736 1.00 92.31 329 GLU A CA 1
ATOM 2522 C C . GLU A 1 329 ? -1.927 -5.104 -5.942 1.00 92.31 329 GLU A C 1
ATOM 2524 O O . GLU A 1 329 ? -1.475 -6.107 -6.495 1.00 92.31 329 GLU A O 1
ATOM 2529 N N . THR A 1 330 ? -2.165 -5.069 -4.629 1.00 89.56 330 THR A N 1
ATOM 2530 C CA . THR A 1 330 ? -1.896 -6.204 -3.722 1.00 89.56 330 THR A CA 1
ATOM 2531 C C . THR A 1 330 ? -3.053 -7.198 -3.678 1.00 89.56 330 THR A C 1
ATOM 2533 O O . THR A 1 330 ? -2.860 -8.394 -3.453 1.00 89.56 330 THR A O 1
ATOM 2536 N N . ALA A 1 331 ? -4.260 -6.697 -3.913 1.00 89.56 331 ALA A N 1
ATOM 2537 C CA . ALA A 1 331 ? -5.494 -7.440 -4.090 1.00 89.56 331 ALA A CA 1
ATOM 2538 C C . ALA A 1 331 ? -6.411 -6.625 -5.015 1.00 89.56 331 ALA A C 1
ATOM 2540 O O . ALA A 1 331 ? -6.243 -5.408 -5.085 1.00 89.56 331 ALA A O 1
ATOM 2541 N N . PRO A 1 332 ? -7.400 -7.243 -5.685 1.00 89.25 332 PRO A N 1
ATOM 2542 C CA . PRO A 1 332 ? -8.290 -6.523 -6.592 1.00 89.25 332 PRO A CA 1
ATOM 2543 C C . PRO A 1 332 ? -8.898 -5.260 -5.956 1.00 89.25 332 PRO A C 1
ATOM 2545 O O . PRO A 1 332 ? -9.633 -5.339 -4.971 1.00 89.25 332 PRO A O 1
ATOM 2548 N N . GLY A 1 333 ? -8.584 -4.092 -6.519 1.00 89.62 333 GLY A N 1
ATOM 2549 C CA . GLY A 1 333 ? -9.020 -2.776 -6.053 1.00 89.62 333 GLY A CA 1
ATOM 2550 C C . GLY A 1 333 ? -8.242 -2.187 -4.869 1.00 89.62 333 GLY A C 1
ATOM 2551 O O . GLY A 1 333 ? -8.667 -1.148 -4.357 1.00 89.62 333 GLY A O 1
ATOM 2552 N N . ARG A 1 334 ? -7.139 -2.812 -4.431 1.00 94.81 334 ARG A N 1
ATOM 2553 C CA . ARG A 1 334 ? -6.280 -2.358 -3.323 1.00 94.81 334 ARG A CA 1
ATOM 2554 C C . ARG A 1 334 ? -4.895 -1.993 -3.825 1.00 94.81 334 ARG A C 1
ATOM 2556 O O . ARG A 1 334 ? -4.151 -2.850 -4.297 1.00 94.81 334 ARG A O 1
ATOM 2563 N N . TYR A 1 335 ? -4.551 -0.721 -3.671 1.00 96.75 335 TYR A N 1
ATOM 2564 C CA . TYR A 1 335 ? -3.327 -0.146 -4.201 1.00 96.75 335 TYR A CA 1
ATOM 2565 C C . TYR A 1 335 ? -2.359 0.215 -3.083 1.00 96.75 335 TYR A C 1
ATOM 2567 O O . TYR A 1 335 ? -2.732 0.846 -2.097 1.00 96.75 335 TYR A O 1
ATOM 2575 N N . GLN A 1 336 ? -1.090 -0.119 -3.267 1.00 94.12 336 GLN A N 1
ATOM 2576 C CA . GLN A 1 336 ? -0.012 0.209 -2.350 1.00 94.12 336 GLN A CA 1
ATOM 2577 C C . GLN A 1 336 ? 1.080 0.973 -3.097 1.00 94.12 336 GLN A C 1
ATOM 2579 O O . GLN A 1 336 ? 1.510 0.580 -4.177 1.00 94.12 336 GLN A O 1
ATOM 2584 N N . SER A 1 337 ? 1.561 2.066 -2.503 1.00 91.31 337 SER A N 1
ATOM 2585 C CA . SER A 1 337 ? 2.809 2.691 -2.944 1.00 91.31 337 SER A CA 1
ATOM 2586 C C . SER A 1 337 ? 3.983 1.996 -2.273 1.00 91.31 337 SER A C 1
ATOM 2588 O O . SER A 1 337 ? 3.996 1.880 -1.043 1.00 91.31 337 SER A O 1
ATOM 2590 N N . HIS A 1 338 ? 4.990 1.651 -3.074 1.00 90.50 338 HIS A N 1
ATOM 2591 C CA . HIS A 1 338 ? 6.315 1.275 -2.595 1.00 90.50 338 HIS A CA 1
ATOM 2592 C C . HIS A 1 338 ? 6.876 2.349 -1.647 1.00 90.50 338 HIS A C 1
ATOM 2594 O O . HIS A 1 338 ? 6.641 3.541 -1.865 1.00 90.50 338 HIS A O 1
ATOM 2600 N N . ASP A 1 339 ? 7.639 1.958 -0.625 1.00 86.38 339 ASP A N 1
ATOM 2601 C CA . ASP A 1 339 ? 8.075 2.861 0.451 1.00 86.38 339 ASP A CA 1
ATOM 2602 C C . ASP A 1 339 ? 8.893 4.054 -0.057 1.00 86.38 339 ASP A C 1
ATOM 2604 O O . ASP A 1 339 ? 8.623 5.196 0.317 1.00 86.38 339 ASP A O 1
ATOM 2608 N N . LEU A 1 340 ? 9.831 3.823 -0.983 1.00 88.38 340 LEU A N 1
ATOM 2609 C CA . LEU A 1 340 ? 10.602 4.908 -1.608 1.00 88.38 340 LEU A CA 1
ATOM 2610 C C . LEU A 1 340 ? 9.733 5.841 -2.467 1.00 88.38 340 LEU A C 1
ATOM 2612 O O . LEU A 1 340 ? 9.943 7.052 -2.454 1.00 88.38 340 LEU A O 1
ATOM 2616 N N . LEU A 1 341 ? 8.727 5.309 -3.173 1.00 91.19 341 LEU A N 1
ATOM 2617 C CA . LEU A 1 341 ? 7.774 6.131 -3.928 1.00 91.19 341 LEU A CA 1
ATOM 2618 C C . LEU A 1 341 ? 6.846 6.915 -2.998 1.00 91.19 341 LEU A C 1
ATOM 2620 O O . LEU A 1 341 ? 6.491 8.049 -3.303 1.00 91.19 341 LEU A O 1
ATOM 2624 N N . ARG A 1 342 ? 6.499 6.350 -1.839 1.00 90.31 342 ARG A N 1
ATOM 2625 C CA . ARG A 1 342 ? 5.706 7.020 -0.807 1.00 90.31 342 ARG A CA 1
ATOM 2626 C C . ARG A 1 342 ? 6.494 8.170 -0.188 1.00 90.31 342 ARG A C 1
ATOM 2628 O O . ARG A 1 342 ? 5.945 9.255 -0.018 1.00 90.31 342 ARG A O 1
ATOM 2635 N N . ALA A 1 343 ? 7.776 7.955 0.115 1.00 88.12 343 ALA A N 1
ATOM 2636 C CA . ALA A 1 343 ? 8.682 9.010 0.565 1.00 88.12 343 ALA A CA 1
ATOM 2637 C C . ALA A 1 343 ? 8.799 10.118 -0.494 1.00 88.12 343 ALA A C 1
ATOM 2639 O O . ALA A 1 343 ? 8.581 11.286 -0.183 1.00 88.12 343 ALA A O 1
ATOM 2640 N N . TYR A 1 344 ? 9.014 9.744 -1.758 1.00 91.00 344 TYR A N 1
ATOM 2641 C CA . TYR A 1 344 ? 9.048 10.679 -2.882 1.00 91.00 344 TYR A CA 1
ATOM 2642 C C . TYR A 1 344 ? 7.744 11.490 -3.024 1.00 91.00 344 TYR A C 1
ATOM 2644 O O . TYR A 1 344 ? 7.781 12.717 -3.115 1.00 91.00 344 TYR A O 1
ATOM 2652 N N . ALA A 1 345 ? 6.579 10.837 -2.958 1.00 93.25 345 ALA A N 1
ATOM 2653 C CA . ALA A 1 345 ? 5.276 11.498 -3.012 1.00 93.25 345 ALA A CA 1
ATOM 2654 C C . ALA A 1 345 ? 5.076 12.496 -1.857 1.00 93.25 345 ALA A C 1
ATOM 2656 O O . ALA A 1 345 ? 4.511 13.571 -2.065 1.00 93.25 345 ALA A O 1
ATOM 2657 N N . ARG A 1 346 ? 5.565 12.186 -0.647 1.00 90.25 346 ARG A N 1
ATOM 2658 C CA . ARG A 1 346 ? 5.529 13.103 0.511 1.00 90.25 346 ARG A CA 1
ATOM 2659 C C . ARG A 1 346 ? 6.400 14.339 0.302 1.00 90.25 346 ARG A C 1
ATOM 2661 O O . ARG A 1 346 ? 5.959 15.444 0.634 1.00 90.25 346 ARG A O 1
ATOM 2668 N N . THR A 1 347 ? 7.587 14.172 -0.280 1.00 90.31 347 THR A N 1
ATOM 2669 C CA . THR A 1 347 ? 8.460 15.292 -0.655 1.00 90.31 347 THR A CA 1
ATOM 2670 C C . THR A 1 347 ? 7.760 16.195 -1.667 1.00 90.31 347 THR A C 1
ATOM 2672 O O . THR A 1 347 ? 7.565 17.378 -1.389 1.00 90.31 347 THR A O 1
ATOM 2675 N N . LEU A 1 348 ? 7.230 15.625 -2.756 1.00 92.31 348 LEU A N 1
ATOM 2676 C CA . LEU A 1 348 ? 6.466 16.372 -3.764 1.00 92.31 348 LEU A CA 1
ATOM 2677 C C . LEU A 1 348 ? 5.258 17.107 -3.177 1.00 92.31 348 LEU A C 1
ATOM 2679 O O . LEU A 1 348 ? 4.937 18.218 -3.587 1.00 92.31 348 LEU A O 1
ATOM 2683 N N . THR A 1 349 ? 4.566 16.488 -2.223 1.00 91.94 349 THR A N 1
ATOM 2684 C CA . THR A 1 349 ? 3.410 17.104 -1.564 1.00 91.94 349 THR A CA 1
ATOM 2685 C C . THR A 1 349 ? 3.818 18.346 -0.774 1.00 91.94 349 THR A C 1
ATOM 2687 O O . THR A 1 349 ? 3.082 19.325 -0.735 1.00 91.94 349 THR A O 1
ATOM 2690 N N . THR A 1 350 ? 5.000 18.335 -0.159 1.00 89.88 350 THR A N 1
ATOM 2691 C CA . THR A 1 350 ? 5.534 19.491 0.575 1.00 89.88 350 THR A CA 1
ATOM 2692 C C . THR A 1 350 ? 6.041 20.588 -0.360 1.00 89.88 350 THR A C 1
ATOM 2694 O O . THR A 1 350 ? 5.900 21.763 -0.036 1.00 89.88 350 THR A O 1
ATOM 2697 N N . GLU A 1 351 ? 6.587 20.217 -1.518 1.00 90.62 351 GLU A N 1
ATOM 2698 C CA . GLU A 1 351 ? 7.080 21.158 -2.532 1.00 90.62 351 GLU A CA 1
ATOM 2699 C C . GLU A 1 351 ? 5.949 21.848 -3.311 1.00 90.62 351 GLU A C 1
ATOM 2701 O O . GLU A 1 351 ? 6.050 23.033 -3.626 1.00 90.62 351 GLU A O 1
ATOM 2706 N N . HIS A 1 352 ? 4.874 21.120 -3.632 1.00 91.88 352 HIS A N 1
ATOM 2707 C CA . HIS A 1 352 ? 3.842 21.591 -4.561 1.00 91.88 352 HIS A CA 1
ATOM 2708 C C . HIS A 1 352 ? 2.507 21.972 -3.914 1.00 91.88 352 HIS A C 1
ATOM 2710 O O . HIS A 1 352 ? 1.777 22.775 -4.496 1.00 91.88 352 HIS A O 1
ATOM 2716 N N . ASP A 1 353 ? 2.152 21.409 -2.755 1.00 92.88 353 ASP A N 1
ATOM 2717 C CA . ASP A 1 353 ? 0.838 21.622 -2.145 1.00 92.88 353 ASP A CA 1
ATOM 2718 C C . ASP A 1 353 ? 0.947 22.455 -0.854 1.00 92.88 353 ASP A C 1
ATOM 2720 O O . ASP A 1 353 ? 1.791 22.228 0.015 1.00 92.88 353 ASP A O 1
ATOM 2724 N N . THR A 1 354 ? 0.047 23.430 -0.694 1.00 94.38 354 THR A N 1
ATOM 2725 C CA . THR A 1 354 ? 0.022 24.291 0.498 1.00 94.38 354 THR A CA 1
ATOM 2726 C C . THR A 1 354 ? -0.298 23.487 1.770 1.00 94.38 354 THR A C 1
ATOM 2728 O O . THR A 1 354 ? -0.982 22.460 1.699 1.00 94.38 354 THR A O 1
ATOM 2731 N N . PRO A 1 355 ? 0.153 23.927 2.965 1.00 93.31 355 PRO A N 1
ATOM 2732 C CA . PRO A 1 355 ? -0.228 23.307 4.238 1.00 93.31 355 PRO A CA 1
ATOM 2733 C C . PRO A 1 355 ? -1.743 23.100 4.386 1.00 93.31 355 PRO A C 1
ATOM 2735 O O . PRO A 1 355 ? -2.167 22.000 4.734 1.00 93.31 355 PRO A O 1
ATOM 2738 N N . ASP A 1 356 ? -2.547 24.098 4.013 1.00 93.38 356 ASP A N 1
ATOM 2739 C CA . ASP A 1 356 ? -4.010 24.033 4.101 1.00 93.38 356 ASP A CA 1
ATOM 2740 C C . ASP A 1 356 ? -4.597 22.971 3.169 1.00 93.38 356 ASP A C 1
ATOM 2742 O O . ASP A 1 356 ? -5.427 22.162 3.583 1.00 93.38 356 ASP A O 1
ATOM 2746 N N . ASN A 1 357 ? -4.114 22.897 1.924 1.00 92.81 357 ASN A N 1
ATOM 2747 C CA . ASN A 1 357 ? -4.559 21.879 0.976 1.00 92.81 357 ASN A CA 1
ATOM 2748 C C . ASN A 1 357 ? -4.234 20.468 1.472 1.00 92.81 357 ASN A C 1
ATOM 2750 O O . ASN A 1 357 ? -5.001 19.539 1.209 1.00 92.81 357 ASN A O 1
ATOM 2754 N N . ARG A 1 358 ? -3.091 20.278 2.142 1.00 94.19 358 ARG A N 1
ATOM 2755 C CA . ARG A 1 358 ? -2.692 18.990 2.732 1.00 94.19 358 ARG A CA 1
ATOM 2756 C C . ARG A 1 358 ? -3.591 18.628 3.912 1.00 94.19 358 ARG A C 1
ATOM 2758 O O . ARG A 1 358 ? -4.121 17.519 3.933 1.00 94.19 358 ARG A O 1
ATOM 2765 N N . ALA A 1 359 ? -3.823 19.575 4.821 1.00 92.56 359 ALA A N 1
ATOM 2766 C CA . ALA A 1 359 ? -4.701 19.392 5.972 1.00 92.56 359 ALA A CA 1
ATOM 2767 C C . ALA A 1 359 ? -6.136 19.043 5.547 1.00 92.56 359 ALA A C 1
ATOM 2769 O O . ALA A 1 359 ? -6.691 18.075 6.050 1.00 92.56 359 ALA A O 1
ATOM 2770 N N . GLN A 1 360 ? -6.700 19.746 4.559 1.00 93.75 360 GLN A N 1
ATOM 2771 C CA . GLN A 1 360 ? -8.046 19.466 4.043 1.00 93.75 360 GLN A CA 1
ATOM 2772 C C . GLN A 1 360 ? -8.179 18.071 3.416 1.00 93.75 360 GLN A C 1
ATOM 2774 O O . GLN A 1 360 ? -9.223 17.438 3.537 1.00 93.75 360 GLN A O 1
ATOM 2779 N N . ALA A 1 361 ? -7.140 17.571 2.739 1.00 94.94 361 ALA A N 1
ATOM 2780 C CA . ALA A 1 361 ? -7.177 16.222 2.174 1.00 94.94 361 ALA A CA 1
ATOM 2781 C C . ALA A 1 361 ? -7.173 15.145 3.260 1.00 94.94 361 ALA A C 1
ATOM 2783 O O . ALA A 1 361 ? -7.963 14.205 3.189 1.00 94.94 361 ALA A O 1
ATOM 2784 N N . ILE A 1 362 ? -6.324 15.306 4.278 1.00 94.88 362 ILE A N 1
ATOM 2785 C CA . ILE A 1 362 ? -6.327 14.420 5.446 1.00 94.88 362 ILE A CA 1
ATOM 2786 C C . ILE A 1 362 ? -7.683 14.505 6.156 1.00 94.88 362 ILE A C 1
ATOM 2788 O O . ILE A 1 362 ? -8.243 13.471 6.500 1.00 94.88 362 ILE A O 1
ATOM 2792 N N . ASP A 1 363 ? -8.247 15.705 6.308 1.00 93.62 363 ASP A N 1
ATOM 2793 C CA . ASP A 1 363 ? -9.545 15.913 6.951 1.00 93.62 363 ASP A CA 1
ATOM 2794 C C . ASP A 1 363 ? -10.668 15.112 6.278 1.00 93.62 363 ASP A C 1
ATOM 2796 O O . ASP A 1 363 ? -11.349 14.334 6.947 1.00 93.62 363 ASP A O 1
ATOM 2800 N N . ARG A 1 364 ? -10.783 15.200 4.944 1.00 94.56 364 ARG A N 1
ATOM 2801 C CA . ARG A 1 364 ? -11.759 14.420 4.161 1.00 94.56 364 ARG A CA 1
ATOM 2802 C C . ARG A 1 364 ? -11.540 12.914 4.267 1.00 94.56 364 ARG A C 1
ATOM 2804 O O . ARG A 1 364 ? -12.503 12.155 4.328 1.00 94.56 364 ARG A O 1
ATOM 2811 N N . LEU A 1 365 ? -10.284 12.464 4.292 1.00 95.56 365 LEU A N 1
ATOM 2812 C CA . LEU A 1 365 ? -9.966 11.047 4.473 1.00 95.56 365 LEU A CA 1
ATOM 2813 C C . LEU A 1 365 ? -10.415 10.549 5.854 1.00 95.56 365 LEU A C 1
ATOM 2815 O O . LEU A 1 365 ? -11.036 9.491 5.961 1.00 95.56 365 LEU A O 1
ATOM 2819 N N . LEU A 1 366 ? -10.112 11.309 6.910 1.00 94.50 366 LEU A N 1
ATOM 2820 C CA . LEU A 1 366 ? -10.525 10.976 8.273 1.00 94.50 366 LEU A CA 1
ATOM 2821 C C . LEU A 1 366 ? -12.050 11.014 8.415 1.00 94.50 366 LEU A C 1
ATOM 2823 O O . LEU A 1 366 ? -12.616 10.149 9.081 1.00 94.50 366 LEU A O 1
ATOM 2827 N N . GLU A 1 367 ? -12.719 11.968 7.766 1.00 92.44 367 GLU A N 1
ATOM 2828 C CA . GLU A 1 367 ? -14.179 12.037 7.700 1.00 92.44 367 GLU A CA 1
ATOM 2829 C C . GLU A 1 367 ? -14.782 10.791 7.047 1.00 92.44 367 GLU A C 1
ATOM 2831 O O . GLU A 1 367 ? -15.671 10.166 7.626 1.00 92.44 367 GLU A O 1
ATOM 2836 N N . TYR A 1 368 ? -14.255 10.390 5.887 1.00 94.19 368 TYR A N 1
ATOM 2837 C CA . TYR A 1 368 ? -14.676 9.184 5.178 1.00 94.19 368 TYR A CA 1
ATOM 2838 C C . TYR A 1 368 ? -14.546 7.930 6.051 1.00 94.19 368 TYR A C 1
ATOM 2840 O O . TYR A 1 368 ? -15.503 7.156 6.178 1.00 94.19 368 TYR A O 1
ATOM 2848 N N . TYR A 1 369 ? -13.384 7.730 6.683 1.00 95.06 369 TYR A N 1
ATOM 2849 C CA . TYR A 1 369 ? -13.165 6.567 7.541 1.00 95.06 369 TYR A CA 1
ATOM 2850 C C . TYR A 1 369 ? -14.053 6.600 8.784 1.00 95.06 369 TYR A C 1
ATOM 2852 O O . TYR A 1 369 ? -14.600 5.564 9.153 1.00 95.06 369 TYR A O 1
ATOM 2860 N N . GLN A 1 370 ? -14.247 7.767 9.403 1.00 92.12 370 GLN A N 1
ATOM 2861 C CA . GLN A 1 370 ? -15.137 7.918 10.554 1.00 92.12 370 GLN A CA 1
ATOM 2862 C C . GLN A 1 370 ? -16.574 7.553 10.184 1.00 92.12 370 GLN A C 1
ATOM 2864 O O . GLN A 1 370 ? -17.202 6.755 10.878 1.00 92.12 370 GLN A O 1
ATOM 2869 N N . HIS A 1 371 ? -17.078 8.105 9.081 1.00 89.44 371 HIS A N 1
ATOM 2870 C CA . HIS A 1 371 ? -18.439 7.874 8.620 1.00 89.44 371 HIS A CA 1
ATOM 2871 C C . HIS A 1 371 ? -18.676 6.402 8.255 1.00 89.44 371 HIS A C 1
ATOM 2873 O O . HIS A 1 371 ? -19.627 5.773 8.727 1.00 89.44 371 HIS A O 1
ATOM 2879 N N . THR A 1 372 ? -17.781 5.821 7.453 1.00 93.19 372 THR A N 1
ATOM 2880 C CA . THR A 1 372 ? -17.909 4.431 6.994 1.00 93.19 372 THR A CA 1
ATOM 2881 C C . THR A 1 372 ? -17.743 3.443 8.151 1.00 93.19 372 THR A C 1
ATOM 2883 O O . THR A 1 372 ? -18.519 2.493 8.257 1.00 93.19 372 THR A O 1
ATOM 2886 N N . ALA A 1 373 ? -16.819 3.702 9.086 1.00 93.06 373 ALA A N 1
ATOM 2887 C CA . ALA A 1 373 ? -16.678 2.894 10.296 1.00 93.06 373 ALA A CA 1
ATOM 2888 C C . ALA A 1 373 ? -17.906 2.994 11.205 1.00 93.06 373 ALA A C 1
ATOM 2890 O O . ALA A 1 373 ? -18.362 1.973 11.709 1.00 93.06 373 ALA A O 1
ATOM 2891 N N . GLN A 1 374 ? -18.501 4.181 11.361 1.00 89.44 374 GLN A N 1
ATOM 2892 C CA . GLN A 1 374 ? -19.724 4.346 12.147 1.00 89.44 374 GLN A CA 1
ATOM 2893 C C . GLN A 1 374 ? -20.904 3.584 11.529 1.00 89.44 374 GLN A C 1
ATOM 2895 O O . GLN A 1 374 ? -21.661 2.940 12.255 1.00 89.44 374 GLN A O 1
ATOM 2900 N N . SER A 1 375 ? -21.040 3.603 10.199 1.00 88.50 375 SER A N 1
ATOM 2901 C CA . SER A 1 375 ? -22.037 2.791 9.494 1.00 88.50 375 SER A CA 1
ATOM 2902 C C . SER A 1 375 ? -21.779 1.291 9.681 1.00 88.50 375 SER A C 1
ATOM 2904 O O . SER A 1 375 ? -22.701 0.550 10.020 1.00 88.50 375 SER A O 1
ATOM 2906 N N . ALA A 1 376 ? -20.527 0.839 9.563 1.00 91.88 376 ALA A N 1
ATOM 2907 C CA . ALA A 1 376 ? -20.161 -0.556 9.796 1.00 91.88 376 ALA A CA 1
ATOM 2908 C C . ALA A 1 376 ? -20.435 -0.997 11.249 1.00 91.88 376 ALA A C 1
ATOM 2910 O O . ALA A 1 376 ? -20.957 -2.088 11.492 1.00 91.88 376 ALA A O 1
ATOM 2911 N N . ASP A 1 377 ? -20.129 -0.141 12.224 1.00 89.12 377 ASP A N 1
ATOM 2912 C CA . ASP A 1 377 ? -20.331 -0.407 13.646 1.00 89.12 377 ASP A CA 1
ATOM 2913 C C . ASP A 1 377 ? -21.813 -0.556 14.000 1.00 89.12 377 ASP A C 1
ATOM 2915 O O . ASP A 1 377 ? -22.139 -1.424 14.803 1.00 89.12 377 ASP A O 1
ATOM 2919 N N . GLN A 1 378 ? -22.730 0.154 13.332 1.00 86.00 378 GLN A N 1
ATOM 2920 C CA . GLN A 1 378 ? -24.179 -0.036 13.519 1.00 86.00 378 GLN A CA 1
ATOM 2921 C C . GLN A 1 378 ? -24.641 -1.473 13.220 1.00 86.00 378 GLN A C 1
ATOM 2923 O O . GLN A 1 378 ? -25.571 -1.960 13.862 1.00 86.00 378 GLN A O 1
ATOM 2928 N N . HIS A 1 379 ? -23.969 -2.188 12.309 1.00 88.19 379 HIS A N 1
ATOM 2929 C CA . HIS A 1 379 ? -24.253 -3.602 12.035 1.00 88.19 379 HIS A CA 1
ATOM 2930 C C . HIS A 1 379 ? -23.598 -4.572 13.035 1.00 88.19 379 HIS A C 1
ATOM 2932 O O . HIS A 1 379 ? -24.002 -5.738 13.124 1.00 88.19 379 HIS A O 1
ATOM 2938 N N . LEU A 1 380 ? -22.570 -4.130 13.768 1.00 86.88 380 LEU A N 1
ATOM 2939 C CA . LEU A 1 380 ? -21.827 -4.947 14.736 1.00 86.88 380 LEU A CA 1
ATOM 2940 C C . LEU A 1 380 ? -22.255 -4.709 16.189 1.00 86.88 380 LEU A C 1
ATOM 2942 O O . LEU A 1 380 ? -22.130 -5.613 17.024 1.00 86.88 380 LEU A O 1
ATOM 2946 N N . ALA A 1 381 ? -22.710 -3.500 16.507 1.00 79.38 381 ALA A N 1
ATOM 2947 C CA . ALA A 1 381 ? -22.979 -3.057 17.858 1.00 79.38 381 ALA A CA 1
ATOM 2948 C C . ALA A 1 381 ? -24.133 -3.856 18.472 1.00 79.38 381 ALA A C 1
ATOM 2950 O O . ALA A 1 381 ? -25.243 -3.925 17.951 1.00 79.38 381 ALA A O 1
ATOM 2951 N N . ARG A 1 382 ? -23.863 -4.463 19.632 1.00 75.38 382 ARG A N 1
ATOM 2952 C CA . ARG A 1 382 ? -24.884 -5.180 20.414 1.00 75.38 382 ARG A CA 1
ATOM 2953 C C . ARG A 1 382 ? -25.812 -4.234 21.174 1.00 75.38 382 ARG A C 1
ATOM 2955 O O . ARG A 1 382 ? -26.870 -4.664 21.617 1.00 75.38 382 ARG A O 1
ATOM 2962 N N . THR A 1 383 ? -25.412 -2.978 21.340 1.00 74.81 383 THR A N 1
ATOM 2963 C CA . THR A 1 383 ? -26.135 -1.921 22.053 1.00 74.81 383 THR A CA 1
ATOM 2964 C C . THR A 1 383 ? -26.220 -0.685 21.165 1.00 74.81 383 THR A C 1
ATOM 2966 O O . THR A 1 383 ? -25.286 -0.382 20.424 1.00 74.81 383 THR A O 1
ATOM 2969 N N . SER A 1 384 ? -27.334 0.048 21.226 1.00 75.81 384 SER A N 1
ATOM 2970 C CA . SER A 1 384 ? -27.446 1.326 20.517 1.00 75.81 384 SER A CA 1
ATOM 2971 C C . SER A 1 384 ? -26.476 2.341 21.116 1.00 75.81 384 SER A C 1
ATOM 2973 O O . SER A 1 384 ? -26.476 2.551 22.332 1.00 75.81 384 SER A O 1
ATOM 2975 N N . ARG A 1 385 ? -25.664 2.988 20.275 1.00 76.94 385 ARG A N 1
ATOM 2976 C CA . ARG A 1 385 ? -24.715 4.003 20.744 1.00 76.94 385 ARG A CA 1
ATOM 2977 C C . ARG A 1 385 ? -25.409 5.332 21.063 1.00 76.94 385 ARG A C 1
ATOM 2979 O O . ARG A 1 385 ? -26.233 5.780 20.265 1.00 76.94 385 ARG A O 1
ATOM 2986 N N . PRO A 1 386 ? -25.056 6.001 22.175 1.00 71.19 386 PRO A N 1
ATOM 2987 C CA . PRO A 1 386 ? -25.530 7.353 22.457 1.00 71.19 386 PRO A CA 1
ATOM 2988 C C . PRO A 1 386 ? -24.993 8.376 21.443 1.00 71.19 386 PRO A C 1
ATOM 2990 O O . PRO A 1 386 ? -23.828 8.315 21.062 1.00 71.19 386 PRO A O 1
ATOM 2993 N N . GLY A 1 387 ? -25.830 9.330 21.021 1.00 64.31 387 GLY A N 1
ATOM 2994 C CA . GLY A 1 387 ? -25.406 10.479 20.206 1.00 64.31 387 GLY A CA 1
ATOM 2995 C C . GLY A 1 387 ? -25.037 10.184 18.748 1.00 64.31 387 GLY A C 1
ATOM 2996 O O . GLY A 1 387 ? -24.556 11.077 18.064 1.00 64.31 387 GLY A O 1
ATOM 2997 N N . SER A 1 388 ? -25.261 8.964 18.251 1.00 58.16 388 SER A N 1
ATOM 2998 C CA . SER A 1 388 ? -25.085 8.649 16.829 1.00 58.16 388 SER A CA 1
ATOM 2999 C C . SER A 1 388 ? -26.402 8.865 16.075 1.00 58.16 388 SER A C 1
ATOM 3001 O O . SER A 1 388 ? -27.290 8.017 16.203 1.00 58.16 388 SER A O 1
ATOM 3003 N N . PRO A 1 389 ? -26.576 9.955 15.300 1.00 52.16 389 PRO A N 1
ATOM 3004 C CA . PRO A 1 389 ? -27.634 9.983 14.297 1.00 52.16 389 PRO A CA 1
ATOM 3005 C C . PRO A 1 389 ? -27.414 8.837 13.287 1.00 52.16 389 PRO A C 1
ATOM 3007 O O . PRO A 1 389 ? -26.281 8.359 13.142 1.00 52.16 389 PRO A O 1
ATOM 3010 N N . PRO A 1 390 ? -28.467 8.362 12.596 1.00 53.78 390 PRO A N 1
ATOM 3011 C CA . PRO A 1 390 ? -28.279 7.464 11.465 1.00 53.78 390 PRO A CA 1
ATOM 3012 C C . PRO A 1 390 ? -27.323 8.143 10.485 1.00 53.78 390 PRO A C 1
ATOM 3014 O O . PRO A 1 390 ? -27.538 9.295 10.114 1.00 53.78 390 PRO A O 1
ATOM 3017 N N . ALA A 1 391 ? -26.248 7.451 10.121 1.00 55.56 391 ALA A N 1
ATOM 3018 C CA . ALA A 1 391 ? -25.275 7.970 9.177 1.00 55.56 391 ALA A CA 1
ATOM 3019 C C . ALA A 1 391 ? -25.995 8.144 7.830 1.00 55.56 391 ALA A C 1
ATOM 3021 O O . ALA A 1 391 ? -26.447 7.158 7.241 1.00 55.56 391 ALA A O 1
ATOM 3022 N N . GLU A 1 392 ? -26.194 9.384 7.376 1.00 55.75 392 GLU A N 1
ATOM 3023 C CA . GLU A 1 392 ? -26.747 9.628 6.044 1.00 55.75 392 GLU A CA 1
ATOM 3024 C C . GLU A 1 392 ? -25.773 9.065 5.011 1.00 55.75 392 GLU A C 1
ATOM 3026 O O . GLU A 1 392 ? -24.586 9.373 5.036 1.00 55.75 392 GLU A O 1
ATOM 3031 N N . ARG A 1 393 ? -26.250 8.208 4.101 1.00 56.19 393 ARG A N 1
ATOM 3032 C CA . ARG A 1 393 ? -25.374 7.584 3.102 1.00 56.19 393 ARG A CA 1
ATOM 3033 C C . ARG A 1 393 ? -24.613 8.652 2.317 1.00 56.19 393 ARG A C 1
ATOM 3035 O O . ARG A 1 393 ? -25.200 9.376 1.517 1.00 56.19 393 ARG A O 1
ATOM 3042 N N . GLN A 1 394 ? -23.293 8.668 2.470 1.00 64.75 394 GLN A N 1
ATOM 3043 C CA . GLN A 1 394 ? -22.421 9.406 1.570 1.00 64.75 394 GLN A CA 1
ATOM 3044 C C . GLN A 1 394 ? -22.399 8.701 0.210 1.00 64.75 394 GLN A C 1
ATOM 3046 O O . GLN A 1 394 ? -22.167 7.495 0.125 1.00 64.75 394 GLN A O 1
ATOM 3051 N N . ALA A 1 395 ? -22.617 9.457 -0.868 1.00 59.06 395 ALA A N 1
ATOM 3052 C CA . ALA A 1 395 ? -22.647 8.931 -2.237 1.00 59.06 395 ALA A CA 1
ATOM 3053 C C . ALA A 1 395 ? -21.323 8.261 -2.673 1.00 59.06 395 ALA A C 1
ATOM 3055 O O . ALA A 1 395 ? -21.287 7.534 -3.665 1.00 59.06 395 ALA A O 1
ATOM 3056 N N . THR A 1 396 ? -20.237 8.511 -1.940 1.00 71.88 396 THR A N 1
ATOM 3057 C CA . THR A 1 396 ? -18.874 8.038 -2.199 1.00 71.88 396 THR A CA 1
ATOM 3058 C C . THR A 1 396 ? -18.392 6.982 -1.199 1.00 71.88 396 THR A C 1
ATOM 3060 O O . THR A 1 396 ? -17.196 6.719 -1.161 1.00 71.88 396 THR A O 1
ATOM 3063 N N . ALA A 1 397 ? -19.275 6.364 -0.408 1.00 84.06 397 ALA A N 1
ATOM 3064 C CA . ALA A 1 397 ? -18.927 5.271 0.504 1.00 84.06 397 ALA A CA 1
ATOM 3065 C C . ALA A 1 397 ? -19.274 3.885 -0.088 1.00 84.06 397 ALA A C 1
ATOM 3067 O O . ALA A 1 397 ? -20.161 3.787 -0.945 1.00 84.06 397 ALA A O 1
ATOM 3068 N N . PRO A 1 398 ? -18.592 2.802 0.335 1.00 89.19 398 PRO A N 1
ATOM 3069 C CA . PRO A 1 398 ? -18.991 1.444 -0.025 1.00 89.19 398 PRO A CA 1
ATOM 3070 C C . PRO A 1 398 ? -20.367 1.096 0.564 1.00 89.19 398 PRO A C 1
ATOM 3072 O O . PRO A 1 398 ? -20.730 1.558 1.645 1.00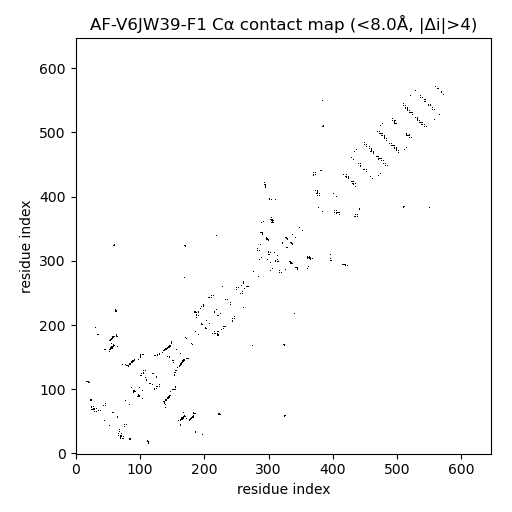 89.19 398 PRO A O 1
ATOM 3075 N N . ASP A 1 399 ? -21.127 0.255 -0.142 1.00 88.00 399 ASP A N 1
ATOM 3076 C CA . ASP A 1 399 ? -22.397 -0.263 0.372 1.00 88.00 399 ASP A CA 1
ATOM 3077 C C . ASP A 1 399 ? -22.133 -1.393 1.375 1.00 88.00 399 ASP A C 1
ATOM 3079 O O . ASP A 1 399 ? -21.466 -2.381 1.057 1.00 88.00 399 ASP A O 1
ATOM 3083 N N . LEU A 1 400 ? -22.657 -1.238 2.590 1.00 91.31 400 LEU A N 1
ATOM 3084 C CA . LEU A 1 400 ? -22.528 -2.193 3.688 1.00 91.31 400 LEU A CA 1
ATOM 3085 C C . LEU A 1 400 ? -23.932 -2.697 4.052 1.00 91.31 400 LEU A C 1
ATOM 3087 O O . LEU A 1 400 ? -24.520 -2.227 5.021 1.00 91.31 400 LEU A O 1
ATOM 3091 N N . PRO A 1 401 ? -24.518 -3.618 3.265 1.00 89.25 401 PRO A N 1
ATOM 3092 C CA . PRO A 1 401 ? -25.925 -3.987 3.420 1.00 89.25 401 PRO A CA 1
ATOM 3093 C C . PRO A 1 401 ? -26.199 -4.815 4.680 1.00 89.25 401 PRO A C 1
ATOM 3095 O O . PRO A 1 401 ? -27.327 -4.848 5.174 1.00 89.25 401 PRO A O 1
ATOM 3098 N N . ASP A 1 402 ? -25.188 -5.516 5.195 1.00 91.06 402 ASP A N 1
ATOM 3099 C CA . ASP A 1 402 ? -25.348 -6.443 6.301 1.00 91.06 402 ASP A CA 1
ATOM 3100 C C . ASP A 1 402 ? -24.113 -6.530 7.211 1.00 91.06 402 ASP A C 1
ATOM 3102 O O . ASP A 1 402 ? -23.051 -5.941 6.987 1.00 91.06 402 ASP A O 1
ATOM 3106 N N . ARG A 1 403 ? -24.272 -7.324 8.273 1.00 92.75 403 ARG A N 1
ATOM 3107 C CA . ARG A 1 403 ? -23.236 -7.584 9.272 1.00 92.75 403 ARG A CA 1
ATOM 3108 C C . ARG A 1 403 ? -21.980 -8.240 8.693 1.00 92.75 403 ARG A C 1
ATOM 3110 O O . ARG A 1 403 ? -20.889 -7.996 9.207 1.00 92.75 403 ARG A O 1
ATOM 3117 N N . ALA A 1 404 ? -22.115 -9.101 7.686 1.00 94.75 404 ALA A N 1
ATOM 3118 C CA . ALA A 1 404 ? -20.975 -9.795 7.099 1.00 94.75 404 ALA A CA 1
ATOM 3119 C C . ALA A 1 404 ? -20.131 -8.831 6.255 1.00 94.75 404 ALA A C 1
ATOM 3121 O O . ALA A 1 404 ? -18.909 -8.813 6.412 1.00 94.75 404 ALA A O 1
ATOM 3122 N N . ALA A 1 405 ? -20.777 -7.985 5.448 1.00 95.00 405 ALA A N 1
ATOM 3123 C CA . ALA A 1 405 ? -20.132 -6.936 4.665 1.00 95.00 405 ALA A CA 1
ATOM 3124 C C . ALA A 1 405 ? -19.410 -5.918 5.562 1.00 95.00 405 ALA A C 1
ATOM 3126 O O . ALA A 1 405 ? -18.228 -5.647 5.352 1.00 95.00 405 ALA A O 1
ATOM 3127 N N . ALA A 1 406 ? -20.071 -5.430 6.619 1.00 94.75 406 ALA A N 1
ATOM 3128 C CA . ALA A 1 406 ? -19.471 -4.509 7.586 1.00 94.75 406 ALA A CA 1
ATOM 3129 C C . ALA A 1 406 ? -18.217 -5.095 8.258 1.00 94.75 406 ALA A C 1
ATOM 3131 O O . ALA A 1 406 ? -17.183 -4.432 8.356 1.00 94.75 406 ALA A O 1
ATOM 3132 N N . LEU A 1 407 ? -18.280 -6.362 8.685 1.00 94.62 407 LEU A N 1
ATOM 3133 C CA . LEU A 1 407 ? -17.140 -7.036 9.305 1.00 94.62 407 LEU A CA 1
ATOM 3134 C C . LEU A 1 407 ? -15.989 -7.262 8.315 1.00 94.62 407 LEU A C 1
ATOM 3136 O O . LEU A 1 407 ? -14.829 -7.107 8.690 1.00 94.62 407 LEU A O 1
ATOM 3140 N N . ALA A 1 408 ? -16.293 -7.639 7.072 1.00 94.81 408 ALA A N 1
ATOM 3141 C CA . ALA A 1 408 ? -15.283 -7.826 6.034 1.00 94.81 408 ALA A CA 1
ATOM 3142 C C . ALA A 1 408 ? -14.556 -6.510 5.715 1.00 94.81 408 ALA A C 1
ATOM 3144 O O . ALA A 1 408 ? -13.326 -6.497 5.638 1.00 94.81 408 ALA A O 1
ATOM 3145 N N . TRP A 1 409 ? -15.299 -5.404 5.613 1.00 95.75 409 TRP A N 1
ATOM 3146 C CA . TRP A 1 409 ? -14.730 -4.075 5.401 1.00 95.75 409 TRP A CA 1
ATOM 3147 C C . TRP A 1 409 ? -13.841 -3.647 6.578 1.00 95.75 409 TRP A C 1
ATOM 3149 O O . TRP A 1 409 ? -12.669 -3.353 6.369 1.00 95.75 409 TRP A O 1
ATOM 3159 N N . LEU A 1 410 ? -14.324 -3.736 7.825 1.00 95.62 410 LEU A N 1
ATOM 3160 C CA . LEU A 1 410 ? -13.540 -3.378 9.021 1.00 95.62 410 LEU A CA 1
ATOM 3161 C C . LEU A 1 410 ? -12.255 -4.204 9.179 1.00 95.62 410 LEU A C 1
ATOM 3163 O O . LEU A 1 410 ? -11.238 -3.683 9.629 1.00 95.62 410 LEU A O 1
ATOM 3167 N N . ARG A 1 411 ? -12.281 -5.490 8.805 1.00 95.19 411 ARG A N 1
ATOM 3168 C CA . ARG A 1 411 ? -11.079 -6.341 8.797 1.00 95.19 411 ARG A CA 1
ATOM 3169 C C . ARG A 1 411 ? -10.074 -5.912 7.741 1.00 95.19 411 ARG A C 1
ATOM 3171 O O . ARG A 1 411 ? -8.882 -5.923 8.024 1.00 95.19 411 ARG A O 1
ATOM 3178 N N . THR A 1 412 ? -10.564 -5.556 6.558 1.00 95.06 412 THR A N 1
ATOM 3179 C CA . THR A 1 412 ? -9.730 -5.106 5.438 1.00 95.06 412 THR A CA 1
ATOM 3180 C C . THR A 1 412 ? -9.099 -3.749 5.749 1.00 95.06 412 THR A C 1
ATOM 3182 O O . THR A 1 412 ? -7.906 -3.572 5.553 1.00 95.06 412 THR A O 1
ATOM 3185 N N . GLU A 1 413 ? -9.867 -2.820 6.323 1.00 96.00 413 GLU A N 1
ATOM 3186 C CA . GLU A 1 413 ? -9.413 -1.459 6.643 1.00 96.00 413 GLU A CA 1
ATOM 3187 C C . GLU A 1 413 ? -8.774 -1.314 8.021 1.00 96.00 413 GLU A C 1
ATOM 3189 O O . GLU A 1 413 ? -8.481 -0.201 8.454 1.00 96.00 413 GLU A O 1
ATOM 3194 N N . ARG A 1 414 ? -8.561 -2.415 8.743 1.00 95.06 414 ARG A N 1
ATOM 3195 C CA . ARG A 1 414 ? -8.064 -2.393 10.121 1.00 95.06 414 ARG A CA 1
ATOM 3196 C C . ARG A 1 414 ? -6.804 -1.539 10.266 1.00 95.06 414 ARG A C 1
ATOM 3198 O O . ARG A 1 414 ? -6.761 -0.655 11.121 1.00 95.06 414 ARG A O 1
ATOM 3205 N N . ASP A 1 415 ? -5.791 -1.808 9.451 1.00 95.19 415 ASP A N 1
ATOM 3206 C CA . ASP A 1 415 ? -4.495 -1.133 9.562 1.00 95.19 415 ASP A CA 1
ATOM 3207 C C . ASP A 1 415 ? -4.590 0.333 9.118 1.00 95.19 415 ASP A C 1
ATOM 3209 O O . ASP A 1 415 ? -3.973 1.209 9.727 1.00 95.19 415 ASP A O 1
ATOM 3213 N N . ASN A 1 416 ? -5.452 0.627 8.142 1.00 96.75 416 ASN A N 1
ATOM 3214 C CA . ASN A 1 416 ? -5.752 1.987 7.706 1.00 96.75 416 ASN A CA 1
ATOM 3215 C C . ASN A 1 416 ? -6.458 2.806 8.793 1.00 96.75 416 ASN A C 1
ATOM 3217 O O . ASN A 1 416 ? -6.053 3.935 9.072 1.00 96.75 416 ASN A O 1
ATOM 3221 N N . LEU A 1 417 ? -7.471 2.236 9.452 1.00 96.38 417 LEU A N 1
ATOM 3222 C CA . LEU A 1 417 ? -8.205 2.868 10.550 1.00 96.38 417 LEU A CA 1
ATOM 3223 C C . LEU A 1 417 ? -7.290 3.139 11.748 1.00 96.38 417 LEU A C 1
ATOM 3225 O O . LEU A 1 417 ? -7.331 4.229 12.319 1.00 96.38 417 LEU A O 1
ATOM 3229 N N . LEU A 1 418 ? -6.424 2.184 12.101 1.00 95.31 418 LEU A N 1
ATOM 3230 C CA . LEU A 1 418 ? -5.440 2.362 13.172 1.00 95.31 418 LEU A CA 1
ATOM 3231 C C . LEU A 1 418 ? -4.428 3.469 12.841 1.00 95.31 418 LEU A C 1
ATOM 3233 O O . LEU A 1 418 ? -4.165 4.320 13.692 1.00 95.31 418 LEU A O 1
ATOM 3237 N N . ALA A 1 419 ? -3.915 3.510 11.609 1.00 95.62 419 ALA A N 1
ATOM 3238 C CA . ALA A 1 419 ? -3.012 4.569 11.158 1.00 95.62 419 ALA A CA 1
ATOM 3239 C C . ALA A 1 419 ? -3.697 5.952 11.129 1.00 95.62 419 ALA A C 1
ATOM 3241 O O . ALA A 1 419 ? -3.088 6.967 11.479 1.00 95.62 419 ALA A O 1
ATOM 3242 N N . CYS A 1 420 ? -4.984 6.002 10.772 1.00 96.19 420 CYS A N 1
ATOM 3243 C CA . CYS A 1 420 ? -5.794 7.219 10.820 1.00 96.19 420 CYS A CA 1
ATOM 3244 C C . CYS A 1 420 ? -6.027 7.711 12.255 1.00 96.19 420 CYS A C 1
ATOM 3246 O O . CYS A 1 420 ? -5.917 8.910 12.500 1.00 96.19 420 CYS A O 1
ATOM 3248 N N . ILE A 1 421 ? -6.299 6.816 13.213 1.00 95.12 421 ILE A N 1
ATOM 3249 C CA . ILE A 1 421 ? -6.437 7.174 14.637 1.00 95.12 421 ILE A CA 1
ATOM 3250 C C . ILE A 1 421 ? -5.133 7.763 15.180 1.00 95.12 421 ILE A C 1
ATOM 3252 O O . ILE A 1 421 ? -5.159 8.764 15.900 1.00 95.12 421 ILE A O 1
ATOM 3256 N N . ASP A 1 422 ? -3.992 7.166 14.834 1.00 93.81 422 ASP A N 1
ATOM 3257 C CA . ASP A 1 422 ? -2.693 7.668 15.282 1.00 93.81 422 ASP A CA 1
ATOM 3258 C C . ASP A 1 422 ? -2.405 9.060 14.699 1.00 93.81 422 ASP A C 1
ATOM 3260 O O . ASP A 1 422 ? -2.135 10.004 15.443 1.00 93.81 422 ASP A O 1
ATOM 3264 N N . THR A 1 423 ? -2.633 9.235 13.393 1.00 92.94 423 THR A N 1
ATOM 3265 C CA . THR A 1 423 ? -2.528 10.538 12.710 1.00 92.94 423 THR A CA 1
ATOM 3266 C C . THR A 1 423 ? -3.442 11.591 13.346 1.00 92.94 423 THR A C 1
ATOM 3268 O O . THR A 1 423 ? -2.999 12.695 13.674 1.00 92.94 423 THR A O 1
ATOM 3271 N N . ALA A 1 424 ? -4.711 11.247 13.582 1.00 93.00 424 ALA A N 1
ATOM 3272 C CA . ALA A 1 424 ? -5.684 12.132 14.213 1.00 93.00 424 ALA A CA 1
ATOM 3273 C C . ALA A 1 424 ? -5.296 12.482 15.656 1.00 93.00 424 ALA A C 1
ATOM 3275 O O . ALA A 1 424 ? -5.562 13.594 16.098 1.00 93.00 424 ALA A O 1
ATOM 3276 N N . THR A 1 425 ? -4.618 11.595 16.390 1.00 89.62 425 THR A N 1
ATOM 3277 C CA . THR A 1 425 ? -4.197 11.888 17.769 1.00 89.62 425 THR A CA 1
ATOM 3278 C C . THR A 1 425 ? -3.229 13.073 17.829 1.00 89.62 425 THR A C 1
ATOM 3280 O O . THR A 1 425 ? -3.278 13.855 18.776 1.00 89.62 425 THR A O 1
ATOM 3283 N N . HIS A 1 426 ? -2.378 13.232 16.814 1.00 85.44 426 HIS A N 1
ATOM 3284 C CA . HIS A 1 426 ? -1.392 14.311 16.756 1.00 85.44 426 HIS A CA 1
ATOM 3285 C C . HIS A 1 426 ? -1.933 15.621 16.171 1.00 85.44 426 HIS A C 1
ATOM 3287 O O . HIS A 1 426 ? -1.401 16.682 16.484 1.00 85.44 426 HIS A O 1
ATOM 3293 N N . GLN A 1 427 ? -2.965 15.560 15.323 1.00 85.44 427 GLN A N 1
ATOM 3294 C CA . GLN A 1 427 ? -3.426 16.717 14.539 1.00 85.44 427 GLN A CA 1
ATOM 3295 C C . GLN A 1 427 ? -4.843 17.182 14.902 1.00 85.44 427 GLN A C 1
ATOM 3297 O O . GLN A 1 427 ? -5.148 18.367 14.812 1.00 85.44 427 GLN A O 1
ATOM 3302 N N . GLN A 1 428 ? -5.722 16.254 15.289 1.00 87.06 428 GLN A N 1
ATOM 3303 C CA . GLN A 1 428 ? -7.159 16.465 15.481 1.00 87.06 428 GLN A CA 1
ATOM 3304 C C . GLN A 1 428 ? -7.675 15.576 16.620 1.00 87.06 428 GLN A C 1
ATOM 3306 O O . GLN A 1 428 ? -8.427 14.621 16.413 1.00 87.06 428 GLN A O 1
ATOM 3311 N N . ALA A 1 429 ? -7.250 15.887 17.843 1.00 87.06 429 ALA A N 1
ATOM 3312 C CA . ALA A 1 429 ? -7.498 15.059 19.019 1.00 87.06 429 ALA A CA 1
ATOM 3313 C C . ALA A 1 429 ? -8.979 14.638 19.215 1.00 87.06 429 ALA A C 1
ATOM 3315 O O . ALA A 1 429 ? -9.209 13.460 19.500 1.00 87.06 429 ALA A O 1
ATOM 3316 N N . PRO A 1 430 ? -9.997 15.503 18.988 1.00 88.50 430 PRO A N 1
ATOM 3317 C CA . PRO A 1 430 ? -11.400 15.077 19.025 1.00 88.50 430 PRO A CA 1
ATOM 3318 C C . PRO A 1 430 ? -11.728 13.977 18.004 1.00 88.50 430 PRO A C 1
ATOM 3320 O O . PRO A 1 430 ? -12.415 13.008 18.316 1.00 88.50 430 PRO A O 1
ATOM 3323 N N . ARG A 1 431 ? -11.175 14.046 16.792 1.00 89.62 431 ARG A N 1
ATOM 3324 C CA . ARG A 1 431 ? -11.451 13.068 15.731 1.00 89.62 431 ARG A CA 1
ATOM 3325 C C . ARG A 1 431 ? -10.890 11.686 16.043 1.00 89.62 431 ARG A C 1
ATOM 3327 O O . ARG A 1 431 ? -11.519 10.683 15.715 1.00 89.62 431 ARG A O 1
ATOM 3334 N N . ALA A 1 432 ? -9.761 11.621 16.749 1.00 92.50 432 ALA A N 1
ATOM 3335 C CA . ALA A 1 432 ? -9.212 10.358 17.241 1.00 92.50 432 ALA A CA 1
ATOM 3336 C C . ALA A 1 432 ? -10.173 9.649 18.214 1.00 92.50 432 ALA A C 1
ATOM 3338 O O . ALA A 1 432 ? -10.321 8.427 18.145 1.00 92.50 432 ALA A O 1
ATOM 3339 N N . VAL A 1 433 ? -10.867 10.403 19.079 1.00 93.44 433 VAL A N 1
ATOM 3340 C CA . VAL A 1 433 ? -11.891 9.867 19.996 1.00 93.44 433 VAL A CA 1
ATOM 3341 C C . VAL A 1 433 ? -13.054 9.272 19.201 1.00 93.44 433 VAL A C 1
ATOM 3343 O O . VAL A 1 433 ? -13.442 8.127 19.439 1.00 93.44 433 VAL A O 1
ATOM 3346 N N . HIS A 1 434 ? -13.557 10.006 18.206 1.00 90.31 434 HIS A N 1
ATOM 3347 C CA . HIS A 1 434 ? -14.689 9.578 17.382 1.00 90.31 434 HIS A CA 1
ATOM 3348 C C . HIS A 1 434 ? -14.355 8.355 16.516 1.00 90.31 434 HIS A C 1
ATOM 3350 O O . HIS A 1 434 ? -15.136 7.407 16.477 1.00 90.31 434 HIS A O 1
ATOM 3356 N N . LEU A 1 435 ? -13.183 8.328 15.874 1.00 92.94 435 LEU A N 1
ATOM 3357 C CA . LEU A 1 435 ? -12.705 7.167 15.114 1.00 92.94 435 LEU A CA 1
ATOM 3358 C C . LEU A 1 435 ? -12.530 5.934 16.007 1.00 92.94 435 LEU A C 1
ATOM 3360 O O . LEU A 1 435 ? -12.941 4.838 15.634 1.00 92.94 435 LEU A O 1
ATOM 3364 N N . THR A 1 436 ? -11.972 6.110 17.210 1.00 94.88 436 THR A N 1
ATOM 3365 C CA . THR A 1 436 ? -11.817 5.014 18.181 1.00 94.88 436 THR A CA 1
ATOM 3366 C C . THR A 1 436 ? -13.177 4.460 18.611 1.00 94.88 436 THR A C 1
ATOM 3368 O O . THR A 1 436 ? -13.352 3.243 18.691 1.00 94.88 436 THR A O 1
ATOM 3371 N N . ALA A 1 437 ? -14.160 5.331 18.851 1.00 91.81 437 ALA A N 1
ATOM 3372 C CA . ALA A 1 437 ? -15.528 4.913 19.134 1.00 91.81 437 ALA A CA 1
ATOM 3373 C C . ALA A 1 437 ? -16.142 4.165 17.938 1.00 91.81 437 ALA A C 1
ATOM 3375 O O . ALA A 1 437 ? -16.715 3.093 18.125 1.00 91.81 437 ALA A O 1
ATOM 3376 N N . ALA A 1 438 ? -15.951 4.662 16.712 1.00 91.31 438 ALA A N 1
ATOM 3377 C CA . ALA A 1 438 ? -16.496 4.082 15.484 1.00 91.31 438 ALA A CA 1
ATOM 3378 C C . ALA A 1 438 ? -15.976 2.670 15.157 1.00 91.31 438 ALA A C 1
ATOM 3380 O O . ALA A 1 438 ? -16.581 1.985 14.344 1.00 91.31 438 ALA A O 1
ATOM 3381 N N . ILE A 1 439 ? -14.893 2.203 15.788 1.00 93.12 439 ILE A N 1
ATOM 3382 C CA . ILE A 1 439 ? -14.386 0.831 15.612 1.00 93.12 439 ILE A CA 1
ATOM 3383 C C . ILE A 1 439 ? -14.534 -0.039 16.871 1.00 93.12 439 ILE A C 1
ATOM 3385 O O . ILE A 1 439 ? -14.034 -1.165 16.904 1.00 93.12 439 ILE A O 1
ATOM 3389 N N . ALA A 1 440 ? -15.205 0.433 17.930 1.00 92.62 440 ALA A N 1
ATOM 3390 C CA . ALA A 1 440 ? -15.182 -0.277 19.214 1.00 92.62 440 ALA A CA 1
ATOM 3391 C C . ALA A 1 440 ? -15.871 -1.654 19.169 1.00 92.62 440 ALA A C 1
ATOM 3393 O O . ALA A 1 440 ? -15.361 -2.607 19.764 1.00 92.62 440 ALA A O 1
ATOM 3394 N N . ALA A 1 441 ? -16.994 -1.814 18.448 1.00 91.19 441 ALA A N 1
ATOM 3395 C CA . ALA A 1 441 ? -17.653 -3.121 18.355 1.00 91.19 441 ALA A CA 1
ATOM 3396 C C . ALA A 1 441 ? -16.767 -4.146 17.632 1.00 91.19 441 ALA A C 1
ATOM 3398 O O . ALA A 1 441 ? -16.712 -5.313 18.030 1.00 91.19 441 ALA A O 1
ATOM 3399 N N . PHE A 1 442 ? -16.024 -3.691 16.621 1.00 93.44 442 PHE A N 1
ATOM 3400 C CA . PHE A 1 442 ? -15.020 -4.492 15.932 1.00 93.44 442 PHE A CA 1
ATOM 3401 C C . PHE A 1 442 ? -13.876 -4.904 16.860 1.00 93.44 442 PHE A C 1
ATOM 3403 O O . PHE A 1 442 ? -13.573 -6.092 16.965 1.00 93.44 442 PHE A O 1
ATOM 3410 N N . LEU A 1 443 ? -13.293 -3.951 17.595 1.00 91.62 443 LEU A N 1
ATOM 3411 C CA . LEU A 1 443 ? -12.197 -4.214 18.531 1.00 91.62 443 LEU A CA 1
ATOM 3412 C C . LEU A 1 443 ? -12.584 -5.206 19.637 1.00 91.62 443 LEU A C 1
ATOM 3414 O O . LEU A 1 443 ? -11.772 -6.052 20.021 1.00 91.62 443 LEU A O 1
ATOM 3418 N N . LEU A 1 444 ? -13.823 -5.141 20.131 1.00 89.81 444 LEU A N 1
ATOM 3419 C CA . LEU A 1 444 ? -14.345 -6.095 21.112 1.00 89.81 444 LEU A CA 1
ATOM 3420 C C . LEU A 1 444 ? -14.478 -7.508 20.534 1.00 89.81 444 LEU A C 1
ATOM 3422 O O . LEU A 1 444 ? -14.192 -8.484 21.229 1.00 89.81 444 LEU A O 1
ATOM 3426 N N . GLN A 1 445 ? -14.912 -7.621 19.279 1.00 88.19 445 GLN A N 1
ATOM 3427 C CA . GLN A 1 445 ? -15.154 -8.908 18.635 1.00 88.19 445 GLN A CA 1
ATOM 3428 C C . GLN A 1 445 ? -13.861 -9.598 18.182 1.00 88.19 445 GLN A C 1
ATOM 3430 O O . GLN A 1 445 ? -13.707 -10.798 18.406 1.00 88.19 445 GLN A O 1
ATOM 3435 N N . ASP A 1 446 ? -12.950 -8.852 17.557 1.00 86.44 446 ASP A N 1
ATOM 3436 C CA . ASP A 1 446 ? -11.796 -9.410 16.847 1.00 86.44 446 ASP A CA 1
ATOM 3437 C C . ASP A 1 446 ? -10.464 -9.220 17.597 1.00 86.44 446 ASP A C 1
ATOM 3439 O O . ASP A 1 446 ? -9.492 -9.923 17.313 1.00 86.44 446 ASP A O 1
ATOM 3443 N N . GLY A 1 447 ? -10.400 -8.316 18.582 1.00 80.81 447 GLY A N 1
ATOM 3444 C CA . GLY A 1 447 ? -9.181 -8.059 19.353 1.00 80.81 447 GLY A CA 1
ATOM 3445 C C . GLY A 1 447 ? -8.002 -7.551 18.496 1.00 80.81 447 GLY A C 1
ATOM 3446 O O . GLY A 1 447 ? -8.196 -7.123 17.355 1.00 80.81 447 GLY A O 1
ATOM 3447 N N . PRO A 1 448 ? -6.756 -7.556 19.013 1.00 88.50 448 PRO A N 1
ATOM 3448 C CA . PRO A 1 448 ? -6.353 -8.000 20.337 1.00 88.50 448 PRO A CA 1
ATOM 3449 C C . PRO A 1 448 ? -6.767 -6.981 21.406 1.00 88.50 448 PRO A C 1
ATOM 3451 O O . PRO A 1 448 ? -6.506 -5.782 21.304 1.00 88.50 448 PRO A O 1
ATOM 3454 N N . TRP A 1 449 ? -7.400 -7.476 22.468 1.00 89.31 449 TRP A N 1
ATOM 3455 C CA . TRP A 1 449 ? -7.961 -6.658 23.547 1.00 89.31 449 TRP A CA 1
ATOM 3456 C C . TRP A 1 449 ? -6.958 -5.745 24.275 1.00 89.31 449 TRP A C 1
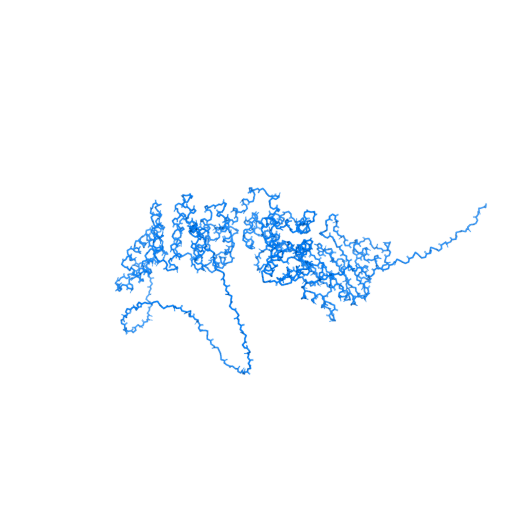ATOM 3458 O O . TRP A 1 449 ? -7.365 -4.652 24.658 1.00 89.31 449 TRP A O 1
ATOM 3468 N N . PRO A 1 450 ? -5.660 -6.090 24.432 1.00 91.44 450 PRO A N 1
ATOM 3469 C CA . PRO A 1 450 ? -4.680 -5.148 24.974 1.00 91.44 450 PRO A CA 1
ATOM 3470 C C . PRO A 1 450 ? -4.545 -3.868 24.140 1.00 91.44 450 PRO A C 1
ATOM 3472 O O . PRO A 1 450 ? -4.554 -2.776 24.702 1.00 91.44 450 PRO A O 1
ATOM 3475 N N . GLN A 1 451 ? -4.494 -3.988 22.808 1.00 90.75 451 GLN A N 1
ATOM 3476 C CA . GLN A 1 451 ? -4.424 -2.831 21.910 1.00 90.75 451 GLN A CA 1
ATOM 3477 C C . GLN A 1 451 ? -5.709 -2.001 22.000 1.00 90.75 451 GLN A C 1
ATOM 3479 O O . GLN A 1 451 ? -5.643 -0.781 22.132 1.00 90.75 451 GLN A O 1
ATOM 3484 N N . ALA A 1 452 ? -6.871 -2.661 22.005 1.00 93.31 452 ALA A N 1
ATOM 3485 C CA . ALA A 1 452 ? -8.161 -1.994 22.177 1.00 93.31 452 ALA A CA 1
ATOM 3486 C C . ALA A 1 452 ? -8.243 -1.225 23.506 1.00 93.31 452 ALA A C 1
ATOM 3488 O O . ALA A 1 452 ? -8.691 -0.080 23.537 1.00 93.31 452 ALA A O 1
ATOM 3489 N N . ALA A 1 453 ? -7.755 -1.817 24.601 1.00 94.88 453 ALA A N 1
ATOM 3490 C CA . ALA A 1 453 ? -7.713 -1.162 25.902 1.00 94.88 453 ALA A CA 1
ATOM 3491 C C . ALA A 1 453 ? -6.828 0.094 25.877 1.00 94.88 453 ALA A C 1
ATOM 3493 O O . ALA A 1 453 ? -7.233 1.133 26.392 1.00 94.88 453 ALA A O 1
ATOM 3494 N N . THR A 1 454 ? -5.650 0.026 25.249 1.00 95.06 454 THR A N 1
ATOM 3495 C CA . THR A 1 454 ? -4.771 1.193 25.086 1.00 95.06 454 THR A CA 1
ATOM 3496 C C . THR A 1 454 ? -5.433 2.294 24.257 1.00 95.06 454 THR A C 1
ATOM 3498 O O . THR A 1 454 ? -5.342 3.462 24.633 1.00 95.06 454 THR A O 1
ATOM 3501 N N . LEU A 1 455 ? -6.127 1.944 23.169 1.00 94.75 455 LEU A N 1
ATOM 3502 C CA . LEU A 1 455 ? -6.837 2.912 22.327 1.00 94.75 455 LEU A CA 1
ATOM 3503 C C . LEU A 1 455 ? -7.965 3.612 23.093 1.00 94.75 455 LEU A C 1
ATOM 3505 O O . LEU A 1 455 ? -7.992 4.839 23.137 1.00 94.75 455 LEU A O 1
ATOM 3509 N N . HIS A 1 456 ? -8.846 2.864 23.764 1.00 96.31 456 HIS A N 1
ATOM 3510 C CA . HIS A 1 456 ? -9.936 3.463 24.542 1.00 96.31 456 HIS A CA 1
ATOM 3511 C C . HIS A 1 456 ? -9.434 4.261 25.751 1.00 96.31 456 HIS A C 1
ATOM 3513 O O . HIS A 1 456 ? -10.006 5.296 26.077 1.00 96.31 456 HIS A O 1
ATOM 3519 N N . GLN A 1 457 ? -8.338 3.838 26.390 1.00 96.69 457 GLN A N 1
ATOM 3520 C CA . GLN A 1 457 ? -7.716 4.609 27.467 1.00 96.69 457 GLN A CA 1
ATOM 3521 C C . GLN A 1 457 ? -7.155 5.945 26.961 1.00 96.69 457 GLN A C 1
ATOM 3523 O O . GLN A 1 457 ? -7.375 6.972 27.603 1.00 96.69 457 GLN A O 1
ATOM 3528 N N . ARG A 1 458 ? -6.465 5.950 25.809 1.00 95.56 458 ARG A N 1
ATOM 3529 C CA . ARG A 1 458 ? -6.013 7.188 25.150 1.00 95.56 458 ARG A CA 1
ATOM 3530 C C . ARG A 1 458 ? -7.208 8.069 24.791 1.00 95.56 458 ARG A C 1
ATOM 3532 O O . ARG A 1 458 ? -7.200 9.240 25.144 1.00 95.56 458 ARG A O 1
ATOM 3539 N N . ALA A 1 459 ? -8.250 7.503 24.182 1.00 96.00 459 ALA A N 1
ATOM 3540 C CA . ALA A 1 459 ? -9.455 8.240 23.810 1.00 96.00 459 ALA A CA 1
ATOM 3541 C C . ALA A 1 459 ? -10.151 8.882 25.024 1.00 96.00 459 ALA A C 1
ATOM 3543 O O . ALA A 1 459 ? -10.497 10.056 24.963 1.00 96.00 459 ALA A O 1
ATOM 3544 N N . ALA A 1 460 ? -10.289 8.162 26.143 1.00 96.69 460 ALA A N 1
ATOM 3545 C CA . ALA A 1 460 ? -10.871 8.705 27.371 1.00 96.69 460 ALA A CA 1
ATOM 3546 C C . ALA A 1 460 ? -10.036 9.865 27.939 1.00 96.69 460 ALA A C 1
ATOM 3548 O O . ALA A 1 460 ? -10.587 10.905 28.287 1.00 96.69 460 ALA A O 1
ATOM 3549 N N . ALA A 1 461 ? -8.707 9.720 27.983 1.00 95.69 461 ALA A N 1
ATOM 3550 C CA . ALA A 1 461 ? -7.816 10.787 28.438 1.00 95.69 461 ALA A CA 1
ATOM 3551 C C . ALA A 1 461 ? -7.862 12.013 27.510 1.00 95.69 461 ALA A C 1
ATOM 3553 O O . ALA A 1 461 ? -7.902 13.147 27.977 1.00 95.69 461 ALA A O 1
ATOM 3554 N N . THR A 1 462 ? -7.885 11.799 26.195 1.00 94.50 462 THR A N 1
ATOM 3555 C CA . THR A 1 462 ? -8.003 12.874 25.206 1.00 94.50 462 THR A CA 1
ATOM 3556 C C . THR A 1 462 ? -9.339 13.606 25.318 1.00 94.50 462 THR A C 1
ATOM 3558 O O . THR A 1 462 ? -9.354 14.835 25.317 1.00 94.50 462 THR A O 1
ATOM 3561 N N . ALA A 1 463 ? -10.449 12.878 25.448 1.00 94.38 463 ALA A N 1
ATOM 3562 C CA . ALA A 1 463 ? -11.772 13.469 25.621 1.00 94.38 463 ALA A CA 1
ATOM 3563 C C . ALA A 1 463 ? -11.857 14.286 26.920 1.00 94.38 463 ALA A C 1
ATOM 3565 O O . ALA A 1 463 ? -12.333 15.420 26.896 1.00 94.38 463 ALA A O 1
ATOM 3566 N N . HIS A 1 464 ? -11.284 13.767 28.011 1.00 95.00 464 HIS A N 1
ATOM 3567 C CA . HIS A 1 464 ? -11.173 14.478 29.282 1.00 95.00 464 HIS A CA 1
ATOM 3568 C C . HIS A 1 464 ? -10.432 15.816 29.138 1.00 95.00 464 HIS A C 1
ATOM 3570 O O . HIS A 1 464 ? -10.961 16.862 29.508 1.00 95.00 464 HIS A O 1
ATOM 3576 N N . HIS A 1 465 ? -9.233 15.811 28.541 1.00 93.44 465 HIS A N 1
ATOM 3577 C CA . HIS A 1 465 ? -8.450 17.037 28.338 1.00 93.44 465 HIS A CA 1
ATOM 3578 C C . HIS A 1 465 ? -9.161 18.069 27.448 1.00 93.44 465 HIS A C 1
ATOM 3580 O O . HIS A 1 465 ? -8.962 19.268 27.625 1.00 93.44 465 HIS A O 1
ATOM 3586 N N . ASN A 1 466 ? -10.001 17.614 26.514 1.00 89.62 466 ASN A N 1
ATOM 3587 C CA . ASN A 1 466 ? -10.770 18.476 25.616 1.00 89.62 466 ASN A CA 1
ATOM 3588 C C . ASN A 1 466 ? -12.140 18.894 26.183 1.00 89.62 466 ASN A C 1
ATOM 3590 O O . ASN A 1 466 ? -12.888 19.578 25.488 1.00 89.62 466 ASN A O 1
ATOM 3594 N N . ASN A 1 467 ? -12.478 18.513 27.421 1.00 92.19 467 ASN A N 1
ATOM 3595 C CA . ASN A 1 467 ? -13.799 18.717 28.032 1.00 92.19 467 ASN A CA 1
ATOM 3596 C C . ASN A 1 467 ? -14.964 18.091 27.234 1.00 92.19 467 ASN A C 1
ATOM 3598 O O . ASN A 1 467 ? -16.111 18.522 27.351 1.00 92.19 467 ASN A O 1
ATOM 3602 N N . ASP A 1 468 ? -14.689 17.048 26.448 1.00 92.50 468 ASP A N 1
ATOM 3603 C CA . ASP A 1 468 ? -15.709 16.235 25.786 1.00 92.50 468 ASP A CA 1
ATOM 3604 C C . ASP A 1 468 ? -16.191 15.137 26.743 1.00 92.50 468 ASP A C 1
ATOM 3606 O O . ASP A 1 468 ? -15.724 13.995 26.736 1.00 92.50 468 ASP A O 1
ATOM 3610 N N . GLN A 1 469 ? -17.141 15.499 27.605 1.00 94.19 469 GLN A N 1
ATOM 3611 C CA . GLN A 1 469 ? -17.676 14.590 28.619 1.00 94.19 469 GLN A CA 1
ATOM 3612 C C . GLN A 1 469 ? -18.399 13.378 28.009 1.00 94.19 469 GLN A C 1
ATOM 3614 O O . GLN A 1 469 ? -18.383 12.292 28.593 1.00 94.19 469 GLN A O 1
ATOM 3619 N N . LEU A 1 470 ? -19.037 13.542 26.842 1.00 92.44 470 LEU A N 1
ATOM 3620 C CA . LEU A 1 470 ? -19.749 12.449 26.177 1.00 92.44 470 LEU A CA 1
ATOM 3621 C C . LEU A 1 470 ? -18.762 11.454 25.555 1.00 92.44 470 LEU A C 1
ATOM 3623 O O . LEU A 1 470 ? -18.953 10.237 25.682 1.00 92.44 470 LEU A O 1
ATOM 3627 N N . GLY A 1 471 ? -17.702 11.962 24.924 1.00 92.38 471 GLY A N 1
ATOM 3628 C CA . GLY A 1 471 ? -16.582 11.167 24.435 1.00 92.38 471 GLY A CA 1
ATOM 3629 C C . GLY A 1 471 ? -15.866 10.426 25.563 1.00 92.38 471 GLY A C 1
ATOM 3630 O O . GLY A 1 471 ? -15.611 9.228 25.427 1.00 92.38 471 GLY A O 1
ATOM 3631 N N . GLU A 1 472 ? -15.624 11.081 26.707 1.00 96.25 472 GLU A N 1
ATOM 3632 C CA . GLU A 1 472 ? -15.009 10.450 27.885 1.00 96.25 472 GLU A CA 1
ATOM 3633 C C . GLU A 1 472 ? -15.881 9.298 28.401 1.00 96.25 472 GLU A C 1
ATOM 3635 O O . GLU A 1 472 ? -15.397 8.172 28.540 1.00 96.25 472 GLU A O 1
ATOM 3640 N N . ALA A 1 473 ? -17.178 9.539 28.615 1.00 96.31 473 ALA A N 1
ATOM 3641 C CA . ALA A 1 473 ? -18.110 8.516 29.087 1.00 96.31 473 ALA A CA 1
ATOM 3642 C C . ALA A 1 473 ? -18.163 7.302 28.144 1.00 96.31 473 ALA A C 1
ATOM 3644 O O . ALA A 1 473 ? -18.126 6.154 28.592 1.00 96.31 473 ALA A O 1
ATOM 3645 N N . THR A 1 474 ? -18.193 7.554 26.833 1.00 94.06 474 THR A N 1
ATOM 3646 C CA . THR A 1 474 ? -18.265 6.506 25.804 1.00 94.06 474 THR A CA 1
ATOM 3647 C C . THR A 1 474 ? -16.972 5.699 25.722 1.00 94.06 474 THR A C 1
ATOM 3649 O O . THR A 1 474 ? -17.017 4.469 25.695 1.00 94.06 474 THR A O 1
ATOM 3652 N N . ALA A 1 475 ? -15.814 6.358 25.769 1.00 95.81 475 ALA A N 1
ATOM 3653 C CA . ALA A 1 475 ? -14.524 5.678 25.785 1.00 95.81 475 ALA A CA 1
ATOM 3654 C C . ALA A 1 475 ? -14.319 4.852 27.068 1.00 95.81 475 ALA A C 1
ATOM 3656 O O . ALA A 1 475 ? -13.803 3.736 26.999 1.00 95.81 475 ALA A O 1
ATOM 3657 N N . LEU A 1 476 ? -14.759 5.351 28.231 1.00 97.75 476 LEU A N 1
ATOM 3658 C CA . LEU A 1 476 ? -14.723 4.604 29.493 1.00 97.75 476 LEU A CA 1
ATOM 3659 C C . LEU A 1 476 ? -15.656 3.387 29.470 1.00 97.75 476 LEU A C 1
ATOM 3661 O O . LEU A 1 476 ? -15.263 2.316 29.934 1.00 97.75 476 LEU A O 1
ATOM 3665 N N . HIS A 1 477 ? -16.856 3.526 28.901 1.00 96.38 477 HIS A N 1
ATOM 3666 C CA . HIS A 1 477 ? -17.788 2.415 28.701 1.00 96.38 477 HIS A CA 1
ATOM 3667 C C . HIS A 1 477 ? -17.176 1.317 27.818 1.00 96.38 477 HIS A C 1
ATOM 3669 O O . HIS A 1 477 ? -17.142 0.150 28.213 1.00 96.38 477 HIS A O 1
ATOM 3675 N N . ASP A 1 478 ? -16.621 1.680 26.659 1.00 95.56 478 ASP A N 1
ATOM 3676 C CA . ASP A 1 478 ? -15.992 0.711 25.757 1.00 95.56 478 ASP A CA 1
ATOM 3677 C C . ASP A 1 478 ? -14.726 0.086 26.379 1.00 95.56 478 ASP A C 1
ATOM 3679 O O . ASP A 1 478 ? -14.533 -1.131 26.290 1.00 95.56 478 ASP A O 1
ATOM 3683 N N . LEU A 1 479 ? -13.915 0.854 27.121 1.00 97.19 479 LEU A N 1
ATOM 3684 C CA . LEU A 1 479 ? -12.793 0.314 27.899 1.00 97.19 479 LEU A CA 1
ATOM 3685 C C . LEU A 1 479 ? -13.263 -0.685 28.968 1.00 97.19 479 LEU A C 1
ATOM 3687 O O . LEU A 1 479 ? -12.643 -1.737 29.138 1.00 97.19 479 LEU A O 1
ATOM 3691 N N . GLY A 1 480 ? -14.362 -0.387 29.666 1.00 96.62 480 GLY A N 1
ATOM 3692 C CA . GLY A 1 480 ? -14.977 -1.281 30.649 1.00 96.62 480 GLY A CA 1
ATOM 3693 C C . GLY A 1 480 ? -15.382 -2.619 30.030 1.00 96.62 480 GLY A C 1
ATOM 3694 O O . GLY A 1 480 ? -15.076 -3.677 30.583 1.00 96.62 480 GLY A O 1
ATOM 3695 N N . ARG A 1 481 ? -15.963 -2.590 28.826 1.00 95.12 481 ARG A N 1
ATOM 3696 C CA . ARG A 1 481 ? -16.322 -3.796 28.058 1.00 95.12 481 ARG A CA 1
ATOM 3697 C C . ARG A 1 481 ? -15.094 -4.608 27.646 1.00 95.12 481 ARG A C 1
ATOM 3699 O O . ARG A 1 481 ? -15.117 -5.835 27.743 1.00 95.12 481 ARG A O 1
ATOM 3706 N N . VAL A 1 482 ? -14.000 -3.951 27.254 1.00 95.00 482 VAL A N 1
ATOM 3707 C CA . VAL A 1 482 ? -12.727 -4.635 26.966 1.00 95.00 482 VAL A CA 1
ATOM 3708 C C . VAL A 1 482 ? -12.166 -5.310 28.226 1.00 95.00 482 VAL A C 1
ATOM 3710 O O . VAL A 1 482 ? -11.755 -6.469 28.167 1.00 95.00 482 VAL A O 1
ATOM 3713 N N . ARG A 1 483 ? -12.185 -4.631 29.384 1.00 94.88 483 ARG A N 1
ATOM 3714 C CA . ARG A 1 483 ? -11.725 -5.202 30.668 1.00 94.88 483 ARG A CA 1
ATOM 3715 C C . ARG A 1 483 ? -12.587 -6.376 31.122 1.00 94.88 483 ARG A C 1
ATOM 3717 O O . ARG A 1 483 ? -12.044 -7.385 31.563 1.00 94.88 483 ARG A O 1
ATOM 3724 N N . TYR A 1 484 ? -13.899 -6.291 30.915 1.00 93.12 484 TYR A N 1
ATOM 3725 C CA . TYR A 1 484 ? -14.822 -7.401 31.132 1.00 93.12 484 TYR A CA 1
ATOM 3726 C C . TYR A 1 484 ? -14.448 -8.635 30.296 1.00 93.12 484 TYR A C 1
ATOM 3728 O O . TYR A 1 484 ? -14.371 -9.736 30.840 1.00 93.12 484 TYR A O 1
ATOM 3736 N N . LEU A 1 485 ? -14.161 -8.469 28.997 1.00 90.62 485 LEU A N 1
ATOM 3737 C CA . LEU A 1 485 ? -13.733 -9.580 28.131 1.00 90.62 485 LEU A CA 1
ATOM 3738 C C . LEU A 1 485 ? -12.373 -10.160 28.543 1.00 90.62 485 LEU A C 1
ATOM 3740 O O . LEU A 1 485 ? -12.146 -11.359 28.396 1.00 90.62 485 LEU A O 1
ATOM 3744 N N . ALA A 1 486 ? -11.496 -9.330 29.107 1.00 89.94 486 ALA A N 1
ATOM 3745 C CA . ALA A 1 486 ? -10.224 -9.749 29.686 1.00 89.94 486 ALA A CA 1
ATOM 3746 C C . ALA A 1 486 ? -10.350 -10.369 31.098 1.00 89.94 486 ALA A C 1
ATOM 3748 O O . ALA A 1 486 ? -9.327 -10.670 31.710 1.00 89.94 486 ALA A O 1
ATOM 3749 N N . ALA A 1 487 ? -11.573 -10.564 31.610 1.00 91.44 487 ALA A N 1
ATOM 3750 C CA . ALA A 1 487 ? -11.882 -11.055 32.958 1.00 91.44 487 ALA A CA 1
ATOM 3751 C C . ALA A 1 487 ? -11.347 -10.178 34.114 1.00 91.44 487 ALA A C 1
ATOM 3753 O O . ALA A 1 487 ? -11.256 -10.631 35.255 1.00 91.44 487 ALA A O 1
ATOM 3754 N N . ASP A 1 488 ? -11.044 -8.908 33.840 1.00 93.81 488 ASP A N 1
ATOM 3755 C CA . ASP A 1 488 ? -10.676 -7.896 34.834 1.00 93.81 488 ASP A CA 1
ATOM 3756 C C . ASP A 1 488 ? -11.941 -7.164 35.315 1.00 93.81 488 ASP A C 1
ATOM 3758 O O . ASP A 1 488 ? -12.226 -6.015 34.959 1.00 93.81 488 ASP A O 1
ATOM 3762 N N . TYR A 1 489 ? -12.771 -7.893 36.068 1.00 94.25 489 TYR A N 1
ATOM 3763 C CA . TYR A 1 489 ? -14.100 -7.433 36.488 1.00 94.25 489 TYR A CA 1
ATOM 3764 C C . TYR A 1 489 ? -14.053 -6.248 37.459 1.00 94.25 489 TYR A C 1
ATOM 3766 O O . TYR A 1 489 ? -14.972 -5.427 37.475 1.00 94.25 489 TYR A O 1
ATOM 3774 N N . GLU A 1 490 ? -12.986 -6.128 38.249 1.00 94.69 490 GLU A N 1
ATOM 3775 C CA . GLU A 1 490 ? -12.809 -5.021 39.189 1.00 94.69 490 GLU A CA 1
ATOM 3776 C C . GLU A 1 490 ? -12.613 -3.699 38.438 1.00 94.69 490 GLU A C 1
ATOM 3778 O O . GLU A 1 490 ? -13.321 -2.720 38.692 1.00 94.69 490 GLU A O 1
ATOM 3783 N N . GLN A 1 491 ? -11.705 -3.676 37.457 1.00 95.69 491 GLN A N 1
ATOM 3784 C CA . GLN A 1 491 ? -11.502 -2.492 36.627 1.00 95.69 491 GLN A CA 1
ATOM 3785 C C . GLN A 1 491 ? -12.716 -2.208 35.745 1.00 95.69 491 GLN A C 1
ATOM 3787 O O . GLN A 1 491 ? -13.103 -1.049 35.611 1.00 95.69 491 GLN A O 1
ATOM 3792 N N . ALA A 1 492 ? -13.353 -3.242 35.183 1.00 96.81 492 ALA 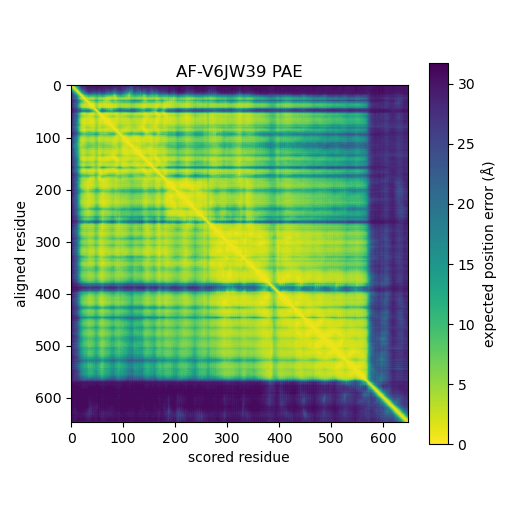A N 1
ATOM 3793 C CA . ALA A 1 492 ? -14.579 -3.075 34.403 1.00 96.81 492 ALA A CA 1
ATOM 3794 C C . ALA A 1 492 ? -15.685 -2.378 35.215 1.00 96.81 492 ALA A C 1
ATOM 3796 O O . ALA A 1 492 ? -16.323 -1.456 34.712 1.00 96.81 492 ALA A O 1
ATOM 3797 N N . THR A 1 493 ? -15.856 -2.761 36.485 1.00 96.88 493 THR A N 1
ATOM 3798 C CA . THR A 1 493 ? -16.818 -2.137 37.407 1.00 96.88 493 THR A CA 1
ATOM 3799 C C . THR A 1 493 ? -16.509 -0.655 37.610 1.00 96.88 493 THR A C 1
ATOM 3801 O O . THR A 1 493 ? -17.365 0.188 37.348 1.00 96.88 493 THR A O 1
ATOM 3804 N N . ARG A 1 494 ? -15.267 -0.320 37.991 1.00 97.62 494 ARG A N 1
ATOM 3805 C CA . ARG A 1 494 ? -14.850 1.073 38.239 1.00 97.62 494 ARG A CA 1
ATOM 3806 C C . ARG A 1 494 ? -15.024 1.965 37.012 1.00 97.62 494 ARG A C 1
ATOM 3808 O O . ARG A 1 494 ? -15.455 3.111 37.120 1.00 97.62 494 ARG A O 1
ATOM 3815 N N . LEU A 1 495 ? -14.675 1.449 35.836 1.00 98.12 495 LEU A N 1
ATOM 3816 C CA . LEU A 1 495 ? -14.825 2.171 34.573 1.00 98.12 495 LEU A CA 1
ATOM 3817 C C . LEU A 1 495 ? -16.295 2.416 34.239 1.00 98.12 495 LEU A C 1
ATOM 3819 O O . LEU A 1 495 ? -16.653 3.519 33.826 1.00 98.12 495 LEU A O 1
ATOM 3823 N N . GLN A 1 496 ? -17.148 1.415 34.453 1.00 97.56 496 GLN A N 1
ATOM 3824 C CA . GLN A 1 496 ? -18.557 1.523 34.119 1.00 97.56 496 GLN A CA 1
ATOM 3825 C C . GLN A 1 496 ? -19.337 2.411 35.102 1.00 97.56 496 GLN A C 1
ATOM 3827 O O . GLN A 1 496 ? -20.229 3.135 34.663 1.00 97.56 496 GLN A O 1
ATOM 3832 N N . GLU A 1 497 ? -18.961 2.432 36.386 1.00 97.94 497 GLU A N 1
ATOM 3833 C CA . GLU A 1 497 ? -19.466 3.388 37.388 1.00 97.94 497 GLU A CA 1
ATOM 3834 C C . GLU A 1 497 ? -19.089 4.834 37.028 1.00 97.94 497 GLU A C 1
ATOM 3836 O O . GLU A 1 497 ? -19.941 5.722 37.062 1.00 97.94 497 GLU A O 1
ATOM 3841 N N . ARG A 1 498 ? -17.842 5.077 36.596 1.00 98.12 498 ARG A N 1
ATOM 3842 C CA . ARG A 1 498 ? -17.418 6.406 36.118 1.00 98.12 498 ARG A CA 1
ATOM 3843 C C . ARG A 1 498 ? -18.172 6.842 34.863 1.00 98.12 498 ARG A C 1
ATOM 3845 O O . ARG A 1 498 ? -18.619 7.983 34.793 1.00 98.12 498 ARG A O 1
ATOM 3852 N N . ALA A 1 499 ? -18.331 5.945 33.889 1.00 97.88 499 ALA A N 1
ATOM 3853 C CA . ALA A 1 499 ? -19.105 6.231 32.684 1.00 97.88 499 ALA A CA 1
ATOM 3854 C C . ALA A 1 499 ? -20.575 6.541 33.016 1.00 97.88 499 ALA A C 1
ATOM 3856 O O . ALA A 1 499 ? -21.136 7.486 32.467 1.00 97.88 499 ALA A O 1
ATOM 3857 N N . LEU A 1 500 ? -21.184 5.793 33.947 1.00 97.94 500 LEU A N 1
ATOM 3858 C CA . LEU A 1 500 ? -22.550 6.040 34.411 1.00 97.94 500 LEU A CA 1
ATOM 3859 C C . LEU A 1 500 ? -22.692 7.436 35.028 1.00 97.94 500 LEU A C 1
ATOM 3861 O O . LEU A 1 500 ? -23.577 8.175 34.613 1.00 97.94 500 LEU A O 1
ATOM 3865 N N . ALA A 1 501 ? -21.797 7.820 35.942 1.00 98.19 501 ALA A N 1
ATOM 3866 C CA . ALA A 1 501 ? -21.834 9.136 36.581 1.00 98.19 501 ALA A CA 1
ATOM 3867 C C . ALA A 1 501 ? -21.739 10.288 35.560 1.00 98.19 501 ALA A C 1
ATOM 3869 O O . ALA A 1 501 ? -22.453 11.285 35.674 1.00 98.19 501 ALA A O 1
ATOM 3870 N N . LEU A 1 502 ? -20.905 10.139 34.523 1.00 97.69 502 LEU A N 1
ATOM 3871 C CA . LEU A 1 502 ? -20.824 11.115 33.431 1.00 97.69 502 LEU A CA 1
ATOM 3872 C C . LEU A 1 502 ? -22.119 11.158 32.606 1.00 97.69 502 LEU A C 1
ATOM 3874 O O . LEU A 1 502 ? -22.629 12.240 32.322 1.00 97.69 502 LEU A O 1
ATOM 3878 N N . TYR A 1 503 ? -22.692 10.004 32.250 1.00 97.38 503 TYR A N 1
ATOM 3879 C CA . TYR A 1 503 ? -23.972 9.965 31.537 1.00 97.38 503 TYR A CA 1
ATOM 3880 C C . TYR A 1 503 ? -25.140 10.520 32.369 1.00 97.38 503 TYR A C 1
ATOM 3882 O O . TYR A 1 503 ? -26.059 11.111 31.801 1.00 97.38 503 TYR A O 1
ATOM 3890 N N . GLU A 1 504 ? -25.125 10.357 33.692 1.00 96.94 504 GLU A N 1
ATOM 3891 C CA . GLU A 1 504 ? -26.081 10.978 34.618 1.00 96.94 504 GLU A CA 1
ATOM 3892 C C . GLU A 1 504 ? -25.937 12.501 34.626 1.00 96.94 504 GLU A C 1
ATOM 3894 O O . GLU A 1 504 ? -26.926 13.197 34.397 1.00 96.94 504 GLU A O 1
ATOM 3899 N N . GLY A 1 505 ? -24.711 13.014 34.769 1.00 96.88 505 GLY A N 1
ATOM 3900 C CA . GLY A 1 505 ? -24.432 14.453 34.714 1.00 96.88 505 GLY A CA 1
ATOM 3901 C C . GLY A 1 505 ? -24.827 15.109 33.385 1.00 96.88 505 GLY A C 1
ATOM 3902 O O . GLY A 1 505 ? -25.277 16.250 33.373 1.00 96.88 505 GLY A O 1
ATOM 3903 N N . LEU A 1 506 ? -24.722 14.372 32.275 1.00 95.56 506 LEU A N 1
ATOM 3904 C CA . LEU A 1 506 ? -25.127 14.826 30.939 1.00 95.56 506 LEU A CA 1
ATOM 3905 C C . LEU A 1 506 ? -26.625 14.649 30.640 1.00 95.56 506 LEU A C 1
ATOM 3907 O O . LEU A 1 506 ? -27.082 15.050 29.572 1.00 95.56 506 LEU A O 1
ATOM 3911 N N . GLY A 1 507 ? -27.388 13.981 31.511 1.00 95.06 507 GLY A N 1
ATOM 3912 C CA . GLY A 1 507 ? -28.773 13.599 31.216 1.00 95.06 507 GLY A CA 1
ATOM 3913 C C . GLY A 1 507 ? -28.914 12.591 30.062 1.00 95.06 507 GLY A C 1
ATOM 3914 O O . GLY A 1 507 ? -29.999 12.431 29.501 1.00 95.06 507 GLY A O 1
ATOM 3915 N N . ASN A 1 508 ? -27.839 11.886 29.693 1.00 94.50 508 ASN A N 1
ATOM 3916 C CA . ASN A 1 508 ? -27.832 10.923 28.595 1.00 94.50 508 ASN A CA 1
ATOM 3917 C C . ASN A 1 508 ? -28.444 9.580 29.028 1.00 94.50 508 ASN A C 1
ATOM 3919 O O . ASN A 1 508 ? -27.744 8.644 29.415 1.00 94.50 508 ASN A O 1
ATOM 3923 N N . ARG A 1 509 ? -29.773 9.482 28.935 1.00 95.12 509 ARG A N 1
ATOM 3924 C CA . ARG A 1 509 ? -30.559 8.307 29.357 1.00 95.12 509 ARG A CA 1
ATOM 3925 C C . ARG A 1 509 ? -30.137 7.000 28.677 1.00 95.12 509 ARG A C 1
ATOM 3927 O O . ARG A 1 509 ? -30.075 5.966 29.336 1.00 95.12 509 ARG A O 1
ATOM 3934 N N . LEU A 1 510 ? -29.812 7.031 27.381 1.00 93.62 510 LEU A N 1
ATOM 3935 C CA . LEU A 1 510 ? -29.381 5.826 26.661 1.00 93.62 510 LEU A CA 1
ATOM 3936 C C . LEU A 1 510 ? -28.008 5.340 27.151 1.00 93.62 510 LEU A C 1
ATOM 3938 O O . LEU A 1 510 ? -27.812 4.143 27.352 1.00 93.62 510 LEU A O 1
ATOM 3942 N N . GLY A 1 511 ? -27.075 6.266 27.386 1.00 94.19 511 GLY A N 1
ATOM 3943 C CA . GLY A 1 511 ? -25.773 5.969 27.982 1.00 94.19 511 GLY A CA 1
ATOM 3944 C C . GLY A 1 511 ? -25.901 5.385 29.391 1.00 94.19 511 GLY A C 1
ATOM 3945 O O . GLY A 1 511 ? -25.255 4.383 29.692 1.00 94.19 511 GLY A O 1
ATOM 3946 N N . GLN A 1 512 ? -26.798 5.937 30.218 1.00 96.62 512 GLN A N 1
ATOM 3947 C CA . GLN A 1 512 ? -27.111 5.402 31.550 1.00 96.62 512 GLN A CA 1
ATOM 3948 C C . GLN A 1 512 ? -27.615 3.954 31.474 1.00 96.62 512 GLN A C 1
ATOM 3950 O O . GLN A 1 512 ? -27.094 3.086 32.173 1.00 96.62 512 GLN A O 1
ATOM 3955 N N . ALA A 1 513 ? -28.575 3.668 30.586 1.00 96.00 513 ALA A N 1
ATOM 3956 C CA . ALA A 1 513 ? -29.117 2.322 30.397 1.00 96.00 513 ALA A CA 1
ATOM 3957 C C . ALA A 1 513 ? -28.035 1.321 29.958 1.00 96.00 513 ALA A C 1
ATOM 3959 O O . ALA A 1 513 ? -27.893 0.252 30.552 1.00 96.00 513 ALA A O 1
ATOM 3960 N N . ASN A 1 514 ? -27.215 1.700 28.969 1.00 94.88 514 ASN A N 1
ATOM 3961 C CA . ASN A 1 514 ? -26.093 0.886 28.495 1.00 94.88 514 ASN A CA 1
ATOM 3962 C C . ASN A 1 514 ? -25.080 0.602 29.612 1.00 94.88 514 ASN A C 1
ATOM 3964 O O . ASN A 1 514 ? -24.602 -0.526 29.747 1.00 94.88 514 ASN A O 1
ATOM 3968 N N . ALA A 1 515 ? -24.771 1.612 30.427 1.00 96.31 515 ALA A N 1
ATOM 3969 C CA . ALA A 1 515 ? -23.834 1.488 31.529 1.00 96.31 515 ALA A CA 1
ATOM 3970 C C . ALA A 1 515 ? -24.345 0.571 32.646 1.00 96.31 515 ALA A C 1
ATOM 3972 O O . ALA A 1 515 ? -23.607 -0.293 33.122 1.00 96.31 515 ALA A O 1
ATOM 3973 N N . LEU A 1 516 ? -25.614 0.721 33.028 1.00 96.69 516 LEU A N 1
ATOM 3974 C CA . LEU A 1 516 ? -26.273 -0.130 34.018 1.00 96.69 516 LEU A CA 1
ATOM 3975 C C . LEU A 1 516 ? -26.350 -1.585 33.546 1.00 96.69 516 LEU A C 1
ATOM 3977 O O . LEU A 1 516 ? -26.067 -2.494 34.328 1.00 96.69 516 LEU A O 1
ATOM 3981 N N . ASN A 1 517 ? -26.659 -1.810 32.265 1.00 94.94 517 ASN A N 1
ATOM 3982 C CA . ASN A 1 517 ? -26.707 -3.157 31.707 1.00 94.94 517 ASN A CA 1
ATOM 3983 C C . ASN A 1 517 ? -25.331 -3.842 31.762 1.00 94.94 517 ASN A C 1
ATOM 3985 O O . ASN A 1 517 ? -25.219 -4.977 32.226 1.00 94.94 517 ASN A O 1
ATOM 3989 N N . GLU A 1 518 ? -24.260 -3.152 31.350 1.00 95.19 518 GLU A N 1
ATOM 3990 C CA . GLU A 1 518 ? -22.906 -3.713 31.440 1.00 95.19 518 GLU A CA 1
ATOM 3991 C C . GLU A 1 518 ? -22.443 -3.895 32.899 1.00 95.19 518 GLU A C 1
ATOM 3993 O O . GLU A 1 518 ? -21.851 -4.929 33.203 1.00 95.19 518 GLU A O 1
ATOM 3998 N N . LEU A 1 519 ? -22.774 -2.988 33.833 1.00 95.81 519 LEU A N 1
ATOM 3999 C CA . LEU A 1 519 ? -22.517 -3.202 35.271 1.00 95.81 519 LEU A CA 1
ATOM 4000 C C . LEU A 1 519 ? -23.201 -4.471 35.780 1.00 95.81 519 LEU A C 1
ATOM 4002 O O . LEU A 1 519 ? -22.563 -5.286 36.449 1.00 95.81 519 LEU A O 1
ATOM 4006 N N . GLY A 1 520 ? -24.472 -4.675 35.426 1.00 94.62 520 GLY A N 1
ATOM 4007 C CA . GLY A 1 520 ? -25.212 -5.887 35.770 1.00 94.62 520 GLY A CA 1
ATOM 4008 C C . GLY A 1 520 ? -24.530 -7.148 35.232 1.00 94.62 520 GLY A C 1
ATOM 4009 O O . GLY A 1 520 ? -24.374 -8.130 35.958 1.00 94.62 520 GLY A O 1
ATOM 4010 N N . ARG A 1 521 ? -24.038 -7.114 33.986 1.00 93.38 521 ARG A N 1
ATOM 4011 C CA . ARG A 1 521 ? -23.275 -8.223 33.382 1.00 93.38 521 ARG A CA 1
ATOM 4012 C C . ARG A 1 521 ? -21.939 -8.478 34.082 1.00 93.38 521 ARG A C 1
ATOM 4014 O O . ARG A 1 521 ? -21.567 -9.640 34.253 1.00 93.38 521 ARG A O 1
ATOM 4021 N N . VAL A 1 522 ? -21.218 -7.432 34.489 1.00 94.38 522 VAL A N 1
ATOM 4022 C CA . VAL A 1 522 ? -19.953 -7.553 35.235 1.00 94.38 522 VAL A CA 1
ATOM 4023 C C . VAL A 1 522 ? -20.201 -8.188 36.608 1.00 94.38 522 VAL A C 1
ATOM 4025 O O . VAL A 1 522 ? -19.536 -9.167 36.943 1.00 94.38 522 VAL A O 1
ATOM 4028 N N . ARG A 1 523 ? -21.201 -7.709 37.365 1.00 92.00 523 ARG A N 1
ATOM 4029 C CA . ARG A 1 523 ? -21.586 -8.270 38.677 1.00 92.00 523 ARG A CA 1
ATOM 4030 C C . ARG A 1 523 ? -22.019 -9.731 38.567 1.00 92.00 523 ARG A C 1
ATOM 4032 O O . ARG A 1 523 ? -21.539 -10.569 39.326 1.00 92.00 523 ARG A O 1
ATOM 4039 N N . TYR A 1 524 ? -22.821 -10.053 37.552 1.00 89.81 524 TYR A N 1
ATOM 4040 C CA . TYR A 1 524 ? -23.202 -11.428 37.231 1.00 89.81 524 TYR A CA 1
ATOM 4041 C C . TYR A 1 524 ? -21.984 -12.335 36.995 1.00 89.81 524 TYR A C 1
ATOM 4043 O O . TYR A 1 524 ? -21.911 -13.427 37.559 1.00 89.81 524 TYR A O 1
ATOM 4051 N N . MET A 1 525 ? -21.008 -11.898 36.190 1.00 90.75 525 MET A N 1
ATOM 4052 C CA . MET A 1 525 ? -19.804 -12.698 35.917 1.00 90.75 525 MET A CA 1
ATOM 4053 C C . MET A 1 525 ? -18.877 -12.820 37.131 1.00 90.75 525 MET A C 1
ATOM 4055 O O . MET A 1 525 ? -18.167 -13.818 37.246 1.00 90.75 525 MET A O 1
ATOM 4059 N N . ALA A 1 526 ? -18.908 -11.846 38.042 1.00 88.50 526 ALA A N 1
ATOM 4060 C CA . ALA A 1 526 ? -18.217 -11.900 39.327 1.00 88.50 526 ALA A CA 1
ATOM 4061 C C . ALA A 1 526 ? -18.935 -12.779 40.377 1.00 88.50 526 ALA A C 1
ATOM 4063 O O . ALA A 1 526 ? -18.392 -12.993 41.458 1.00 88.50 526 ALA A O 1
ATOM 4064 N N . GLY A 1 527 ? -20.130 -13.307 40.070 1.00 86.50 527 GLY A N 1
ATOM 4065 C CA . GLY A 1 527 ? -20.930 -14.148 40.969 1.00 86.50 527 GLY A CA 1
ATOM 4066 C C . GLY A 1 527 ? -21.831 -13.378 41.942 1.00 86.50 527 GLY A C 1
ATOM 4067 O O . GLY A 1 527 ? -22.475 -13.992 42.790 1.00 86.50 527 GLY A O 1
ATOM 4068 N N . ASP A 1 528 ? -21.911 -12.052 41.819 1.00 88.19 528 ASP A N 1
ATOM 4069 C CA . ASP A 1 528 ? -22.749 -11.189 42.655 1.00 88.19 528 ASP A CA 1
ATOM 4070 C C . ASP A 1 528 ? -24.137 -10.998 42.022 1.00 88.19 528 ASP A C 1
ATOM 4072 O O . ASP A 1 528 ? -24.477 -9.958 41.451 1.00 88.19 528 ASP A O 1
ATOM 4076 N N . TYR A 1 529 ? -24.942 -12.061 42.070 1.00 85.00 529 TYR A N 1
ATOM 4077 C CA . TYR A 1 529 ? -26.271 -12.095 41.450 1.00 85.00 529 TYR A CA 1
ATOM 4078 C C . TYR A 1 529 ? -27.280 -11.154 42.124 1.00 85.00 529 TYR A C 1
ATOM 4080 O O . TYR A 1 529 ? -28.171 -10.619 41.458 1.00 85.00 529 TYR A O 1
ATOM 4088 N N . VAL A 1 530 ? -27.118 -10.922 43.432 1.00 84.88 530 VAL A N 1
ATOM 4089 C CA . VAL A 1 530 ? -27.992 -10.046 44.227 1.00 84.88 530 VAL A CA 1
ATOM 4090 C C . VAL A 1 530 ? -27.878 -8.604 43.743 1.00 84.88 530 VAL A C 1
ATOM 4092 O O . VAL A 1 530 ? -28.897 -7.941 43.576 1.00 84.88 530 VAL A O 1
ATOM 4095 N N . GLN A 1 531 ? -26.661 -8.135 43.450 1.00 88.81 531 GLN A N 1
ATOM 4096 C CA . GLN A 1 531 ? -26.452 -6.787 42.914 1.00 88.81 531 GLN A CA 1
ATOM 4097 C C . GLN A 1 531 ? -26.700 -6.695 41.401 1.00 88.81 531 GLN A C 1
ATOM 4099 O O . GLN A 1 531 ? -27.024 -5.620 40.900 1.00 88.81 531 GLN A O 1
ATOM 4104 N N . ALA A 1 532 ? -26.589 -7.799 40.652 1.00 91.25 532 ALA A N 1
ATOM 4105 C CA . ALA A 1 532 ? -26.818 -7.801 39.204 1.00 91.25 532 ALA A CA 1
ATOM 4106 C C . ALA A 1 532 ? -28.283 -7.517 38.817 1.00 91.25 532 ALA A C 1
ATOM 4108 O O . ALA A 1 532 ? -28.530 -6.752 37.883 1.00 91.25 532 ALA A O 1
ATOM 4109 N N . THR A 1 533 ? -29.244 -8.101 39.541 1.00 90.94 533 THR A N 1
ATOM 4110 C CA . THR A 1 533 ? -30.688 -7.977 39.254 1.00 90.94 533 THR A CA 1
ATOM 4111 C C . THR A 1 533 ? -31.189 -6.523 39.244 1.00 90.94 533 THR A C 1
ATOM 4113 O O . THR A 1 533 ? -31.691 -6.090 38.205 1.00 90.94 533 THR A O 1
ATOM 4116 N N . PRO A 1 534 ? -31.014 -5.718 40.315 1.00 94.06 534 PRO A N 1
ATOM 4117 C CA . PRO A 1 534 ? -31.526 -4.344 40.339 1.00 94.06 534 PRO A CA 1
ATOM 4118 C C . PRO A 1 534 ? -30.873 -3.442 39.281 1.00 94.06 534 PRO A C 1
ATOM 4120 O O . PRO A 1 534 ? -31.502 -2.503 38.794 1.00 94.06 534 PRO A O 1
ATOM 4123 N N . LEU A 1 535 ? -29.623 -3.717 38.887 1.00 95.50 535 LEU A N 1
ATOM 4124 C CA . LEU A 1 535 ? -28.955 -2.984 37.806 1.00 95.50 535 LEU A CA 1
ATOM 4125 C C . LEU A 1 535 ? -29.616 -3.254 36.449 1.00 95.50 535 LEU A C 1
ATOM 4127 O O . LEU A 1 535 ? -29.858 -2.318 35.687 1.00 95.50 535 LEU A O 1
ATOM 4131 N N . GLN A 1 536 ? -29.940 -4.516 36.163 1.00 93.75 536 GLN A N 1
ATOM 4132 C CA . GLN A 1 536 ? -30.591 -4.900 34.911 1.00 93.75 536 GLN A CA 1
ATOM 4133 C C . GLN A 1 536 ? -32.055 -4.436 34.852 1.00 93.75 536 GLN A C 1
ATOM 4135 O O . GLN A 1 536 ? -32.503 -4.010 33.792 1.00 93.75 536 GLN A O 1
ATOM 4140 N N . GLU A 1 537 ? -32.784 -4.440 35.974 1.00 95.00 537 GLU A N 1
ATOM 4141 C CA . GLU A 1 537 ? -34.153 -3.897 36.049 1.00 95.00 537 GLU A CA 1
ATOM 4142 C C . GLU A 1 537 ? -34.181 -2.386 35.787 1.00 95.00 537 GLU A C 1
ATOM 4144 O O . GLU A 1 537 ? -35.003 -1.905 35.007 1.00 95.00 537 GLU A O 1
ATOM 4149 N N . ARG A 1 538 ? -33.229 -1.632 36.355 1.00 96.88 538 ARG A N 1
ATOM 4150 C CA . ARG A 1 538 ? -33.078 -0.196 36.062 1.00 96.88 538 ARG A CA 1
ATOM 4151 C C . ARG A 1 538 ? -32.715 0.061 34.599 1.00 96.88 538 ARG A C 1
ATOM 4153 O O . ARG A 1 538 ? -33.245 0.993 34.000 1.00 96.88 538 ARG A O 1
ATOM 4160 N N . ALA A 1 539 ? -31.827 -0.749 34.018 1.00 96.38 539 ALA A N 1
ATOM 4161 C CA . ALA A 1 539 ? -31.488 -0.644 32.600 1.00 96.38 539 ALA A CA 1
ATOM 4162 C C . ALA A 1 539 ? -32.707 -0.923 31.704 1.00 96.38 539 ALA A C 1
ATOM 4164 O O . ALA A 1 539 ? -32.956 -0.168 30.766 1.00 96.38 539 ALA A O 1
ATOM 4165 N N . LEU A 1 540 ? -33.488 -1.966 32.017 1.00 96.38 540 LEU A N 1
ATOM 4166 C CA . LEU A 1 540 ? -34.712 -2.315 31.296 1.00 96.38 540 LEU A CA 1
ATOM 4167 C C . LEU A 1 540 ? -35.729 -1.172 31.330 1.00 96.38 540 LEU A C 1
ATOM 4169 O O . LEU A 1 540 ? -36.190 -0.767 30.266 1.00 96.38 540 LEU A O 1
ATOM 4173 N N . ALA A 1 541 ? -36.006 -0.607 32.508 1.00 97.25 541 ALA A N 1
ATOM 4174 C CA . ALA A 1 541 ? -36.931 0.518 32.650 1.00 97.25 541 ALA A CA 1
ATOM 4175 C C . ALA A 1 541 ? -36.517 1.713 31.772 1.00 97.25 541 ALA A C 1
ATOM 4177 O O . ALA A 1 541 ? -37.336 2.264 31.040 1.00 97.25 541 ALA A O 1
ATOM 4178 N N . LEU A 1 542 ? -35.224 2.061 31.751 1.00 96.31 542 LEU A N 1
ATOM 4179 C CA . LEU A 1 542 ? -34.721 3.122 30.872 1.00 96.31 542 LEU A CA 1
ATOM 4180 C C . LEU A 1 542 ? -34.856 2.767 29.382 1.00 96.31 542 LEU A C 1
ATOM 4182 O O . LEU A 1 542 ? -35.200 3.626 28.573 1.00 96.31 542 LEU A O 1
ATOM 4186 N N . TYR A 1 543 ? -34.599 1.518 28.983 1.00 95.38 543 TYR A N 1
ATOM 4187 C CA . TYR A 1 543 ? -34.804 1.102 27.592 1.00 95.38 543 TYR A CA 1
ATOM 4188 C C . TYR A 1 543 ? -36.287 1.079 27.187 1.00 95.38 543 TYR A C 1
ATOM 4190 O O . TYR A 1 543 ? -36.595 1.307 26.015 1.00 95.38 543 TYR A O 1
ATOM 4198 N N . GLU A 1 544 ? -37.205 0.811 28.116 1.00 95.38 544 GLU A N 1
ATOM 4199 C CA . GLU A 1 544 ? -38.656 0.921 27.919 1.00 95.38 544 GLU A CA 1
ATOM 4200 C C . GLU A 1 544 ? -39.088 2.375 27.735 1.00 95.38 544 GLU A C 1
ATOM 4202 O O . GLU A 1 544 ? -39.730 2.681 26.729 1.00 95.38 544 GLU A O 1
ATOM 4207 N N . GLU A 1 545 ? -38.644 3.278 28.616 1.00 96.00 545 GLU A N 1
ATOM 4208 C CA . GLU A 1 545 ? -38.866 4.727 28.497 1.00 96.00 545 GLU A CA 1
ATOM 4209 C C . GLU A 1 545 ? -38.393 5.275 27.141 1.00 96.00 545 GLU A C 1
ATOM 4211 O O . GLU A 1 545 ? -39.052 6.118 26.534 1.00 96.00 545 GLU A O 1
ATOM 4216 N N . LEU A 1 546 ? -37.257 4.777 26.643 1.00 93.12 546 LEU A N 1
ATOM 4217 C CA . LEU A 1 546 ? -36.657 5.200 25.375 1.00 93.12 546 LEU A CA 1
ATOM 4218 C C . LEU A 1 546 ? -37.228 4.481 24.141 1.00 93.12 546 LEU A C 1
ATOM 4220 O O . LEU A 1 546 ? -36.818 4.785 23.021 1.00 93.12 546 LEU A O 1
ATOM 4224 N N . GLY A 1 547 ? -38.103 3.484 24.312 1.00 91.94 547 GLY A N 1
ATOM 4225 C CA . GLY A 1 547 ? -38.587 2.642 23.211 1.00 91.94 547 GLY A CA 1
ATOM 4226 C C . GLY A 1 547 ? -37.493 1.811 22.516 1.00 91.94 547 GLY A C 1
ATOM 4227 O O . GLY A 1 547 ? -37.680 1.350 21.386 1.00 91.94 547 GLY A O 1
ATOM 4228 N N . ASN A 1 548 ? -36.341 1.599 23.163 1.00 89.12 548 ASN A N 1
ATOM 4229 C CA . ASN A 1 548 ? -35.211 0.869 22.595 1.00 89.12 548 ASN A CA 1
ATOM 4230 C C . ASN A 1 548 ? -35.412 -0.650 22.719 1.00 89.12 548 ASN A C 1
ATOM 4232 O O . ASN A 1 548 ? -34.977 -1.284 23.682 1.00 89.12 548 ASN A O 1
ATOM 4236 N N . ARG A 1 549 ? -36.037 -1.253 21.702 1.00 90.44 549 ARG A N 1
ATOM 4237 C CA . ARG A 1 549 ? -36.354 -2.694 21.679 1.00 90.44 549 ARG A CA 1
ATOM 4238 C C . ARG A 1 549 ? -35.130 -3.610 21.767 1.00 90.44 549 ARG A C 1
ATOM 4240 O O . ARG A 1 549 ? -35.217 -4.673 22.376 1.00 90.44 549 ARG A O 1
ATOM 4247 N N . LEU A 1 550 ? -33.997 -3.221 21.174 1.00 87.50 550 LEU A N 1
ATOM 4248 C CA . LEU A 1 550 ? -32.761 -4.010 21.246 1.00 87.50 550 LEU A CA 1
ATOM 4249 C C . LEU A 1 550 ? -32.207 -4.024 22.678 1.00 87.50 550 LEU A C 1
ATOM 4251 O O . LEU A 1 550 ? -31.858 -5.082 23.195 1.00 87.50 550 LEU A O 1
ATOM 4255 N N . GLY A 1 551 ? -32.179 -2.859 23.331 1.00 89.44 551 GLY A N 1
ATOM 4256 C CA . GLY A 1 551 ? -31.785 -2.723 24.732 1.00 89.44 551 GLY A CA 1
ATOM 4257 C C . GLY A 1 551 ? -32.693 -3.516 25.673 1.00 89.44 551 GLY A C 1
ATOM 4258 O O . GLY A 1 551 ? -32.189 -4.264 26.509 1.00 89.44 551 GLY A O 1
ATOM 4259 N N . GLN A 1 552 ? -34.014 -3.444 25.474 1.00 93.69 552 GLN A N 1
ATOM 4260 C CA . GLN A 1 552 ? -34.992 -4.241 26.229 1.00 93.69 552 GLN A CA 1
ATOM 4261 C C . GLN A 1 552 ? -34.713 -5.744 26.106 1.00 93.69 552 GLN A C 1
ATOM 4263 O O . GLN A 1 552 ? -34.619 -6.442 27.113 1.00 93.69 552 GLN A O 1
ATOM 4268 N N . ALA A 1 553 ? -34.523 -6.246 24.881 1.00 92.50 553 ALA A N 1
ATOM 4269 C CA . ALA A 1 553 ? -34.232 -7.658 24.644 1.00 92.50 553 ALA A CA 1
ATOM 4270 C C . ALA A 1 553 ? -32.925 -8.108 25.320 1.00 92.50 553 ALA A C 1
ATOM 4272 O O . ALA A 1 553 ? -32.879 -9.189 25.909 1.00 92.50 553 ALA A O 1
ATOM 4273 N N . ASN A 1 554 ? -31.878 -7.278 25.274 1.00 90.94 554 ASN A N 1
ATOM 4274 C CA . ASN A 1 554 ? -30.610 -7.562 25.946 1.00 90.94 554 ASN A CA 1
ATOM 4275 C C . ASN A 1 554 ? -30.773 -7.627 27.471 1.00 90.94 554 ASN A C 1
ATOM 4277 O O . ASN A 1 554 ? -30.358 -8.614 28.076 1.00 90.94 554 ASN A O 1
ATOM 4281 N N . ALA A 1 555 ? -31.415 -6.622 28.075 1.00 92.50 555 ALA A N 1
ATOM 4282 C CA . ALA A 1 555 ? -31.629 -6.566 29.520 1.00 92.50 555 ALA A CA 1
ATOM 4283 C C . ALA A 1 555 ? -32.500 -7.735 30.013 1.00 92.50 555 ALA A C 1
ATOM 4285 O O . ALA A 1 555 ? -32.170 -8.374 31.009 1.00 92.50 555 ALA A O 1
ATOM 4286 N N . LEU A 1 556 ? -33.564 -8.087 29.279 1.00 93.75 556 LEU A N 1
ATOM 4287 C CA . LEU A 1 556 ? -34.414 -9.244 29.583 1.00 93.75 556 LEU A CA 1
ATOM 4288 C C . LEU A 1 556 ? -33.659 -10.574 29.482 1.00 93.75 556 LEU A C 1
ATOM 4290 O O . LEU A 1 556 ? -33.856 -11.460 30.314 1.00 93.75 556 LEU A O 1
ATOM 4294 N N . ASN A 1 557 ? -32.788 -10.727 28.483 1.00 92.38 557 ASN A N 1
ATOM 4295 C CA . ASN A 1 557 ? -31.954 -11.919 28.349 1.00 92.38 557 ASN A CA 1
ATOM 4296 C C . ASN A 1 557 ? -30.970 -12.045 29.524 1.00 92.38 557 ASN A C 1
ATOM 4298 O O . ASN A 1 557 ? -30.833 -13.121 30.108 1.00 92.38 557 ASN A O 1
ATOM 4302 N N . ASP A 1 558 ? -30.317 -10.948 29.910 1.00 91.06 558 ASP A N 1
ATOM 4303 C CA . ASP A 1 558 ? -29.399 -10.942 31.048 1.00 91.06 558 ASP A CA 1
ATOM 4304 C C . ASP A 1 558 ? -30.136 -11.185 32.386 1.00 91.06 558 ASP A C 1
ATOM 4306 O O . ASP A 1 558 ? -29.655 -11.989 33.190 1.00 91.06 558 ASP A O 1
ATOM 4310 N N . LEU A 1 559 ? -31.348 -10.640 32.573 1.00 90.50 559 LEU A N 1
ATOM 4311 C CA . LEU A 1 559 ? -32.232 -10.947 33.714 1.00 90.50 559 LEU A CA 1
ATOM 4312 C C . LEU A 1 559 ? -32.624 -12.421 33.763 1.00 90.50 559 LEU A C 1
ATOM 4314 O O . LEU A 1 559 ? -32.557 -13.053 34.819 1.00 90.50 559 LEU A O 1
ATOM 4318 N N . GLY A 1 560 ? -33.001 -12.995 32.619 1.00 89.31 560 GLY A N 1
ATOM 4319 C CA . GLY A 1 560 ? -33.321 -14.416 32.509 1.00 89.31 560 GLY A CA 1
ATOM 4320 C C . GLY A 1 560 ? -32.151 -15.304 32.942 1.00 89.31 560 GLY A C 1
ATOM 4321 O O . GLY A 1 560 ? -32.356 -16.298 33.640 1.00 89.31 560 GLY A O 1
ATOM 4322 N N . ARG A 1 561 ? -30.913 -14.921 32.599 1.00 87.31 561 ARG A N 1
ATOM 4323 C CA . ARG A 1 561 ? -29.696 -15.639 33.014 1.00 87.31 561 ARG A CA 1
ATOM 4324 C C . ARG A 1 561 ? -29.435 -15.538 34.514 1.00 87.31 561 ARG A C 1
ATOM 4326 O O . ARG A 1 561 ? -29.072 -16.549 35.114 1.00 87.31 561 ARG A O 1
ATOM 4333 N N . VAL A 1 562 ? -29.615 -14.358 35.113 1.00 86.56 562 VAL A N 1
ATOM 4334 C CA . VAL A 1 562 ? -29.465 -14.171 36.567 1.00 86.56 562 VAL A CA 1
ATOM 4335 C C . VAL A 1 562 ? -30.495 -15.022 37.314 1.00 86.56 562 VAL A C 1
ATOM 4337 O O . VAL A 1 562 ? -30.109 -15.845 38.141 1.00 86.56 562 VAL A O 1
ATOM 4340 N N . ARG A 1 563 ? -31.781 -14.914 36.953 1.00 84.38 563 ARG A N 1
ATOM 4341 C CA . ARG A 1 563 ? -32.889 -15.639 37.604 1.00 84.38 563 ARG A CA 1
ATOM 4342 C C . ARG A 1 563 ? -32.775 -17.158 37.474 1.00 84.38 563 ARG A C 1
ATOM 4344 O O . ARG A 1 563 ? -33.033 -17.888 38.428 1.00 84.38 563 ARG A O 1
ATOM 4351 N N . TYR A 1 564 ? -32.327 -17.647 36.314 1.00 83.56 564 TYR A N 1
ATOM 4352 C CA . TYR A 1 564 ? -32.055 -19.074 36.119 1.00 83.56 564 TYR A CA 1
ATOM 4353 C C . TYR A 1 564 ? -31.006 -19.606 37.109 1.00 83.56 564 TYR A C 1
ATOM 4355 O O . TYR A 1 564 ? -31.129 -20.730 37.590 1.00 83.56 564 TYR A O 1
ATOM 4363 N N . LEU A 1 565 ? -29.983 -18.808 37.432 1.00 81.50 565 LEU A N 1
ATOM 4364 C CA . LEU A 1 565 ? -28.906 -19.211 38.338 1.00 81.50 565 LEU A CA 1
ATOM 4365 C C . LEU A 1 565 ? -29.220 -18.980 39.820 1.00 81.50 565 LEU A C 1
ATOM 4367 O O . LEU A 1 565 ? -28.692 -19.720 40.648 1.00 81.50 565 LEU A O 1
ATOM 4371 N N . THR A 1 566 ? -30.085 -18.021 40.164 1.00 81.56 566 THR A N 1
ATOM 4372 C CA . THR A 1 566 ? -30.565 -17.834 41.548 1.00 81.56 566 THR A CA 1
ATOM 4373 C C . THR A 1 566 ? -31.684 -18.804 41.929 1.00 81.56 566 THR A C 1
ATOM 4375 O O . THR A 1 566 ? -31.978 -18.961 43.109 1.00 81.56 566 THR A O 1
ATOM 4378 N N . GLY A 1 567 ? -32.262 -19.518 40.956 1.00 71.75 567 GLY A N 1
ATOM 4379 C CA . GLY A 1 567 ? -33.358 -20.461 41.187 1.00 71.75 567 GLY A CA 1
ATOM 4380 C C . GLY A 1 567 ? -34.731 -19.791 41.303 1.00 71.75 567 GLY A C 1
ATOM 4381 O O . GLY A 1 567 ? -35.703 -20.453 41.671 1.00 71.75 567 GLY A O 1
ATOM 4382 N N . ASP A 1 568 ? -34.828 -18.509 40.946 1.00 66.19 568 ASP A N 1
ATOM 4383 C CA . ASP A 1 568 ? -36.070 -17.738 40.924 1.00 66.19 568 ASP A CA 1
ATOM 4384 C C . ASP A 1 568 ? -36.826 -17.983 39.610 1.00 66.19 568 ASP A C 1
ATOM 4386 O O . ASP A 1 568 ? -36.878 -17.148 38.708 1.00 66.19 568 ASP A O 1
ATOM 4390 N N . TYR A 1 569 ? -37.422 -19.170 39.480 1.00 59.31 569 TYR A N 1
ATOM 4391 C CA . TYR A 1 569 ? -38.159 -19.585 38.276 1.00 59.31 569 TYR A CA 1
ATOM 4392 C C . TYR A 1 569 ? -39.544 -18.925 38.117 1.00 59.31 569 TYR A C 1
ATOM 4394 O O . TYR A 1 569 ? -40.283 -19.269 37.191 1.00 59.31 569 TYR A O 1
ATOM 4402 N N . GLN A 1 570 ? -39.945 -18.016 39.011 1.00 54.78 570 GLN A N 1
ATOM 4403 C CA . GLN A 1 570 ? -41.273 -17.405 38.967 1.00 54.78 570 GLN A CA 1
ATOM 4404 C C . GLN A 1 570 ? -41.304 -16.145 38.082 1.00 54.78 570 GLN A C 1
ATOM 4406 O O . GLN A 1 570 ? -40.675 -15.134 38.370 1.00 54.78 570 GLN A O 1
ATOM 4411 N N . LEU A 1 571 ? -42.114 -16.245 37.018 1.00 46.56 571 LEU A N 1
ATOM 4412 C CA . LEU A 1 571 ? -42.626 -15.189 36.128 1.00 46.56 571 LEU A CA 1
ATOM 4413 C C . LEU A 1 571 ? -41.590 -14.463 35.248 1.00 46.56 571 LEU A C 1
ATOM 4415 O O . LEU A 1 571 ? -41.289 -13.285 35.425 1.00 46.56 571 LEU A O 1
ATOM 4419 N N . VAL A 1 572 ? -41.177 -15.129 34.166 1.00 40.41 572 VAL A N 1
ATOM 4420 C CA . VAL A 1 572 ? -41.089 -14.440 32.867 1.00 40.41 572 VAL A CA 1
ATOM 4421 C C . VAL A 1 572 ? -42.485 -14.530 32.255 1.00 40.41 572 VAL A C 1
ATOM 4423 O O . VAL A 1 572 ? -42.823 -15.532 31.625 1.00 40.41 572 VAL A O 1
ATOM 4426 N N . GLN A 1 573 ? -43.348 -13.541 32.510 1.00 42.12 573 GLN A N 1
ATOM 4427 C CA . GLN A 1 573 ? -44.549 -13.416 31.688 1.00 42.12 573 GLN A CA 1
ATOM 4428 C C . GLN A 1 573 ? -44.109 -12.968 30.290 1.00 42.12 573 GLN A C 1
ATOM 4430 O O . GLN A 1 573 ? -43.325 -12.022 30.184 1.00 42.12 573 GLN A O 1
ATOM 4435 N N . PRO A 1 574 ? -44.561 -13.633 29.213 1.00 38.97 574 PRO A N 1
ATOM 4436 C CA . PRO A 1 574 ? -44.383 -13.086 27.879 1.00 38.97 574 PRO A CA 1
ATOM 4437 C C . PRO A 1 574 ? -45.084 -11.720 27.809 1.00 38.97 574 PRO A C 1
ATOM 4439 O O . PRO A 1 574 ? -46.072 -11.520 28.521 1.00 38.97 574 PRO A O 1
ATOM 4442 N N . PRO A 1 575 ? -44.611 -10.788 26.963 1.00 36.44 575 PRO A N 1
ATOM 4443 C CA . PRO A 1 575 ? -45.287 -9.514 26.769 1.00 36.44 575 PRO A CA 1
ATOM 4444 C C . PRO A 1 575 ? -46.749 -9.786 26.411 1.00 36.44 575 PRO A C 1
ATOM 4446 O O . PRO A 1 575 ? -47.061 -10.423 25.402 1.00 36.44 575 PRO A O 1
ATOM 4449 N N . SER A 1 576 ? -47.657 -9.342 27.274 1.00 43.72 576 SER A N 1
ATOM 4450 C CA . SER A 1 576 ? -49.092 -9.412 27.049 1.00 43.72 576 SER A CA 1
ATOM 4451 C C . SER A 1 576 ? -49.452 -8.438 25.929 1.00 43.72 576 SER A C 1
ATOM 4453 O O . SER A 1 576 ? -49.766 -7.280 26.188 1.00 43.72 576 SER A O 1
ATOM 4455 N N . GLY A 1 577 ? -49.350 -8.897 24.676 1.00 44.84 577 GLY A N 1
ATOM 4456 C CA . GLY A 1 577 ? -49.761 -8.109 23.513 1.00 44.84 577 GLY A CA 1
ATOM 4457 C C . GLY A 1 577 ? -49.048 -8.387 22.188 1.00 44.84 577 GLY A C 1
ATOM 4458 O O . GLY A 1 577 ? -48.677 -7.433 21.521 1.00 44.84 577 GLY A O 1
ATOM 4459 N N . ALA A 1 578 ? -48.860 -9.642 21.768 1.00 40.84 578 ALA A N 1
ATOM 4460 C CA . ALA A 1 578 ? -48.750 -9.989 20.342 1.00 40.84 578 ALA A CA 1
ATOM 4461 C C . ALA A 1 578 ? -48.938 -11.500 20.154 1.00 40.84 578 ALA A C 1
ATOM 4463 O O . ALA A 1 578 ? -48.182 -12.304 20.696 1.00 40.84 578 ALA A O 1
ATOM 4464 N N . GLY A 1 579 ? -49.970 -11.891 19.407 1.00 39.78 579 GLY A N 1
ATOM 4465 C CA . GLY A 1 579 ? -50.296 -13.290 19.154 1.00 39.78 579 GLY A CA 1
ATOM 4466 C C . GLY A 1 579 ? -49.198 -14.020 18.381 1.00 39.78 579 GLY A C 1
ATOM 4467 O O . GLY A 1 579 ? -48.920 -13.697 17.231 1.00 39.78 579 GLY A O 1
ATOM 4468 N N . LEU A 1 580 ? -48.642 -15.065 18.991 1.00 37.44 580 LEU A N 1
ATOM 4469 C CA . LEU A 1 580 ? -47.985 -16.166 18.293 1.00 37.44 580 LEU A CA 1
ATOM 4470 C C . LEU A 1 580 ? -48.571 -17.473 18.839 1.00 37.44 580 LEU A C 1
ATOM 4472 O O . LEU A 1 580 ? -48.543 -17.730 20.041 1.00 37.44 580 LEU A O 1
ATOM 4476 N N . GLY A 1 581 ? -49.187 -18.250 17.944 1.00 30.22 581 GLY A N 1
ATOM 4477 C CA . GLY A 1 581 ? -49.874 -19.503 18.257 1.00 30.22 581 GLY A CA 1
ATOM 4478 C C . GLY A 1 581 ? -48.934 -20.625 18.726 1.00 30.22 581 GLY A C 1
ATOM 4479 O O . GLY A 1 581 ? -47.717 -20.543 18.551 1.00 30.22 581 GLY A O 1
ATOM 4480 N N . PRO A 1 582 ? -49.481 -21.695 19.332 1.00 32.72 582 PRO A N 1
ATOM 4481 C CA . PRO A 1 582 ? -48.693 -22.690 20.048 1.00 32.72 582 PRO A CA 1
ATOM 4482 C C . PRO A 1 582 ? -47.942 -23.632 19.098 1.00 32.72 582 PRO A C 1
ATOM 4484 O O . PRO A 1 582 ? -48.553 -24.352 18.308 1.00 32.72 582 PRO A O 1
ATOM 4487 N N . VAL A 1 583 ? -46.618 -23.716 19.251 1.00 31.25 583 VAL A N 1
ATOM 4488 C CA . VAL A 1 583 ? -45.819 -24.818 18.697 1.00 31.25 583 VAL A CA 1
ATOM 4489 C C . VAL A 1 583 ? -45.864 -25.984 19.687 1.00 31.25 583 VAL A C 1
ATOM 4491 O O . VAL A 1 583 ? -45.320 -25.918 20.789 1.00 31.25 583 VAL A O 1
ATOM 4494 N N . ARG A 1 584 ? -46.557 -27.062 19.308 1.00 30.53 584 ARG A N 1
ATOM 4495 C CA . ARG A 1 584 ? -46.586 -28.332 20.046 1.00 30.53 584 ARG A CA 1
ATOM 4496 C C . ARG A 1 584 ? -45.277 -29.103 19.843 1.00 30.53 584 ARG A C 1
ATOM 4498 O O . ARG A 1 584 ? -44.922 -29.405 18.711 1.00 30.53 584 ARG A O 1
ATOM 4505 N N . GLY A 1 585 ? -44.692 -29.568 20.949 1.00 30.42 585 GLY A N 1
ATOM 4506 C CA . GLY A 1 585 ? -44.003 -30.862 20.997 1.00 30.42 585 GLY A CA 1
ATOM 4507 C C . GLY A 1 585 ? -42.500 -30.842 21.272 1.00 30.42 585 GLY A C 1
ATOM 4508 O O . GLY A 1 585 ? -41.706 -30.954 20.351 1.00 30.42 585 GLY A O 1
ATOM 4509 N N . ALA A 1 586 ? -42.117 -30.874 22.551 1.00 28.56 586 ALA A N 1
ATOM 4510 C CA . ALA A 1 586 ? -40.923 -31.597 22.995 1.00 28.56 586 ALA A CA 1
ATOM 4511 C C . ALA A 1 586 ? -41.091 -32.006 24.469 1.00 28.56 586 ALA A C 1
ATOM 4513 O O . ALA A 1 586 ? -41.193 -31.166 25.359 1.00 28.56 586 ALA A O 1
ATOM 4514 N N . ARG A 1 587 ? -41.176 -33.318 24.719 1.00 27.61 587 ARG A N 1
ATOM 4515 C CA . ARG A 1 587 ? -41.176 -33.914 26.063 1.00 27.61 587 ARG A CA 1
ATOM 4516 C C . ARG A 1 587 ? -39.775 -33.779 26.671 1.00 27.61 587 ARG A C 1
ATOM 4518 O O . ARG A 1 587 ? -38.814 -34.241 26.065 1.00 27.61 587 ARG A O 1
ATOM 4525 N N . ILE A 1 588 ? -39.675 -33.222 27.876 1.00 29.98 588 ILE A N 1
ATOM 4526 C CA . ILE A 1 588 ? -38.459 -33.237 28.706 1.00 29.98 588 ILE A CA 1
ATOM 4527 C C . ILE A 1 588 ? -38.600 -34.383 29.727 1.00 29.98 588 ILE A C 1
ATOM 4529 O O . ILE A 1 588 ? -39.603 -34.402 30.445 1.00 29.98 588 ILE A O 1
ATOM 4533 N N . PRO A 1 589 ? -37.657 -35.342 29.831 1.00 30.36 589 PRO A N 1
ATOM 4534 C CA . PRO A 1 589 ? -37.637 -36.293 30.933 1.00 30.36 589 PRO A CA 1
ATOM 4535 C C . PRO A 1 589 ? -37.000 -35.669 32.185 1.00 30.36 589 PRO A C 1
ATOM 4537 O O . PRO A 1 589 ? -36.064 -34.875 32.112 1.00 30.36 589 PRO A O 1
ATOM 4540 N N . ALA A 1 590 ? -37.541 -36.036 33.344 1.00 29.73 590 ALA A N 1
ATOM 4541 C CA . ALA A 1 590 ? -37.214 -35.481 34.650 1.00 29.73 590 ALA A CA 1
ATOM 4542 C C . ALA A 1 590 ? -35.922 -36.051 35.283 1.00 29.73 590 ALA A C 1
ATOM 4544 O O . ALA A 1 590 ? -35.629 -37.236 35.147 1.00 29.73 590 ALA A O 1
ATOM 4545 N N . ARG A 1 591 ? -35.294 -35.198 36.116 1.00 31.80 591 ARG A N 1
ATOM 4546 C CA . ARG A 1 591 ? -34.345 -35.440 37.235 1.00 31.80 591 ARG A CA 1
ATOM 4547 C C . ARG A 1 591 ? -32.845 -35.643 36.946 1.00 31.80 591 ARG A C 1
ATOM 4549 O O . ARG A 1 591 ? -32.412 -36.724 36.578 1.00 31.80 591 ARG A O 1
ATOM 4556 N N . ALA A 1 592 ? -32.048 -34.661 37.389 1.00 28.62 592 ALA A N 1
ATOM 4557 C CA . ALA A 1 592 ? -31.135 -34.763 38.544 1.00 28.62 592 ALA A CA 1
ATOM 4558 C C . ALA A 1 592 ? -30.714 -33.338 38.984 1.00 28.62 592 ALA A C 1
ATOM 4560 O O . ALA A 1 592 ? -30.358 -32.522 38.141 1.00 28.62 592 ALA A O 1
ATOM 4561 N N . GLY A 1 593 ? -30.813 -33.014 40.281 1.00 30.94 593 GLY A N 1
ATOM 4562 C CA . GLY A 1 593 ? -30.510 -31.676 40.822 1.00 30.94 593 GLY A CA 1
ATOM 4563 C C . GLY A 1 593 ? -29.021 -31.291 40.734 1.00 30.94 593 GLY A C 1
ATOM 4564 O O . GLY A 1 593 ? -28.170 -32.176 40.604 1.00 30.94 593 GLY A O 1
ATOM 4565 N N . PRO A 1 594 ? -28.673 -29.991 40.804 1.00 32.12 594 PRO A N 1
ATOM 4566 C CA . PRO A 1 594 ? -27.307 -29.543 40.570 1.00 32.12 594 PRO A CA 1
ATOM 4567 C C . PRO A 1 594 ? -26.413 -29.781 41.797 1.00 32.12 594 PRO A C 1
ATOM 4569 O O . PRO A 1 594 ? -26.766 -29.449 42.927 1.00 32.12 594 PRO A O 1
ATOM 4572 N N . ARG A 1 595 ? -25.217 -30.337 41.565 1.00 27.98 595 ARG A N 1
ATOM 4573 C CA . ARG A 1 595 ? -24.084 -30.258 42.505 1.00 27.98 595 ARG A CA 1
ATOM 4574 C C . ARG A 1 595 ? -23.379 -28.903 42.322 1.00 27.98 595 ARG A C 1
ATOM 4576 O O . ARG A 1 595 ? -23.227 -28.482 41.175 1.00 27.98 595 ARG A O 1
ATOM 4583 N N . PRO A 1 596 ? -22.901 -28.246 43.395 1.00 33.47 596 PRO A N 1
ATOM 4584 C CA . PRO A 1 596 ? -22.188 -26.975 43.281 1.00 33.47 596 PRO A CA 1
ATOM 4585 C C . PRO A 1 596 ? -20.815 -27.160 42.602 1.00 33.47 596 PRO A C 1
ATOM 4587 O O . PRO A 1 596 ? -20.204 -28.229 42.738 1.00 33.47 596 PRO A O 1
ATOM 4590 N N . PRO A 1 597 ? -20.296 -26.148 41.879 1.00 34.81 597 PRO A N 1
ATOM 4591 C CA . PRO A 1 597 ? -18.977 -26.226 41.265 1.00 34.81 597 PRO A CA 1
ATOM 4592 C C . PRO A 1 597 ? -17.873 -26.162 42.329 1.00 34.81 597 PRO A C 1
ATOM 4594 O O . PRO A 1 597 ? -17.882 -25.321 43.225 1.00 34.81 597 PRO A O 1
ATOM 4597 N N . ARG A 1 598 ? -16.900 -27.072 42.214 1.00 28.80 598 ARG A N 1
ATOM 4598 C CA . ARG A 1 598 ? -15.662 -27.061 43.002 1.00 28.80 598 ARG A CA 1
ATOM 4599 C C . ARG A 1 598 ? -14.784 -25.879 42.579 1.00 28.80 598 ARG A C 1
ATOM 4601 O O . ARG A 1 598 ? -14.546 -25.682 41.390 1.00 28.80 598 ARG A O 1
ATOM 4608 N N . SER A 1 599 ? -14.276 -25.150 43.566 1.00 32.62 599 SER A N 1
ATOM 4609 C CA . SER A 1 599 ? -13.274 -24.092 43.451 1.00 32.62 599 SER A CA 1
ATOM 4610 C C . SER A 1 599 ? -11.913 -24.636 42.980 1.00 32.62 599 SER A C 1
ATOM 4612 O O . SER A 1 599 ? -11.419 -25.633 43.505 1.00 32.62 599 SER A O 1
ATOM 4614 N N . GLY A 1 600 ? -11.297 -23.974 41.993 1.00 29.08 600 GLY A N 1
ATOM 4615 C CA . GLY A 1 600 ? -9.904 -24.200 41.573 1.00 29.08 600 GLY A CA 1
ATOM 4616 C C . GLY A 1 600 ? -9.680 -24.112 40.051 1.00 29.08 600 GLY A C 1
ATOM 4617 O O . GLY A 1 600 ? -10.487 -24.647 39.288 1.00 29.08 600 GLY A O 1
ATOM 4618 N N . PRO A 1 601 ? -8.600 -23.460 39.573 1.00 29.61 601 PRO A N 1
ATOM 4619 C CA . PRO A 1 601 ? -8.439 -23.110 38.167 1.00 29.61 601 PRO A CA 1
ATOM 4620 C C . PRO A 1 601 ? -8.015 -24.331 37.344 1.00 29.61 601 PRO A C 1
ATOM 4622 O O . PRO A 1 601 ? -6.943 -24.900 37.549 1.00 29.61 601 PRO A O 1
ATOM 4625 N N . ARG A 1 602 ? -8.830 -24.722 36.360 1.00 27.84 602 ARG A N 1
ATOM 4626 C CA . ARG A 1 602 ? -8.386 -25.592 35.265 1.00 27.84 602 ARG A CA 1
ATOM 4627 C C . ARG A 1 602 ? -8.284 -24.776 33.988 1.00 27.84 602 ARG A C 1
ATOM 4629 O O . ARG A 1 602 ? -9.288 -24.356 33.425 1.00 27.84 602 ARG A O 1
ATOM 4636 N N . ALA A 1 603 ? -7.047 -24.595 33.537 1.00 29.41 603 ALA A N 1
ATOM 4637 C CA . ALA A 1 603 ? -6.719 -24.121 32.206 1.00 29.41 603 ALA A CA 1
ATOM 4638 C C . ALA A 1 603 ? -7.414 -25.003 31.157 1.00 29.41 603 ALA A C 1
ATOM 4640 O O . ALA A 1 603 ? -7.137 -26.201 31.058 1.00 29.41 603 ALA A O 1
ATOM 4641 N N . ILE A 1 604 ? -8.320 -24.420 30.373 1.00 27.67 604 ILE A N 1
ATOM 4642 C CA . ILE A 1 604 ? -8.938 -25.104 29.238 1.00 27.67 604 ILE A CA 1
ATOM 4643 C C . ILE A 1 604 ? -8.034 -24.883 28.027 1.00 27.67 604 ILE A C 1
ATOM 4645 O O . ILE A 1 604 ? -8.044 -23.834 27.389 1.00 27.67 604 ILE A O 1
ATOM 4649 N N . ARG A 1 605 ? -7.222 -25.904 27.732 1.00 27.62 605 ARG A N 1
ATOM 4650 C CA . ARG A 1 605 ? -6.628 -26.109 26.408 1.00 27.62 605 ARG A CA 1
ATOM 4651 C C . ARG A 1 605 ? -7.746 -26.351 25.390 1.00 27.62 605 ARG A C 1
ATOM 4653 O O . ARG A 1 605 ? -8.745 -26.997 25.696 1.00 27.62 605 ARG A O 1
ATOM 4660 N N . GLY A 1 606 ? -7.539 -25.809 24.193 1.00 25.23 606 GLY A N 1
ATOM 4661 C CA . GLY A 1 606 ? -8.527 -25.686 23.131 1.00 25.23 606 GLY A CA 1
ATOM 4662 C C . GLY A 1 606 ? -9.221 -26.982 22.714 1.00 25.23 606 GLY A C 1
ATOM 4663 O O . GLY A 1 606 ? -8.616 -28.048 22.596 1.00 25.23 606 GLY A O 1
ATOM 4664 N N . TRP A 1 607 ? -10.508 -26.835 22.425 1.00 23.61 607 TRP A N 1
ATOM 4665 C CA . TRP A 1 607 ? -11.305 -27.825 21.723 1.00 23.61 607 TRP A CA 1
ATOM 4666 C C . TRP A 1 607 ? -11.022 -27.705 20.223 1.00 23.61 607 TRP A C 1
ATOM 4668 O O . TRP A 1 607 ? -11.400 -26.728 19.582 1.00 23.61 607 TRP A O 1
ATOM 4678 N N . ARG A 1 608 ? -10.334 -28.708 19.666 1.00 24.42 608 ARG A N 1
ATOM 4679 C CA . ARG A 1 608 ? -10.334 -28.977 18.224 1.00 24.42 608 ARG A CA 1
ATOM 4680 C C . ARG A 1 608 ? -11.669 -29.628 17.867 1.00 24.42 608 ARG A C 1
ATOM 4682 O O . ARG A 1 608 ? -12.014 -30.668 18.427 1.00 24.42 608 ARG A O 1
ATOM 4689 N N . LEU A 1 609 ? -12.391 -29.028 16.927 1.00 25.56 609 LEU A N 1
ATOM 4690 C CA . LEU A 1 609 ? -13.520 -29.655 16.244 1.00 25.56 609 LEU A CA 1
ATOM 4691 C C . LEU A 1 609 ? -13.010 -30.852 15.425 1.00 25.56 609 LEU A C 1
ATOM 4693 O O . LEU A 1 609 ? -12.069 -30.717 14.644 1.00 25.56 609 LEU A O 1
ATOM 4697 N N . ARG A 1 610 ? -13.625 -32.024 15.632 1.00 23.92 610 ARG A N 1
ATOM 4698 C CA . ARG A 1 610 ? -13.498 -33.186 14.743 1.00 23.92 610 ARG A CA 1
ATOM 4699 C C . ARG A 1 610 ? -14.248 -32.869 13.455 1.00 23.92 610 ARG A C 1
ATOM 4701 O O . ARG A 1 610 ? -15.461 -32.685 13.495 1.00 23.92 610 ARG A O 1
ATOM 4708 N N . ALA A 1 611 ? -13.523 -32.811 12.346 1.00 26.64 611 ALA A N 1
ATOM 4709 C CA . ALA A 1 611 ? -14.101 -32.995 11.026 1.00 26.64 611 ALA A CA 1
ATOM 4710 C C . ALA A 1 611 ? -14.326 -34.497 10.800 1.00 26.64 611 ALA A C 1
ATOM 4712 O O . ALA A 1 611 ? -13.530 -35.323 11.247 1.00 26.64 611 ALA A O 1
ATOM 4713 N N . SER A 1 612 ? -15.443 -34.824 10.166 1.00 26.80 612 SER A N 1
ATOM 4714 C CA . SER A 1 612 ? -15.856 -36.167 9.775 1.00 26.80 612 SER A CA 1
ATOM 4715 C C . SER A 1 612 ? -14.977 -36.695 8.633 1.00 26.80 612 SER A C 1
ATOM 4717 O O . SER A 1 612 ? -14.800 -35.997 7.637 1.00 26.80 612 SER A O 1
ATOM 4719 N N . ASP A 1 613 ? -14.464 -37.920 8.758 1.00 26.83 613 ASP A N 1
ATOM 4720 C CA . ASP A 1 613 ? -13.787 -38.647 7.673 1.00 26.83 613 ASP A CA 1
ATOM 4721 C C . ASP A 1 613 ? -14.802 -39.202 6.646 1.00 26.83 613 ASP A C 1
ATOM 4723 O O . ASP A 1 613 ? -15.864 -39.690 7.050 1.00 26.83 613 ASP A O 1
ATOM 4727 N N . PRO A 1 614 ? -14.479 -39.228 5.337 1.00 30.00 614 PRO A N 1
ATOM 4728 C CA . PRO A 1 614 ? -15.006 -40.193 4.372 1.00 30.00 614 PRO A CA 1
ATOM 4729 C C . PRO A 1 614 ? -14.034 -41.390 4.195 1.00 30.00 614 PRO A C 1
ATOM 4731 O O . PRO A 1 614 ? -12.900 -41.341 4.676 1.00 30.00 614 PRO A O 1
ATOM 4734 N N . PRO A 1 615 ? -14.451 -42.503 3.554 1.00 29.62 615 PRO A N 1
ATOM 4735 C CA . PRO A 1 615 ? -13.806 -43.796 3.750 1.00 29.62 615 PRO A CA 1
ATOM 4736 C C . PRO A 1 615 ? -12.531 -44.026 2.921 1.00 29.62 615 PRO A C 1
ATOM 4738 O O . PRO A 1 615 ? -12.318 -43.485 1.841 1.00 29.62 615 PRO A O 1
ATOM 4741 N N . SER A 1 616 ? -11.729 -44.918 3.498 1.00 27.45 616 SER A N 1
ATOM 4742 C CA . SER A 1 616 ? -10.453 -45.534 3.119 1.00 27.45 616 SER A CA 1
ATOM 4743 C C . SER A 1 616 ? -10.247 -46.015 1.673 1.00 27.45 616 SER A C 1
ATOM 4745 O O . SER A 1 616 ? -11.123 -46.662 1.102 1.00 27.45 616 SER A O 1
ATOM 4747 N N . GLY A 1 617 ? -8.990 -45.919 1.210 1.00 25.03 617 GLY A N 1
ATOM 4748 C CA . GLY A 1 617 ? -8.393 -46.788 0.184 1.00 25.03 617 GLY A CA 1
ATOM 4749 C C . GLY A 1 617 ? -6.861 -46.630 0.047 1.00 25.03 617 GLY A C 1
ATOM 4750 O O . GLY A 1 617 ? -6.423 -45.571 -0.372 1.00 25.03 617 GLY A O 1
ATOM 4751 N N . ALA A 1 618 ? -6.103 -47.692 0.398 1.00 27.75 618 ALA A N 1
ATOM 4752 C CA . ALA A 1 618 ? -4.710 -48.082 0.031 1.00 27.75 618 ALA A CA 1
ATOM 4753 C C . ALA A 1 618 ? -3.576 -47.016 0.100 1.00 27.75 618 ALA A C 1
ATOM 4755 O O . ALA A 1 618 ? -3.618 -46.021 -0.601 1.00 27.75 618 ALA A O 1
ATOM 4756 N N . GLY A 1 619 ? -2.492 -47.114 0.886 1.00 26.50 619 GLY A N 1
ATOM 4757 C CA . GLY A 1 619 ? -1.444 -48.146 1.043 1.00 26.50 619 GLY A CA 1
ATOM 4758 C C . GLY A 1 619 ? -0.122 -47.425 1.464 1.00 26.50 619 GLY A C 1
ATOM 4759 O O . GLY A 1 619 ? -0.050 -46.206 1.297 1.00 26.50 619 GLY A O 1
ATOM 4760 N N . PRO A 1 620 ? 0.901 -48.075 2.069 1.00 30.97 620 PRO A N 1
ATOM 4761 C CA . PRO A 1 620 ? 1.879 -47.377 2.921 1.00 30.97 620 PRO A CA 1
ATOM 4762 C C . PRO A 1 620 ? 3.249 -47.085 2.263 1.00 30.97 620 PRO A C 1
ATOM 4764 O O . PRO A 1 620 ? 3.783 -47.909 1.527 1.00 30.97 620 PRO A O 1
ATOM 4767 N N . GLY A 1 621 ? 3.870 -45.950 2.623 1.00 26.08 621 GLY A N 1
ATOM 4768 C CA . GLY A 1 621 ? 5.277 -45.606 2.343 1.00 26.08 621 GLY A CA 1
ATOM 4769 C C . GLY A 1 621 ? 5.799 -44.501 3.291 1.00 26.08 621 GLY A C 1
ATOM 4770 O O . GLY A 1 621 ? 5.018 -43.626 3.665 1.00 26.08 621 GLY A O 1
ATOM 4771 N N . PRO A 1 622 ? 7.066 -44.533 3.759 1.00 27.64 622 PRO A N 1
ATOM 4772 C CA . PRO A 1 622 ? 7.482 -43.845 4.986 1.00 27.64 622 PRO A CA 1
ATOM 4773 C C . PRO A 1 622 ? 7.940 -42.396 4.748 1.00 27.64 622 PRO A C 1
ATOM 4775 O O . PRO A 1 622 ? 8.810 -42.140 3.918 1.00 27.64 622 PRO A O 1
ATOM 4778 N N . VAL A 1 623 ? 7.432 -41.446 5.544 1.00 27.78 623 VAL A N 1
ATOM 4779 C CA . VAL A 1 623 ? 7.896 -40.046 5.544 1.00 27.78 623 VAL A CA 1
ATOM 4780 C C . VAL A 1 623 ? 8.735 -39.752 6.789 1.00 27.78 623 VAL A C 1
ATOM 4782 O O . VAL A 1 623 ? 8.335 -39.983 7.930 1.00 27.78 623 VAL A O 1
ATOM 4785 N N . ARG A 1 624 ? 9.937 -39.237 6.518 1.00 26.56 624 ARG A N 1
ATOM 4786 C CA . ARG A 1 624 ? 10.966 -38.771 7.453 1.00 26.56 624 ARG A CA 1
ATOM 4787 C C . ARG A 1 624 ? 10.447 -37.675 8.394 1.00 26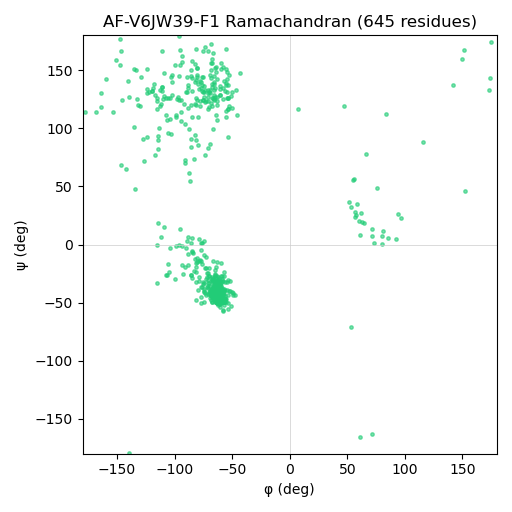.56 624 ARG A C 1
ATOM 4789 O O . ARG A 1 624 ? 9.765 -36.746 7.977 1.00 26.56 624 ARG A O 1
ATOM 4796 N N . ARG A 1 625 ? 10.872 -37.742 9.661 1.00 25.42 625 ARG A N 1
ATOM 4797 C CA . ARG A 1 625 ? 10.723 -36.669 10.658 1.00 25.42 625 ARG A CA 1
ATOM 4798 C C . ARG A 1 625 ? 11.589 -35.462 10.274 1.00 25.42 625 ARG A C 1
ATOM 4800 O O . ARG A 1 625 ? 12.811 -35.581 10.269 1.00 25.42 625 ARG A O 1
ATOM 4807 N N . ALA A 1 626 ? 10.969 -34.306 10.053 1.00 26.58 626 ALA A N 1
ATOM 4808 C CA . ALA A 1 626 ? 11.639 -33.006 10.036 1.00 26.58 626 ALA A CA 1
ATOM 4809 C C . ALA A 1 626 ? 11.211 -32.194 11.271 1.00 26.58 626 ALA A C 1
ATOM 4811 O O . ALA A 1 626 ? 10.024 -32.043 11.555 1.00 26.58 626 ALA A O 1
ATOM 4812 N N . ARG A 1 627 ? 12.204 -31.734 12.040 1.00 24.89 627 ARG A N 1
ATOM 4813 C CA . ARG A 1 627 ? 12.063 -30.860 13.213 1.00 24.89 627 ARG A CA 1
ATOM 4814 C C . ARG A 1 627 ? 11.755 -29.430 12.754 1.00 24.89 627 ARG A C 1
ATOM 4816 O O . ARG A 1 627 ? 12.422 -28.932 11.857 1.00 24.89 627 ARG A O 1
ATOM 4823 N N . ILE A 1 628 ? 10.809 -28.769 13.419 1.00 27.75 628 ILE A N 1
ATOM 4824 C CA . ILE A 1 628 ? 10.535 -27.328 13.301 1.00 27.75 628 ILE A CA 1
ATOM 4825 C C . ILE A 1 628 ? 11.145 -26.636 14.536 1.00 27.75 628 ILE A C 1
ATOM 4827 O O . ILE A 1 628 ? 10.869 -27.100 15.647 1.00 27.75 628 ILE A O 1
ATOM 4831 N N . PRO A 1 629 ? 11.959 -25.570 14.401 1.00 28.12 629 PRO A N 1
ATOM 4832 C CA . PRO A 1 629 ? 12.462 -24.806 15.538 1.00 28.12 629 PRO A CA 1
ATOM 4833 C C . PRO A 1 629 ? 11.469 -23.716 15.977 1.00 28.12 629 PRO A C 1
ATOM 4835 O O . PRO A 1 629 ? 10.762 -23.116 15.169 1.00 28.12 629 PRO A O 1
ATOM 4838 N N . ALA A 1 630 ? 11.425 -23.478 17.288 1.00 26.62 630 ALA A N 1
ATOM 4839 C CA . ALA A 1 630 ? 10.586 -22.485 17.948 1.00 26.62 630 ALA A CA 1
ATOM 4840 C C . ALA A 1 630 ? 11.141 -21.060 17.762 1.00 26.62 630 ALA A C 1
ATOM 4842 O O . ALA A 1 630 ? 12.321 -20.819 18.005 1.00 26.62 630 ALA A O 1
ATOM 4843 N N . ARG A 1 631 ? 10.276 -20.111 17.379 1.00 25.78 631 ARG A N 1
ATOM 4844 C CA . ARG A 1 631 ? 10.548 -18.665 17.420 1.00 25.78 631 ARG A CA 1
ATOM 4845 C C . ARG A 1 631 ? 10.291 -18.138 18.836 1.00 25.78 631 ARG A C 1
ATOM 4847 O O . ARG A 1 631 ? 9.175 -18.259 19.337 1.00 25.78 631 ARG A O 1
ATOM 4854 N N . ALA A 1 632 ? 11.312 -17.553 19.457 1.00 27.89 632 ALA A N 1
ATOM 4855 C CA . ALA A 1 632 ? 11.201 -16.745 20.669 1.00 27.89 632 ALA A CA 1
ATOM 4856 C C . ALA A 1 632 ? 10.971 -15.275 20.276 1.00 27.89 632 ALA A C 1
ATOM 4858 O O . ALA A 1 632 ? 11.664 -14.761 19.402 1.00 27.89 632 ALA A O 1
ATOM 4859 N N . GLY A 1 633 ? 9.977 -14.622 20.884 1.00 26.22 633 GLY A N 1
ATOM 4860 C CA . GLY A 1 633 ? 9.729 -13.181 20.750 1.00 26.22 633 GLY A CA 1
ATOM 4861 C C . GLY A 1 633 ? 10.405 -12.379 21.877 1.00 26.22 633 GLY A C 1
ATOM 4862 O O . GLY A 1 633 ? 10.669 -12.953 22.937 1.00 26.22 633 GLY A O 1
ATOM 4863 N N . PRO A 1 634 ? 10.689 -11.078 21.676 1.00 27.55 634 PRO A N 1
ATOM 4864 C CA . PRO A 1 634 ? 11.479 -10.269 22.603 1.00 27.55 634 PRO A CA 1
ATOM 4865 C C . PRO A 1 634 ? 10.645 -9.666 23.752 1.00 27.55 634 PRO A C 1
ATOM 4867 O O . PRO A 1 634 ? 9.501 -9.252 23.568 1.00 27.55 634 PRO A O 1
ATOM 4870 N N . CYS A 1 635 ? 11.251 -9.597 24.943 1.00 26.03 635 CYS A N 1
ATOM 4871 C CA . CYS A 1 635 ? 10.757 -8.879 26.127 1.00 26.03 635 CYS A CA 1
ATOM 4872 C C . CYS A 1 635 ? 11.172 -7.391 26.099 1.00 26.03 635 CYS A C 1
ATOM 4874 O O . CYS A 1 635 ? 12.255 -7.086 25.601 1.00 26.03 635 CYS A O 1
ATOM 4876 N N . PRO A 1 636 ? 10.385 -6.470 26.690 1.00 30.23 636 PRO A N 1
ATOM 4877 C CA . PRO A 1 636 ? 10.725 -5.048 26.758 1.00 30.23 636 PRO A CA 1
ATOM 4878 C C . PRO A 1 636 ? 11.647 -4.711 27.953 1.00 30.23 636 PRO A C 1
ATOM 4880 O O . PRO A 1 636 ? 11.652 -5.443 28.951 1.00 30.23 636 PRO A O 1
ATOM 4883 N N . PRO A 1 637 ? 12.399 -3.591 27.902 1.00 29.39 637 PRO A N 1
ATOM 4884 C CA . PRO A 1 637 ? 13.333 -3.205 28.954 1.00 29.39 637 PRO A CA 1
ATOM 4885 C C . PRO A 1 637 ? 12.633 -2.487 30.119 1.00 29.39 637 PRO A C 1
ATOM 4887 O O . PRO A 1 637 ? 11.758 -1.643 29.932 1.00 29.39 637 PRO A O 1
ATOM 4890 N N . ARG A 1 638 ? 13.059 -2.810 31.347 1.00 26.70 638 ARG A N 1
ATOM 4891 C CA . ARG A 1 638 ? 12.744 -2.069 32.577 1.00 26.70 638 ARG A CA 1
ATOM 4892 C C . ARG A 1 638 ? 13.868 -1.072 32.853 1.00 26.70 638 ARG A C 1
ATOM 4894 O O . ARG A 1 638 ? 15.013 -1.485 33.009 1.00 26.70 638 ARG A O 1
ATOM 4901 N N . SER A 1 639 ? 13.538 0.207 32.982 1.00 27.66 639 SER A N 1
ATOM 4902 C CA . SER A 1 639 ? 14.452 1.258 33.434 1.00 27.66 639 SER A CA 1
ATOM 4903 C C . SER A 1 639 ? 13.982 1.850 34.762 1.00 27.66 639 SER A C 1
ATOM 4905 O O . SER A 1 639 ? 12.854 2.326 34.868 1.00 27.66 639 SER A O 1
ATOM 4907 N N . GLY A 1 640 ? 14.876 1.855 35.750 1.00 24.23 640 GLY A N 1
ATOM 4908 C CA . GLY A 1 640 ? 14.780 2.644 36.976 1.00 24.23 640 GLY A CA 1
ATOM 4909 C C . GLY A 1 640 ? 16.030 2.422 37.835 1.00 24.23 640 GLY A C 1
ATOM 4910 O O . GLY A 1 640 ? 16.229 1.292 38.279 1.00 24.23 640 GLY A O 1
ATOM 4911 N N . PRO A 1 641 ? 16.894 3.433 38.056 1.00 31.89 641 PRO A N 1
ATOM 4912 C CA . PRO A 1 641 ? 18.050 3.285 38.927 1.00 31.89 641 PRO A CA 1
ATOM 4913 C C . PRO A 1 641 ? 17.751 3.816 40.337 1.00 31.89 641 PRO A C 1
ATOM 4915 O O . PRO A 1 641 ? 17.365 4.970 40.513 1.00 31.89 641 PRO A O 1
ATOM 4918 N N . CYS A 1 642 ? 17.995 2.981 41.350 1.00 25.12 642 CYS A N 1
ATOM 4919 C CA . CYS A 1 642 ? 18.246 3.429 42.718 1.00 25.12 642 CYS A CA 1
ATOM 4920 C C . CYS A 1 642 ? 19.757 3.597 42.898 1.00 25.12 642 CYS A C 1
ATOM 4922 O O . CYS A 1 642 ? 20.524 2.652 42.729 1.00 25.12 642 CYS A O 1
ATOM 4924 N N . ALA A 1 643 ? 20.165 4.813 43.244 1.00 26.66 643 ALA A N 1
ATOM 4925 C CA . ALA A 1 643 ? 21.514 5.151 43.658 1.00 26.66 643 ALA A CA 1
ATOM 4926 C C . ALA A 1 643 ? 21.794 4.635 45.076 1.00 26.66 643 ALA A C 1
ATOM 4928 O O . ALA A 1 643 ? 21.011 4.929 45.973 1.00 26.66 643 ALA A O 1
ATOM 4929 N N . VAL A 1 644 ? 22.941 3.981 45.289 1.00 27.59 644 VAL A N 1
ATOM 4930 C CA . VAL A 1 644 ? 23.714 4.058 46.542 1.00 27.59 644 VAL A CA 1
ATOM 4931 C C . VAL A 1 644 ? 25.202 3.965 46.186 1.00 27.59 644 VAL A C 1
ATOM 4933 O O . VAL A 1 644 ? 25.630 3.053 45.485 1.00 27.59 644 VAL A O 1
ATOM 4936 N N . ARG A 1 645 ? 25.957 4.972 46.637 1.00 26.75 645 ARG A N 1
ATOM 4937 C CA . ARG A 1 645 ? 27.417 5.098 46.562 1.00 26.75 645 ARG A CA 1
ATOM 4938 C C . ARG A 1 645 ? 28.095 4.082 47.490 1.00 26.75 645 ARG A C 1
ATOM 4940 O O . ARG A 1 645 ? 27.590 3.862 48.583 1.00 26.75 645 ARG A O 1
ATOM 4947 N N . ASP A 1 646 ? 29.260 3.559 47.118 1.00 27.30 646 ASP A N 1
ATOM 4948 C CA . ASP A 1 646 ? 30.543 4.025 47.672 1.00 27.30 646 ASP A CA 1
ATOM 4949 C C . ASP A 1 646 ? 31.725 3.149 47.218 1.00 27.30 646 ASP A C 1
ATOM 4951 O O . ASP A 1 646 ? 31.705 1.931 47.377 1.00 27.30 646 ASP A O 1
ATOM 4955 N N . ARG A 1 647 ? 32.766 3.875 46.780 1.00 32.69 647 ARG A N 1
ATOM 4956 C CA . ARG A 1 647 ? 34.182 3.531 46.535 1.00 32.69 647 ARG A CA 1
ATOM 4957 C C . ARG A 1 647 ? 34.572 2.799 45.257 1.00 32.69 647 ARG A C 1
ATOM 4959 O O . ARG A 1 647 ? 34.239 1.610 45.091 1.00 32.69 647 ARG A O 1
#

InterPro domains:
  IPR011990 Tetratricopeptide-like helical domain superfamily [G3DSA:1.25.40.10] (341-573)
  IPR011990 Tetratricopeptide-like helical domain superfamily [SSF48452] (436-570)
  IPR027417 P-loop containing nucleoside triphosphate hydrolase [G3DSA:3.40.50.300] (16-179)
  IPR027417 P-loop containing nucleoside triphosphate hydrolase [SSF52540] (20-289)
  IPR041664 Orc1-like, AAA ATPase domain [PF13191] (32-179)

Organism: NCBI:txid1352936